Protein AF-A0A1F5X515-F1 (afdb_monomer)

Foldseek 3Di:
DDDDDDDDDDDDDDDPPPPPPPPPPPFVPFDWADFQFPCQQLPDDDPQGRPQKDKDKDDDWDKDKDWADCDDPDRGWIKIFTAGDDDTWIWMKGHKTFDAAFFKKKKKWKKAWPAWKWKKKWFQFQVRDIDMDTFDTHGHDHDTDMDMFMATHHNGTTIMMMTTIDRDGIMMIIGRIGMITGDADQFFFPFFFEAEEAPAQFPQCLVQVVVLCVVLLFAHEYAYQLQCQPPPRGPHLVSLVVSVVSPHHYEYEFNHLDQLVPDDLVVLLCGQLVRVVSNVVSVRVDHAEYEHRQLHDDPSSLVSNVVSRHLAYEGDHADWAHLEGHRHHGHADEDWLPDALVRLVSRLVCSRVSNTYHYYYAHHADDPSDGRYDDSVSSSVSSVVCSVVVHHYDYSVVVSVSHD

Organism: NCBI:txid1798352

Mean predicted aligned error: 7.96 Å

pLDDT: mean 90.6, std 17.69, range [25.56, 98.88]

Solvent-accessible surface area (backbone atoms only — not comparable to full-atom values): 21372 Å² total; per-residue (Å²): 137,88,83,90,81,86,86,81,87,78,83,84,78,83,77,82,82,75,80,76,80,74,83,72,77,81,66,82,72,68,64,62,50,69,66,65,53,63,55,32,55,40,73,50,72,48,88,82,34,38,41,60,42,50,71,52,71,48,71,51,57,43,73,50,77,45,57,74,37,82,30,94,91,54,77,22,16,43,34,41,33,28,80,41,71,84,40,53,39,39,33,52,34,49,59,74,34,81,50,62,48,59,39,33,34,38,40,34,34,33,33,31,21,81,37,61,33,36,32,35,36,40,32,35,30,78,87,70,49,79,49,77,45,82,72,48,65,50,66,54,26,95,54,84,38,77,52,74,43,37,37,56,39,51,68,52,30,43,30,35,35,54,33,58,29,37,69,58,68,37,41,44,35,41,35,57,46,40,36,21,43,48,54,76,67,84,51,45,46,98,56,25,33,37,22,49,34,31,42,65,33,30,30,39,32,64,72,52,42,45,60,60,32,54,78,70,68,54,41,28,24,38,21,31,26,56,68,39,41,88,41,87,70,27,37,36,68,67,54,53,49,48,44,40,75,72,59,26,43,49,26,26,23,26,25,80,60,62,62,50,71,82,47,55,71,70,56,37,46,50,27,52,40,40,14,38,48,51,44,40,74,73,67,45,91,69,57,36,41,38,41,42,43,93,31,49,70,45,75,66,55,53,50,50,45,50,75,58,60,35,79,27,21,31,37,66,32,30,39,65,35,41,24,54,72,62,53,60,60,34,31,23,40,79,46,27,51,86,56,48,69,70,49,55,50,52,53,51,51,48,17,46,78,58,12,20,39,33,31,42,36,35,39,33,35,36,85,81,72,42,73,50,17,27,40,54,67,59,52,47,52,52,54,51,49,36,60,76,68,67,52,48,64,34,28,58,68,59,52,56,70,69,38,105

Structure (mmCIF, N/CA/C/O backbone):
data_AF-A0A1F5X515-F1
#
_entry.id   AF-A0A1F5X515-F1
#
loop_
_atom_site.group_PDB
_atom_site.id
_atom_site.type_symbol
_atom_site.label_atom_id
_atom_site.label_alt_id
_atom_site.label_comp_id
_atom_site.label_asym_id
_atom_site.label_entity_id
_atom_site.label_seq_id
_atom_site.pdbx_PDB_ins_code
_atom_site.Cartn_x
_atom_site.Cartn_y
_atom_site.Cartn_z
_atom_site.occupancy
_atom_site.B_iso_or_equiv
_atom_site.auth_seq_id
_atom_site.auth_comp_id
_atom_site.auth_asym_id
_atom_site.auth_atom_id
_atom_site.pdbx_PDB_model_num
ATOM 1 N N . MET A 1 1 ? 57.665 -68.232 20.281 1.00 37.47 1 MET A N 1
ATOM 2 C CA . MET A 1 1 ? 56.629 -68.588 19.285 1.00 37.47 1 MET A CA 1
ATOM 3 C C . MET A 1 1 ? 55.454 -67.630 19.492 1.00 37.47 1 MET A C 1
ATOM 5 O O . MET A 1 1 ? 54.650 -67.851 20.376 1.00 37.47 1 MET A O 1
ATOM 9 N N . SER A 1 2 ? 55.583 -66.370 19.070 1.00 31.75 2 SER A N 1
ATOM 10 C CA . SER A 1 2 ? 54.925 -65.782 17.887 1.00 31.75 2 SER A CA 1
ATOM 11 C C . SER A 1 2 ? 53.448 -66.157 17.722 1.00 31.75 2 SER A C 1
ATOM 13 O O . SER A 1 2 ? 53.155 -67.192 17.138 1.00 31.75 2 SER A O 1
ATOM 15 N N . ASN A 1 3 ? 52.547 -65.254 18.120 1.00 28.58 3 ASN A N 1
ATOM 16 C CA . ASN A 1 3 ? 51.465 -64.823 17.237 1.00 28.58 3 ASN A CA 1
ATOM 17 C C . ASN A 1 3 ? 51.003 -63.404 17.592 1.00 28.58 3 ASN A C 1
ATOM 19 O O . ASN A 1 3 ? 50.796 -63.063 18.753 1.00 28.58 3 ASN A O 1
ATOM 23 N N . LYS A 1 4 ? 50.933 -62.573 16.551 1.00 31.88 4 LYS A N 1
ATOM 24 C CA . LYS A 1 4 ? 50.570 -61.155 16.557 1.00 31.88 4 LYS A CA 1
ATOM 25 C C . LYS A 1 4 ? 49.047 -61.027 16.521 1.00 31.88 4 LYS A C 1
ATOM 27 O O . LYS A 1 4 ? 48.435 -61.602 15.628 1.00 31.88 4 LYS A O 1
ATOM 32 N N . HIS A 1 5 ? 48.465 -60.187 17.374 1.00 32.50 5 HIS A N 1
ATOM 33 C CA . HIS A 1 5 ? 47.166 -59.573 17.098 1.00 32.50 5 HIS A CA 1
ATOM 34 C C . HIS A 1 5 ? 47.239 -58.063 17.327 1.00 32.50 5 HIS A C 1
ATOM 36 O O . HIS A 1 5 ? 47.776 -57.579 18.319 1.00 32.50 5 HIS A O 1
ATOM 42 N N . VAL A 1 6 ? 46.766 -57.354 16.308 1.00 32.56 6 VAL A N 1
ATOM 43 C CA . VAL A 1 6 ? 46.788 -55.907 16.114 1.00 32.56 6 VAL A CA 1
ATOM 44 C C . VAL A 1 6 ? 45.698 -55.260 16.970 1.00 32.56 6 VAL A C 1
ATOM 46 O O . VAL A 1 6 ? 44.558 -55.718 16.977 1.00 32.56 6 VAL A O 1
ATOM 49 N N . LEU A 1 7 ? 46.067 -54.193 17.678 1.00 28.12 7 LEU A N 1
ATOM 50 C CA . LEU A 1 7 ? 45.179 -53.330 18.454 1.00 28.12 7 LEU A CA 1
ATOM 51 C C . LEU A 1 7 ? 44.521 -52.312 17.502 1.00 28.12 7 LEU A C 1
ATOM 53 O O . LEU A 1 7 ? 45.225 -51.496 16.911 1.00 28.12 7 LEU A O 1
ATOM 57 N N . ASN A 1 8 ? 43.193 -52.338 17.361 1.00 27.80 8 ASN A N 1
ATOM 58 C CA . ASN A 1 8 ? 42.431 -51.265 16.713 1.00 27.80 8 ASN A CA 1
ATOM 59 C C . ASN A 1 8 ? 41.917 -50.296 17.786 1.00 27.80 8 ASN A C 1
ATOM 61 O O . ASN A 1 8 ? 41.078 -50.660 18.608 1.00 27.80 8 ASN A O 1
ATOM 65 N N . PHE A 1 9 ? 42.413 -49.058 17.762 1.00 27.86 9 PHE A N 1
ATOM 66 C CA . PHE A 1 9 ? 41.840 -47.933 18.498 1.00 27.86 9 PHE A CA 1
ATOM 67 C C . PHE A 1 9 ? 40.594 -47.438 17.757 1.00 27.86 9 PHE A C 1
ATOM 69 O O . PHE A 1 9 ? 40.694 -46.902 16.655 1.00 27.86 9 PHE A O 1
ATOM 76 N N . MET A 1 10 ? 39.419 -47.607 18.362 1.00 26.64 10 MET A N 1
ATOM 77 C CA . MET A 1 10 ? 38.179 -46.998 17.889 1.00 26.64 10 MET A CA 1
ATOM 78 C C . MET A 1 10 ? 37.988 -45.675 18.639 1.00 26.64 10 MET A C 1
ATOM 80 O O . MET A 1 10 ? 37.750 -45.659 19.845 1.00 26.64 10 MET A O 1
ATOM 84 N N . VAL A 1 11 ? 38.160 -44.561 17.927 1.00 29.34 11 VAL A N 1
ATOM 85 C CA . VAL A 1 11 ? 37.853 -43.215 18.422 1.00 29.34 11 VAL A CA 1
ATOM 86 C C . VAL A 1 11 ? 36.334 -43.058 18.443 1.00 29.34 11 VAL A C 1
ATOM 88 O O . VAL A 1 11 ? 35.669 -43.166 17.415 1.00 29.34 11 VAL A O 1
ATOM 91 N N . LEU A 1 12 ? 35.793 -42.828 19.636 1.00 25.81 12 LEU A N 1
ATOM 92 C CA . LEU A 1 12 ? 34.383 -42.560 19.884 1.00 25.81 12 LEU A CA 1
ATOM 93 C C . LEU A 1 12 ? 34.069 -41.116 19.452 1.00 25.81 12 LEU A C 1
ATOM 95 O O . LEU A 1 12 ? 34.340 -40.166 20.185 1.00 25.81 12 LEU A O 1
ATOM 99 N N . SER A 1 13 ? 33.531 -40.929 18.247 1.00 28.00 13 SER A N 1
ATOM 100 C CA . SER A 1 13 ? 33.002 -39.634 17.808 1.00 28.00 13 SER A CA 1
ATOM 101 C C . SER A 1 13 ? 31.643 -39.375 18.465 1.00 28.00 13 SER A C 1
ATOM 103 O O . SER A 1 13 ? 30.642 -40.002 18.127 1.00 28.00 13 SER A O 1
ATOM 105 N N . LEU A 1 14 ? 31.618 -38.433 19.408 1.00 26.84 14 LEU A N 1
ATOM 106 C CA . LEU A 1 14 ? 30.406 -37.817 19.949 1.00 26.84 14 LEU A CA 1
ATOM 107 C C . LEU A 1 14 ? 29.685 -37.042 18.835 1.00 26.84 14 LEU A C 1
ATOM 109 O O . LEU A 1 14 ? 30.106 -35.952 18.452 1.00 26.84 14 LEU A O 1
ATOM 113 N N . ILE A 1 15 ? 28.592 -37.600 18.319 1.00 28.83 15 ILE A N 1
ATOM 114 C CA . ILE A 1 15 ? 27.652 -36.876 17.459 1.00 28.83 15 ILE A CA 1
ATOM 115 C C . ILE A 1 15 ? 26.740 -36.051 18.372 1.00 28.83 15 ILE A C 1
ATOM 117 O O . ILE A 1 15 ? 25.845 -36.586 19.025 1.00 28.83 15 ILE A O 1
ATOM 121 N N . PHE A 1 16 ? 26.960 -34.736 18.416 1.00 30.23 16 PHE A N 1
ATOM 122 C CA . PHE A 1 16 ? 25.956 -33.790 18.898 1.00 30.23 16 PHE A CA 1
ATOM 123 C C . PHE A 1 16 ? 24.811 -33.748 17.877 1.00 30.23 16 PHE A C 1
ATOM 125 O O . PHE A 1 16 ? 24.907 -33.100 16.836 1.00 30.23 16 PHE A O 1
ATOM 132 N N . GLY A 1 17 ? 23.724 -34.463 18.170 1.00 27.70 17 GLY A N 1
ATOM 133 C CA . GLY A 1 17 ? 22.451 -34.331 17.468 1.00 27.70 17 GLY A CA 1
ATOM 134 C C . GLY A 1 17 ? 21.810 -32.986 17.795 1.00 27.70 17 GLY A C 1
ATOM 135 O O . GLY A 1 17 ? 20.977 -32.889 18.692 1.00 27.70 17 GLY A O 1
ATOM 136 N N . GLY A 1 18 ? 22.222 -31.934 17.090 1.00 26.03 18 GLY A N 1
ATOM 137 C CA . GLY A 1 18 ? 21.525 -30.656 17.102 1.00 26.03 18 GLY A CA 1
ATOM 138 C C . GLY A 1 18 ? 20.177 -30.804 16.403 1.00 26.03 18 GLY A C 1
ATOM 139 O O . GLY A 1 18 ? 20.117 -30.781 15.176 1.00 26.03 18 GLY A O 1
ATOM 140 N N . LEU A 1 19 ? 19.095 -30.944 17.176 1.00 27.39 19 LEU A N 1
ATOM 141 C CA . LEU A 1 19 ? 17.750 -30.660 16.685 1.00 27.39 19 LEU A CA 1
ATOM 142 C C . LEU A 1 19 ? 17.702 -29.179 16.296 1.00 27.39 19 LEU A C 1
ATOM 144 O O . LEU A 1 19 ? 17.527 -28.297 17.136 1.00 27.39 19 LEU A O 1
ATOM 148 N N . THR A 1 20 ? 17.864 -28.900 15.009 1.00 26.48 20 THR A N 1
ATOM 149 C CA . THR A 1 20 ? 17.458 -27.625 14.430 1.00 26.48 20 THR A CA 1
ATOM 150 C C . THR A 1 20 ? 15.935 -27.590 14.478 1.00 26.48 20 THR A C 1
ATOM 152 O O . THR A 1 20 ? 15.252 -28.249 13.697 1.00 26.48 20 THR A O 1
ATOM 155 N N . TYR A 1 21 ? 15.390 -26.840 15.436 1.00 25.56 21 TYR A N 1
ATOM 156 C CA . TYR A 1 21 ? 14.000 -26.400 15.395 1.00 25.56 21 TYR A CA 1
ATOM 157 C C . TYR A 1 21 ? 13.838 -25.492 14.171 1.00 25.56 21 TYR A C 1
ATOM 159 O O . TYR A 1 21 ? 14.095 -24.291 14.224 1.00 25.56 21 TYR A O 1
ATOM 167 N N . ILE A 1 22 ? 13.441 -26.075 13.041 1.00 29.16 22 ILE A N 1
ATOM 168 C CA . ILE A 1 22 ? 12.909 -25.312 11.918 1.00 29.16 22 ILE A CA 1
ATOM 169 C C . ILE A 1 22 ? 11.526 -24.841 12.369 1.00 29.16 22 ILE A C 1
ATOM 171 O O . ILE A 1 22 ? 10.562 -25.605 12.344 1.00 29.16 22 ILE A O 1
ATOM 175 N N . TYR A 1 23 ? 11.418 -23.583 12.802 1.00 29.09 23 TYR A N 1
ATOM 176 C CA . TYR A 1 23 ? 10.137 -22.879 12.841 1.00 29.09 23 TYR A CA 1
ATOM 177 C C . TYR A 1 23 ? 9.684 -22.651 11.394 1.00 29.09 23 TYR A C 1
ATOM 179 O O . TYR A 1 23 ? 9.793 -21.560 10.840 1.00 29.09 23 TYR A O 1
ATOM 187 N N . GLY A 1 24 ? 9.222 -23.724 10.755 1.00 26.89 24 GLY A N 1
ATOM 188 C CA . GLY A 1 24 ? 8.507 -23.662 9.496 1.00 26.89 24 GLY A CA 1
ATOM 189 C C . GLY A 1 24 ? 7.146 -23.061 9.788 1.00 26.89 24 GLY A C 1
ATOM 190 O O . GLY A 1 24 ? 6.220 -23.763 10.187 1.00 26.89 24 GLY A O 1
ATOM 191 N N . LEU A 1 25 ? 7.026 -21.746 9.631 1.00 32.31 25 LEU A N 1
ATOM 192 C CA . LEU A 1 25 ? 5.725 -21.127 9.454 1.00 32.31 25 LEU A CA 1
ATOM 193 C C . LEU A 1 25 ? 5.172 -21.687 8.141 1.00 32.31 25 LEU A C 1
ATOM 195 O O . LEU A 1 25 ? 5.523 -21.215 7.063 1.00 32.31 25 LEU A O 1
ATOM 199 N N . ASN A 1 26 ? 4.343 -22.728 8.240 1.00 27.53 26 ASN A N 1
ATOM 200 C CA . ASN A 1 26 ? 3.473 -23.172 7.159 1.00 27.53 26 ASN A CA 1
ATOM 201 C C . ASN A 1 26 ? 2.454 -22.057 6.902 1.00 27.53 26 ASN A C 1
ATOM 203 O O . ASN A 1 26 ? 1.303 -22.121 7.328 1.00 27.53 26 ASN A O 1
ATOM 207 N N . TYR A 1 27 ? 2.889 -20.995 6.232 1.00 37.12 27 TYR A N 1
ATOM 208 C CA . TYR A 1 27 ? 1.967 -20.124 5.537 1.00 37.12 27 TYR A CA 1
ATOM 209 C C . TYR A 1 27 ? 1.409 -20.952 4.387 1.00 37.12 27 TYR A C 1
ATOM 211 O O . TYR A 1 27 ? 2.161 -21.415 3.531 1.00 37.12 27 TYR A O 1
ATOM 219 N N . ALA A 1 28 ? 0.096 -21.175 4.384 1.00 35.75 28 ALA A N 1
ATOM 220 C CA . ALA A 1 28 ? -0.586 -21.604 3.178 1.00 35.75 28 ALA A CA 1
ATOM 221 C C . ALA A 1 28 ? -0.318 -20.525 2.121 1.00 35.75 28 ALA A C 1
ATOM 223 O O . ALA A 1 28 ? -0.900 -19.441 2.171 1.00 35.75 28 ALA A O 1
ATOM 224 N N . ILE A 1 29 ? 0.639 -20.782 1.229 1.00 42.59 29 ILE A N 1
ATOM 225 C CA . ILE A 1 29 ? 0.842 -19.968 0.037 1.00 42.59 29 ILE A CA 1
ATOM 226 C C . ILE A 1 29 ? -0.468 -20.111 -0.734 1.00 42.59 29 ILE A C 1
ATOM 228 O O . ILE A 1 29 ? -0.891 -21.234 -1.021 1.00 42.59 29 ILE A O 1
ATOM 232 N N . ALA A 1 30 ? -1.164 -18.996 -0.965 1.00 49.66 30 ALA A N 1
ATOM 233 C CA . ALA A 1 30 ? -2.335 -19.007 -1.829 1.00 49.66 30 ALA A CA 1
ATOM 234 C C . ALA A 1 30 ? -1.914 -19.645 -3.157 1.00 49.66 30 ALA A C 1
ATOM 236 O O . ALA A 1 30 ? -0.835 -19.342 -3.664 1.00 49.66 30 ALA A O 1
ATOM 237 N N . ALA A 1 31 ? -2.712 -20.576 -3.678 1.00 57.03 31 ALA A N 1
ATOM 238 C CA . ALA A 1 31 ? -2.406 -21.173 -4.966 1.00 57.03 31 ALA A CA 1
ATOM 239 C C . ALA A 1 31 ? -2.297 -20.046 -6.008 1.00 57.03 31 ALA A C 1
ATOM 241 O O . ALA A 1 31 ? -3.148 -19.156 -6.089 1.00 57.03 31 ALA A O 1
ATOM 242 N N . GLU A 1 32 ? -1.180 -20.031 -6.733 1.00 71.19 32 GLU A N 1
ATOM 243 C CA . GLU A 1 32 ? -0.899 -19.017 -7.739 1.00 71.19 32 GLU A CA 1
ATOM 244 C C . GLU A 1 32 ? -1.101 -19.617 -9.128 1.00 71.19 32 GLU A C 1
ATOM 246 O O . GLU A 1 32 ? -0.657 -20.734 -9.414 1.00 71.19 32 GLU A O 1
ATOM 251 N N . GLY A 1 33 ? -1.724 -18.849 -10.018 1.00 80.25 33 GLY A N 1
ATOM 252 C CA . GLY A 1 33 ? -1.827 -19.195 -11.430 1.00 80.25 33 GLY A CA 1
ATOM 253 C C . GLY A 1 33 ? -0.456 -19.317 -12.123 1.00 80.25 33 GLY A C 1
ATOM 254 O O . GLY A 1 33 ? 0.597 -19.043 -11.529 1.00 80.25 33 GLY A O 1
ATOM 255 N N . PRO A 1 34 ? -0.429 -19.716 -13.409 1.00 92.00 34 PRO A N 1
ATOM 256 C CA . PRO A 1 34 ? 0.811 -19.767 -14.181 1.00 92.00 34 PRO A CA 1
ATOM 257 C C . PRO A 1 34 ? 1.478 -18.385 -14.254 1.00 92.00 34 PRO A C 1
ATOM 259 O O . PRO A 1 34 ? 0.804 -17.356 -14.194 1.00 92.00 34 PRO A O 1
ATOM 262 N N . ASN A 1 35 ? 2.807 -18.361 -14.400 1.00 95.75 35 ASN A N 1
ATOM 263 C CA . ASN A 1 35 ? 3.528 -17.118 -14.668 1.00 95.75 35 ASN A CA 1
ATOM 264 C C . ASN A 1 35 ? 3.155 -16.624 -16.068 1.00 95.75 35 ASN A C 1
ATOM 266 O O . ASN A 1 35 ? 3.405 -17.329 -17.045 1.00 95.75 35 ASN A O 1
ATOM 270 N N . ILE A 1 36 ? 2.553 -15.438 -16.154 1.00 97.19 36 ILE A N 1
ATOM 271 C CA . ILE A 1 36 ? 2.073 -14.881 -17.424 1.00 97.19 36 ILE A CA 1
ATOM 272 C C . ILE A 1 36 ? 3.104 -13.990 -18.126 1.00 97.19 36 ILE A C 1
ATOM 274 O O . ILE A 1 36 ? 2.849 -13.554 -19.245 1.00 97.19 36 ILE A O 1
ATOM 278 N N . ILE A 1 37 ? 4.269 -13.730 -17.517 1.00 97.94 37 ILE A N 1
ATOM 279 C CA . ILE A 1 37 ? 5.352 -12.989 -18.179 1.00 97.94 37 ILE A CA 1
ATOM 280 C C . ILE A 1 37 ? 5.988 -13.876 -19.257 1.00 97.94 37 ILE A C 1
ATOM 282 O O . ILE A 1 37 ? 6.446 -14.978 -18.942 1.00 97.94 37 ILE A O 1
ATOM 286 N N . PRO A 1 38 ? 6.080 -13.416 -20.518 1.00 96.56 38 PRO A N 1
ATOM 287 C CA . PRO A 1 38 ? 6.801 -14.143 -21.552 1.00 96.56 38 PRO A CA 1
ATOM 288 C C . PRO A 1 38 ? 8.313 -14.062 -21.315 1.00 96.56 38 PRO A C 1
ATOM 290 O O . PRO A 1 38 ? 8.848 -12.997 -21.012 1.00 96.56 38 PRO A O 1
ATOM 293 N N . ASN A 1 39 ? 9.017 -15.183 -21.508 1.00 96.44 39 ASN A N 1
ATOM 294 C CA . ASN A 1 39 ? 10.471 -15.277 -21.318 1.00 96.44 39 ASN A CA 1
ATOM 295 C C . ASN A 1 39 ? 10.944 -14.704 -19.954 1.00 96.44 39 ASN A C 1
ATOM 297 O O . ASN A 1 39 ? 11.794 -13.813 -19.921 1.00 96.44 39 ASN A O 1
ATOM 301 N N . PRO A 1 40 ? 10.381 -15.177 -18.825 1.00 96.25 40 PRO A N 1
ATOM 302 C CA . PRO A 1 40 ? 10.568 -14.554 -17.513 1.00 96.25 40 PRO A CA 1
ATOM 303 C C . PRO A 1 40 ? 11.992 -14.671 -16.957 1.00 96.25 40 PRO A C 1
ATOM 305 O O . PRO A 1 40 ? 12.388 -13.861 -16.127 1.00 96.25 40 PRO A O 1
ATOM 308 N N . SER A 1 41 ? 12.759 -15.665 -17.409 1.00 95.38 41 SER A N 1
ATOM 309 C CA . SER A 1 41 ? 14.177 -15.839 -17.072 1.00 95.38 41 SER A CA 1
ATOM 310 C C . SER A 1 41 ? 15.117 -15.175 -18.080 1.00 95.38 41 SER A C 1
ATOM 312 O O . SER A 1 41 ? 16.317 -15.370 -18.003 1.00 95.38 41 SER A O 1
ATOM 314 N N . LEU A 1 42 ? 14.587 -14.472 -19.092 1.00 96.88 42 LEU A N 1
ATOM 315 C CA . LEU A 1 42 ? 15.358 -13.754 -20.116 1.00 96.88 42 LEU A CA 1
ATOM 316 C C . LEU A 1 42 ? 16.297 -14.614 -20.982 1.00 96.88 42 LEU A C 1
ATOM 318 O O . LEU A 1 42 ? 17.091 -14.074 -21.754 1.00 96.88 42 LEU A O 1
ATOM 322 N N . GLU A 1 43 ? 16.198 -15.940 -20.926 1.00 95.62 43 GLU A N 1
ATOM 323 C CA . GLU A 1 43 ? 17.151 -16.832 -21.597 1.00 95.62 43 GLU A CA 1
ATOM 324 C C . GLU A 1 43 ? 16.923 -16.934 -23.116 1.00 95.62 43 GLU A C 1
ATOM 326 O O . GLU A 1 43 ? 17.857 -17.193 -23.880 1.00 95.62 43 GLU A O 1
ATOM 331 N N . SER A 1 44 ? 15.709 -16.652 -23.597 1.00 94.62 44 SER A N 1
ATOM 332 C CA . SER A 1 44 ? 15.407 -16.636 -25.035 1.00 94.62 44 SER A CA 1
ATOM 333 C C . SER A 1 44 ? 15.719 -15.272 -25.657 1.00 94.62 44 SER A C 1
ATOM 335 O O . SER A 1 44 ? 15.227 -14.250 -25.186 1.00 94.62 44 SER A O 1
ATOM 337 N N . GLN A 1 45 ? 16.458 -15.227 -26.768 1.00 93.50 45 GLN A N 1
ATOM 338 C CA . GLN A 1 45 ? 16.899 -13.981 -27.418 1.00 93.50 45 GLN A CA 1
ATOM 339 C C . GLN A 1 45 ? 16.277 -13.798 -28.807 1.00 93.50 45 GLN A C 1
ATOM 341 O O . GLN A 1 45 ? 16.206 -14.743 -29.586 1.00 93.50 45 GLN A O 1
ATOM 346 N N . SER A 1 46 ? 15.896 -12.559 -29.125 1.00 88.88 46 SER A N 1
ATOM 347 C CA . SER A 1 46 ? 15.417 -12.133 -30.440 1.00 88.88 46 SER A CA 1
ATOM 348 C C . SER A 1 46 ? 16.143 -10.850 -30.854 1.00 88.88 46 SER A C 1
ATOM 350 O O . SER A 1 46 ? 15.861 -9.760 -30.352 1.00 88.88 46 SER A O 1
ATOM 352 N N . GLY A 1 47 ? 17.104 -10.968 -31.774 1.00 90.19 47 GLY A N 1
ATOM 353 C CA . GLY A 1 47 ? 17.963 -9.847 -32.161 1.00 90.19 47 GLY A CA 1
ATOM 354 C C . GLY A 1 47 ? 18.836 -9.374 -30.994 1.00 90.19 47 GLY A C 1
ATOM 355 O O . GLY A 1 47 ? 19.531 -10.177 -30.378 1.00 90.19 47 GLY A O 1
ATOM 356 N N . ALA A 1 48 ? 18.807 -8.074 -30.687 1.00 89.31 48 ALA A N 1
ATOM 357 C CA . ALA A 1 48 ? 19.603 -7.467 -29.612 1.00 89.31 48 ALA A CA 1
ATOM 358 C C . ALA A 1 48 ? 18.928 -7.493 -28.222 1.00 89.31 48 ALA A C 1
ATOM 360 O O . ALA A 1 48 ? 19.510 -6.998 -27.257 1.00 89.31 48 ALA A O 1
ATOM 361 N N . ASN A 1 49 ? 17.708 -8.029 -28.121 1.00 94.69 49 ASN A N 1
ATOM 362 C CA . ASN A 1 49 ? 16.893 -8.023 -26.906 1.00 94.69 49 ASN A CA 1
ATOM 363 C C . ASN A 1 49 ? 16.469 -9.453 -26.519 1.00 94.69 49 ASN A C 1
ATOM 365 O O . ASN A 1 49 ? 16.461 -10.346 -27.377 1.00 94.69 49 ASN A O 1
ATOM 369 N N . PRO A 1 50 ? 16.043 -9.685 -25.263 1.00 96.94 50 PRO A N 1
ATOM 370 C CA . PRO A 1 50 ? 15.294 -10.886 -24.929 1.00 96.94 50 PRO A CA 1
ATOM 371 C C . PRO A 1 50 ? 13.996 -10.953 -25.751 1.00 96.94 50 PRO A C 1
ATOM 373 O O . PRO A 1 50 ? 13.367 -9.938 -26.057 1.00 96.94 50 PRO A O 1
ATOM 376 N N . THR A 1 51 ? 13.578 -12.161 -26.116 1.00 97.62 51 THR A N 1
ATOM 377 C CA . THR A 1 51 ? 12.327 -12.398 -26.856 1.00 97.62 51 THR A CA 1
ATOM 378 C C . THR A 1 51 ? 11.141 -11.889 -26.049 1.00 97.62 51 THR A C 1
ATOM 380 O O . THR A 1 51 ? 11.030 -12.253 -24.883 1.00 97.62 51 THR A O 1
ATOM 383 N N . SER A 1 52 ? 10.258 -11.095 -26.665 1.00 97.44 52 SER A N 1
ATOM 384 C CA . SER A 1 52 ? 9.093 -10.450 -26.024 1.00 97.44 52 SER A CA 1
ATOM 385 C C . SER A 1 52 ? 9.430 -9.393 -24.968 1.00 97.44 52 SER A C 1
ATOM 387 O O . SER A 1 52 ? 8.574 -9.046 -24.157 1.00 97.44 52 SER A O 1
ATOM 389 N N . TRP A 1 53 ? 10.653 -8.858 -24.993 1.00 98.00 53 TRP A N 1
ATOM 390 C CA . TRP A 1 53 ? 11.080 -7.761 -24.131 1.00 98.00 53 TRP A CA 1
ATOM 391 C C . TRP A 1 53 ? 11.523 -6.553 -24.947 1.00 98.00 53 TRP A C 1
ATOM 393 O O . TRP A 1 53 ? 12.084 -6.657 -26.042 1.00 98.00 53 TRP A O 1
ATOM 403 N N . ALA A 1 54 ? 11.289 -5.385 -24.371 1.00 96.88 54 ALA A N 1
ATOM 404 C CA . ALA A 1 54 ? 11.698 -4.104 -24.901 1.00 96.88 54 ALA A CA 1
ATOM 405 C C . ALA A 1 54 ? 12.450 -3.307 -23.833 1.00 96.88 54 ALA A C 1
ATOM 407 O O . ALA A 1 54 ? 12.503 -3.652 -22.651 1.00 96.88 54 ALA A O 1
ATOM 408 N N . ARG A 1 55 ? 13.064 -2.221 -24.289 1.00 96.31 55 ARG A N 1
ATOM 409 C CA . ARG A 1 55 ? 13.806 -1.273 -23.465 1.00 96.31 55 ARG A CA 1
ATOM 410 C C . ARG A 1 55 ? 13.419 0.133 -23.857 1.00 96.31 55 ARG A C 1
ATOM 412 O O . ARG A 1 55 ? 13.068 0.381 -25.010 1.00 96.31 55 ARG A O 1
ATOM 419 N N . GLY A 1 56 ? 13.479 1.054 -22.912 1.00 96.06 56 GLY A N 1
ATOM 420 C CA . GLY A 1 56 ? 13.083 2.425 -23.170 1.00 96.06 56 GLY A CA 1
ATOM 421 C C . GLY A 1 56 ? 13.600 3.391 -22.128 1.00 96.06 56 GLY A C 1
ATOM 422 O O . GLY A 1 56 ? 13.961 3.016 -21.015 1.00 96.06 56 GLY A O 1
ATOM 423 N N . ARG A 1 57 ? 13.607 4.659 -22.520 1.00 96.75 57 ARG A N 1
ATOM 424 C CA . ARG A 1 57 ? 13.836 5.803 -21.646 1.00 96.75 57 ARG A CA 1
ATOM 425 C C . ARG A 1 57 ? 12.859 6.908 -22.015 1.00 96.75 57 ARG A C 1
ATOM 427 O O . ARG A 1 57 ? 12.395 6.963 -23.154 1.00 96.75 57 ARG A O 1
ATOM 434 N N . TRP A 1 58 ? 12.604 7.811 -21.085 1.00 95.19 58 TRP A N 1
ATOM 435 C CA . TRP A 1 58 ? 11.950 9.089 -21.370 1.00 95.19 58 TRP A CA 1
ATOM 436 C C . TRP A 1 58 ? 12.711 10.214 -20.675 1.00 95.19 58 TRP A C 1
ATOM 438 O O . TRP A 1 58 ? 13.523 9.942 -19.797 1.00 95.19 58 TRP A O 1
ATOM 448 N N . GLY A 1 59 ? 12.449 11.463 -21.057 1.00 96.25 59 GLY A N 1
ATOM 449 C CA . GLY A 1 59 ? 13.136 12.634 -20.507 1.00 96.25 59 GLY A CA 1
ATOM 450 C C . GLY A 1 59 ? 14.565 12.812 -21.030 1.00 96.25 59 GLY A C 1
ATOM 451 O O . GLY A 1 59 ? 14.967 12.203 -22.023 1.00 96.25 59 GLY A O 1
ATOM 452 N N . THR A 1 60 ? 15.324 13.679 -20.360 1.00 97.44 60 THR A N 1
ATOM 453 C CA . THR A 1 60 ? 16.691 14.049 -20.750 1.00 97.44 60 THR A CA 1
ATOM 454 C C . THR A 1 60 ? 17.697 13.272 -19.908 1.00 97.44 60 THR A C 1
ATOM 456 O O . THR A 1 60 ? 18.013 13.656 -18.777 1.00 97.44 60 THR A O 1
ATOM 459 N N . ASN A 1 61 ? 18.190 12.163 -20.458 1.00 97.50 61 ASN A N 1
ATOM 460 C CA . ASN A 1 61 ? 19.207 11.311 -19.847 1.00 97.50 61 ASN A CA 1
ATOM 461 C C . ASN A 1 61 ? 19.993 10.512 -20.895 1.00 97.50 61 ASN A C 1
ATOM 463 O O . ASN A 1 61 ? 19.561 10.375 -22.042 1.00 97.50 61 ASN A O 1
ATOM 467 N N . THR A 1 62 ? 21.122 9.945 -20.477 1.00 97.94 62 THR A N 1
ATOM 468 C CA . THR A 1 62 ? 21.941 9.019 -21.265 1.00 97.94 62 THR A CA 1
ATOM 469 C C . THR A 1 62 ? 21.858 7.636 -20.636 1.00 97.94 62 THR A C 1
ATOM 471 O O . THR A 1 62 ? 22.341 7.441 -19.523 1.00 97.94 62 THR A O 1
ATOM 474 N N . ALA A 1 63 ? 21.232 6.695 -21.350 1.00 97.75 63 ALA A N 1
ATOM 475 C CA . ALA A 1 63 ? 21.020 5.324 -20.899 1.00 97.75 63 ALA A CA 1
ATOM 476 C C . ALA A 1 63 ? 21.762 4.342 -21.808 1.00 97.75 63 ALA A C 1
ATOM 478 O O . ALA A 1 63 ? 21.632 4.406 -23.034 1.00 97.75 63 ALA A O 1
ATOM 479 N N . VAL A 1 64 ? 22.502 3.419 -21.203 1.00 98.06 64 VAL A N 1
ATOM 480 C CA . VAL A 1 64 ? 23.154 2.294 -21.871 1.00 98.06 64 VAL A CA 1
ATOM 481 C C . VAL A 1 64 ? 22.420 1.024 -21.466 1.00 98.06 64 VAL A C 1
ATOM 483 O O . VAL A 1 64 ? 22.344 0.689 -20.289 1.00 98.06 64 VAL A O 1
ATOM 486 N N . PHE A 1 65 ? 21.872 0.310 -22.445 1.00 97.88 65 PHE A N 1
ATOM 487 C CA . PHE A 1 65 ? 21.160 -0.942 -22.213 1.00 97.88 65 PHE A CA 1
ATOM 488 C C . PHE A 1 65 ? 22.033 -2.123 -22.619 1.00 97.88 65 PHE A C 1
ATOM 490 O O . PHE A 1 65 ? 22.499 -2.180 -23.759 1.00 97.88 65 PHE A O 1
ATOM 497 N N . LYS A 1 66 ? 22.213 -3.080 -21.710 1.00 97.25 66 LYS A N 1
ATOM 498 C CA . LYS A 1 66 ? 23.060 -4.256 -21.915 1.00 97.25 66 LYS A CA 1
ATOM 499 C C . LYS A 1 66 ? 22.212 -5.521 -21.826 1.00 97.25 66 LYS A C 1
ATOM 501 O O . LYS A 1 66 ? 21.438 -5.696 -20.887 1.00 97.25 66 LYS A O 1
ATOM 506 N N . TYR A 1 67 ? 22.355 -6.383 -22.826 1.00 96.50 67 TYR A N 1
ATOM 507 C CA . TYR A 1 67 ? 21.827 -7.742 -22.828 1.00 96.50 67 TYR A CA 1
ATOM 508 C C . TYR A 1 67 ? 22.644 -8.604 -23.811 1.00 96.50 67 TYR A C 1
ATOM 510 O O . TYR A 1 67 ? 22.889 -8.152 -24.933 1.00 96.50 67 TYR A O 1
ATOM 518 N N . PRO A 1 68 ? 23.032 -9.832 -23.431 1.00 95.62 68 PRO A N 1
ATOM 519 C CA . PRO A 1 68 ? 22.938 -10.367 -22.073 1.00 95.62 68 PRO A CA 1
ATOM 520 C C . PRO A 1 68 ? 24.024 -9.787 -21.149 1.00 95.62 68 PRO A C 1
ATOM 522 O O . PRO A 1 68 ? 25.133 -9.486 -21.588 1.00 95.62 68 PRO A O 1
ATOM 525 N N . VAL A 1 69 ? 23.711 -9.663 -19.860 1.00 94.94 69 VAL A N 1
ATOM 526 C CA . VAL A 1 69 ? 24.700 -9.628 -18.763 1.00 94.94 69 VAL A CA 1
ATOM 527 C C . VAL A 1 69 ? 24.546 -10.891 -17.909 1.00 94.94 69 VAL A C 1
ATOM 529 O O . VAL A 1 69 ? 23.574 -11.619 -18.091 1.00 94.94 69 VAL A O 1
ATOM 532 N N . SER A 1 70 ? 25.468 -11.175 -16.986 1.00 93.00 70 SER A N 1
ATOM 533 C CA . SER A 1 70 ? 25.379 -12.374 -16.137 1.00 93.00 70 SER A CA 1
ATOM 534 C C . SER A 1 70 ? 24.127 -12.362 -15.247 1.00 93.00 70 SER A C 1
ATOM 536 O O . SER A 1 70 ? 23.929 -11.412 -14.485 1.00 93.00 70 SER A O 1
ATOM 538 N N . GLY A 1 71 ? 23.313 -13.419 -15.339 1.00 90.06 71 GLY A N 1
ATOM 539 C CA . GLY A 1 71 ? 22.127 -13.644 -14.502 1.00 90.06 71 GLY A CA 1
ATOM 540 C C . GLY A 1 71 ? 22.435 -14.320 -13.161 1.00 90.06 71 GLY A C 1
ATOM 541 O O . GLY A 1 71 ? 23.587 -14.641 -12.866 1.00 90.06 71 GLY A O 1
ATOM 542 N N . ILE A 1 72 ? 21.404 -14.521 -12.331 1.00 84.50 72 ILE A N 1
ATOM 543 C CA . ILE A 1 72 ? 21.548 -15.114 -10.982 1.00 84.50 72 ILE A CA 1
ATOM 544 C C . ILE A 1 72 ? 21.728 -16.638 -11.022 1.00 84.50 72 ILE A C 1
ATOM 546 O O . ILE A 1 72 ? 22.608 -17.176 -10.357 1.00 84.50 72 ILE A O 1
ATOM 550 N N . ASN A 1 73 ? 20.899 -17.324 -11.814 1.00 75.31 73 ASN A N 1
ATOM 551 C CA . ASN A 1 73 ? 20.848 -18.791 -11.930 1.00 75.31 73 ASN A CA 1
ATOM 552 C C . ASN A 1 73 ? 20.939 -19.263 -13.394 1.00 75.31 73 ASN A C 1
ATOM 554 O O . ASN A 1 73 ? 20.821 -20.456 -13.673 1.00 75.31 73 ASN A O 1
ATOM 558 N N . GLY A 1 74 ? 21.110 -18.320 -14.322 1.00 69.69 74 GLY A N 1
ATOM 559 C CA . GLY A 1 74 ? 21.180 -18.526 -15.764 1.00 69.69 74 GLY A CA 1
ATOM 560 C C . GLY A 1 74 ? 22.310 -17.706 -16.387 1.00 69.69 74 GLY A C 1
ATOM 561 O O . GLY A 1 74 ? 23.083 -17.048 -15.687 1.00 69.69 74 GLY A O 1
ATOM 562 N N . ALA A 1 75 ? 22.434 -17.762 -17.712 1.00 81.69 75 ALA A N 1
ATOM 563 C CA . ALA A 1 75 ? 23.492 -17.045 -18.417 1.00 81.69 75 ALA A CA 1
ATOM 564 C C . ALA A 1 75 ? 23.122 -15.580 -18.690 1.00 81.69 75 ALA A C 1
ATOM 566 O O . ALA A 1 75 ? 24.017 -14.796 -19.019 1.00 81.69 75 ALA A O 1
ATOM 567 N N . ARG A 1 76 ? 21.832 -15.207 -18.605 1.00 95.50 76 ARG A N 1
ATOM 568 C CA . ARG A 1 76 ? 21.342 -13.941 -19.158 1.00 95.50 76 ARG A CA 1
ATOM 569 C C . ARG A 1 76 ? 20.428 -13.183 -18.202 1.00 95.50 76 ARG A C 1
ATOM 571 O O . ARG A 1 76 ? 19.359 -13.640 -17.846 1.00 95.50 76 ARG A O 1
ATOM 578 N N . ALA A 1 77 ? 20.813 -11.950 -17.921 1.00 97.38 77 ALA A N 1
ATOM 579 C CA . ALA A 1 77 ? 19.985 -10.910 -17.332 1.00 97.38 77 ALA A CA 1
ATOM 580 C C . ALA A 1 77 ? 20.003 -9.659 -18.221 1.00 97.38 77 ALA A C 1
ATOM 582 O O . ALA A 1 77 ? 20.777 -9.565 -19.185 1.00 97.38 77 ALA A O 1
ATOM 583 N N . VAL A 1 78 ? 19.155 -8.686 -17.893 1.00 97.88 78 VAL A N 1
ATOM 584 C CA . VAL A 1 78 ? 19.168 -7.353 -18.507 1.00 97.88 78 VAL A CA 1
ATOM 585 C C . VAL A 1 78 ? 19.755 -6.337 -17.538 1.00 97.88 78 VAL A C 1
ATOM 587 O O . VAL A 1 78 ? 19.562 -6.429 -16.329 1.00 97.88 78 VAL A O 1
ATOM 590 N N . GLU A 1 79 ? 20.461 -5.346 -18.073 1.00 98.31 79 GLU A N 1
ATOM 591 C CA . GLU A 1 79 ? 20.954 -4.209 -17.299 1.00 98.31 79 GLU A CA 1
ATOM 592 C C . GLU A 1 79 ? 20.665 -2.903 -18.032 1.00 98.31 79 GLU A C 1
ATOM 594 O O . GLU A 1 79 ? 20.711 -2.818 -19.268 1.00 98.31 79 GLU A O 1
ATOM 599 N N . VAL A 1 80 ? 20.355 -1.875 -17.255 1.00 98.31 80 VAL A N 1
ATOM 600 C CA . VAL A 1 80 ? 20.343 -0.489 -17.697 1.00 98.31 80 VAL A CA 1
ATOM 601 C C . VAL A 1 80 ? 21.289 0.313 -16.819 1.00 98.31 80 VAL A C 1
ATOM 603 O O . VAL A 1 80 ? 21.257 0.201 -15.600 1.00 98.31 80 VAL A O 1
ATOM 606 N N . GLU A 1 81 ? 22.124 1.128 -17.449 1.00 98.31 81 GLU A N 1
ATOM 607 C CA . GLU A 1 81 ? 23.021 2.064 -16.783 1.00 98.31 81 GLU A CA 1
ATOM 608 C C . GLU A 1 81 ? 22.672 3.483 -17.231 1.00 98.31 81 GLU A C 1
ATOM 610 O O . GLU A 1 81 ? 22.686 3.794 -18.425 1.00 98.31 81 GLU A O 1
ATOM 615 N N . LEU A 1 82 ? 22.339 4.346 -16.277 1.00 97.88 82 LEU A N 1
ATOM 616 C CA . LEU A 1 82 ? 22.185 5.776 -16.496 1.00 97.88 82 LEU A CA 1
ATOM 617 C C . LEU A 1 82 ? 23.509 6.463 -16.173 1.00 97.88 82 LEU A C 1
ATOM 619 O O . LEU A 1 82 ? 23.920 6.495 -15.020 1.00 97.88 82 LEU A O 1
ATOM 623 N N . THR A 1 83 ? 24.157 7.062 -17.172 1.00 97.56 83 THR A N 1
ATOM 624 C CA . THR A 1 83 ? 25.451 7.748 -16.988 1.00 97.56 83 THR A CA 1
ATOM 625 C C . THR A 1 83 ? 25.306 9.258 -16.821 1.00 97.56 83 THR A C 1
ATOM 627 O O . THR A 1 83 ? 26.184 9.917 -16.270 1.00 97.56 83 THR A O 1
ATOM 630 N N . GLN A 1 84 ? 24.190 9.826 -17.284 1.00 96.44 84 GLN A N 1
ATOM 631 C CA . GLN A 1 84 ? 23.838 11.238 -17.119 1.00 96.44 84 GLN A CA 1
ATOM 632 C C . GLN A 1 84 ? 22.325 11.388 -17.026 1.00 96.44 84 GLN A C 1
ATOM 634 O O . GLN A 1 84 ? 21.592 10.711 -17.751 1.00 96.44 84 GLN A O 1
ATOM 639 N N . ARG A 1 85 ? 21.843 12.316 -16.193 1.00 96.44 85 ARG A N 1
ATOM 640 C CA . ARG A 1 85 ? 20.411 12.601 -16.085 1.00 96.44 85 ARG A CA 1
ATOM 641 C C . ARG A 1 85 ? 20.119 14.034 -15.661 1.00 96.44 85 ARG A C 1
ATOM 643 O O . ARG A 1 85 ? 20.627 14.508 -14.653 1.00 96.44 85 ARG A O 1
ATOM 650 N N . THR A 1 86 ? 19.182 14.651 -16.372 1.00 96.44 86 THR A N 1
ATOM 651 C CA . THR A 1 86 ? 18.454 15.847 -15.931 1.00 96.44 86 THR A CA 1
ATOM 652 C C . THR A 1 86 ? 17.012 15.496 -15.560 1.00 96.44 86 THR A C 1
ATOM 654 O O . THR A 1 86 ? 16.499 15.981 -14.558 1.00 96.44 86 THR A O 1
ATOM 657 N N . SER A 1 87 ? 16.353 14.624 -16.332 1.00 96.25 87 SER A N 1
ATOM 658 C CA . SER A 1 87 ? 14.972 14.197 -16.080 1.00 96.25 87 SER A CA 1
ATOM 659 C C . SER A 1 87 ? 14.684 12.793 -16.624 1.00 96.25 87 SER A C 1
ATOM 661 O O . SER A 1 87 ? 15.472 12.214 -17.376 1.00 96.25 87 SER A O 1
ATOM 663 N N . GLY A 1 88 ? 13.528 12.253 -16.238 1.00 95.75 88 GLY A N 1
ATOM 664 C CA . GLY A 1 88 ? 13.001 10.995 -16.756 1.00 95.75 88 GLY A CA 1
ATOM 665 C C . GLY A 1 88 ? 13.573 9.733 -16.115 1.00 95.75 88 GLY A C 1
ATOM 666 O O . GLY A 1 88 ? 14.069 9.793 -14.989 1.00 95.75 88 GLY A O 1
ATOM 667 N N . ASP A 1 89 ? 13.474 8.600 -16.804 1.00 97.44 89 ASP A N 1
ATOM 668 C CA . ASP A 1 89 ? 13.952 7.290 -16.340 1.00 97.44 89 ASP A CA 1
ATOM 669 C C . ASP A 1 89 ? 14.474 6.422 -17.494 1.00 97.44 89 ASP A C 1
ATOM 671 O O . ASP A 1 89 ? 14.317 6.788 -18.667 1.00 97.44 89 ASP A O 1
ATOM 675 N N . ALA A 1 90 ? 15.062 5.270 -17.153 1.00 98.00 90 ALA A N 1
ATOM 676 C CA . ALA A 1 90 ? 15.386 4.204 -18.095 1.00 98.00 90 ALA A CA 1
ATOM 677 C C . ALA A 1 90 ? 15.068 2.810 -17.524 1.00 98.00 90 ALA A C 1
ATOM 679 O O . ALA A 1 90 ? 15.142 2.590 -16.312 1.00 98.00 90 ALA A O 1
ATOM 680 N N . LYS A 1 91 ? 14.678 1.880 -18.411 1.00 97.12 91 LYS A N 1
ATOM 681 C CA . LYS A 1 91 ? 14.039 0.611 -18.026 1.00 97.12 91 LYS A CA 1
ATOM 682 C C . LYS A 1 91 ? 14.028 -0.472 -19.106 1.00 97.12 91 LYS A C 1
ATOM 684 O O . LYS A 1 91 ? 13.996 -0.171 -20.303 1.00 97.12 91 LYS A O 1
ATOM 689 N N . TRP A 1 92 ? 13.948 -1.722 -18.655 1.00 97.44 92 TRP A N 1
ATOM 690 C CA . TRP A 1 92 ? 13.530 -2.891 -19.438 1.00 97.44 92 TRP A CA 1
ATOM 691 C C . TRP A 1 92 ? 12.117 -3.321 -19.026 1.00 97.44 92 TRP A C 1
ATOM 693 O O . TRP A 1 92 ? 11.709 -3.088 -17.889 1.00 97.44 92 TRP A O 1
ATOM 703 N N . TYR A 1 93 ? 11.364 -3.914 -19.952 1.00 97.56 93 TYR A N 1
ATOM 704 C CA . TYR A 1 93 ? 10.003 -4.393 -19.699 1.00 97.56 93 TYR A CA 1
ATOM 705 C C . TYR A 1 93 ? 9.574 -5.472 -20.686 1.00 97.56 93 TYR A C 1
ATOM 707 O O . TYR A 1 93 ? 10.036 -5.513 -21.828 1.00 97.56 93 TYR A O 1
ATOM 715 N N . PHE A 1 94 ? 8.665 -6.335 -20.244 1.00 98.06 94 PHE A N 1
ATOM 716 C CA . PHE A 1 94 ? 8.052 -7.357 -21.083 1.00 98.06 94 PHE A CA 1
ATOM 717 C C . PHE A 1 94 ? 6.890 -6.774 -21.902 1.00 98.06 94 PHE A C 1
ATOM 719 O O . PHE A 1 94 ? 6.306 -5.746 -21.550 1.00 98.06 94 PHE A O 1
ATOM 726 N N . ALA A 1 95 ? 6.557 -7.422 -23.016 1.00 97.38 95 ALA A N 1
ATOM 727 C CA . ALA A 1 95 ? 5.386 -7.089 -23.825 1.00 97.38 95 ALA A CA 1
ATOM 728 C C . ALA A 1 95 ? 4.097 -7.108 -22.983 1.00 97.38 95 ALA A C 1
ATOM 730 O O . ALA A 1 95 ? 3.983 -7.919 -22.072 1.00 97.38 95 ALA A O 1
ATOM 731 N N . GLU A 1 96 ? 3.125 -6.243 -23.292 1.00 97.88 96 GLU A N 1
ATOM 732 C CA . GLU A 1 96 ? 1.843 -6.206 -22.573 1.00 97.88 96 GLU A CA 1
ATOM 733 C C . GLU A 1 96 ? 1.186 -7.597 -22.514 1.00 97.88 96 GLU A C 1
ATOM 735 O O . GLU A 1 96 ? 1.058 -8.279 -23.533 1.00 97.88 96 GLU A O 1
ATOM 740 N N . VAL A 1 97 ? 0.743 -8.000 -21.322 1.00 98.31 97 VAL A N 1
ATOM 741 C CA . VAL A 1 97 ? 0.068 -9.284 -21.080 1.00 98.31 97 VAL A CA 1
ATOM 742 C C . VAL A 1 97 ? -1.386 -9.051 -20.676 1.00 98.31 97 VAL A C 1
ATOM 744 O O . VAL A 1 97 ? -1.667 -8.072 -19.976 1.00 98.31 97 VAL A O 1
ATOM 747 N N . PRO A 1 98 ? -2.325 -9.918 -21.094 1.00 98.00 98 PRO A N 1
ATOM 748 C CA . PRO A 1 98 ? -3.717 -9.807 -20.681 1.00 98.00 98 PRO A CA 1
ATOM 749 C C . PRO A 1 98 ? -3.859 -10.075 -19.180 1.00 98.00 98 PRO A C 1
ATOM 751 O O . PRO A 1 98 ? -3.201 -10.959 -18.627 1.00 98.00 98 PRO A O 1
ATOM 754 N N . VAL A 1 99 ? -4.750 -9.331 -18.527 1.00 96.94 99 VAL A N 1
ATOM 755 C CA . VAL A 1 99 ? -5.071 -9.500 -17.105 1.00 96.94 99 VAL A CA 1
ATOM 756 C C . VAL A 1 99 ? -6.568 -9.449 -16.860 1.00 96.94 99 VAL A C 1
ATOM 758 O O . VAL A 1 99 ? -7.323 -8.834 -17.610 1.00 96.94 99 VAL A O 1
ATOM 761 N N . GLU A 1 100 ? -7.001 -10.096 -15.784 1.00 94.75 100 GLU A N 1
ATOM 762 C CA . GLU A 1 100 ? -8.398 -10.077 -15.365 1.00 94.75 100 GLU A CA 1
ATOM 763 C C . GLU A 1 100 ? -8.688 -8.853 -14.492 1.00 94.75 100 GLU A C 1
ATOM 765 O O . GLU A 1 100 ? -8.061 -8.643 -13.452 1.00 94.75 100 GLU A O 1
ATOM 770 N N . ALA A 1 101 ? -9.659 -8.048 -14.916 1.00 91.12 101 ALA A N 1
ATOM 771 C CA . ALA A 1 101 ? -10.130 -6.887 -14.176 1.00 91.12 101 ALA A CA 1
ATOM 772 C C . ALA A 1 101 ? -10.610 -7.271 -12.763 1.00 91.12 101 ALA A C 1
ATOM 774 O O . ALA A 1 101 ? -11.379 -8.213 -12.594 1.00 91.12 101 ALA A O 1
ATOM 775 N N . GLY A 1 102 ? -10.165 -6.537 -11.739 1.00 86.38 102 GLY A N 1
ATOM 776 C CA . GLY A 1 102 ? -10.513 -6.799 -10.336 1.00 86.38 102 GLY A CA 1
ATOM 777 C C . GLY A 1 102 ? -9.770 -7.974 -9.689 1.00 86.38 102 GLY A C 1
ATOM 778 O O . GLY A 1 102 ? -9.839 -8.136 -8.470 1.00 86.38 102 GLY A O 1
ATOM 779 N N . ALA A 1 103 ? -9.020 -8.772 -10.453 1.00 90.56 103 ALA A N 1
ATOM 780 C CA . ALA A 1 103 ? -8.224 -9.850 -9.888 1.00 90.56 103 ALA A CA 1
ATOM 781 C C . ALA A 1 103 ? -6.962 -9.328 -9.190 1.00 90.56 103 ALA A C 1
ATOM 783 O O . ALA A 1 103 ? -6.396 -8.286 -9.535 1.00 90.56 103 ALA A O 1
ATOM 784 N N . THR A 1 104 ? -6.499 -10.088 -8.202 1.00 91.06 104 THR A N 1
ATOM 785 C CA . THR A 1 104 ? -5.239 -9.831 -7.508 1.00 91.06 104 THR A CA 1
ATOM 786 C C . THR A 1 104 ? -4.106 -10.585 -8.201 1.00 91.06 104 THR A C 1
ATOM 788 O O . THR A 1 104 ? -4.257 -11.753 -8.548 1.00 91.06 104 THR A O 1
ATOM 791 N N . TYR A 1 105 ? -2.968 -9.924 -8.392 1.00 94.81 105 TYR A N 1
ATOM 792 C CA . TYR A 1 105 ? -1.753 -10.510 -8.951 1.00 94.81 105 TYR A CA 1
ATOM 793 C C . TYR A 1 105 ? -0.563 -10.233 -8.039 1.00 94.81 105 TYR A C 1
ATOM 795 O O . TYR A 1 105 ? -0.501 -9.187 -7.391 1.00 94.81 105 TYR A O 1
ATOM 803 N N . THR A 1 106 ? 0.401 -11.149 -8.036 1.00 95.44 106 THR A N 1
ATOM 804 C CA . THR A 1 106 ? 1.699 -10.969 -7.385 1.00 95.44 106 THR A CA 1
ATOM 805 C C . THR A 1 106 ? 2.781 -10.895 -8.449 1.00 95.44 106 THR A C 1
ATOM 807 O O . THR A 1 106 ? 2.941 -11.818 -9.250 1.00 95.44 106 THR A O 1
ATOM 810 N N . PHE A 1 107 ? 3.491 -9.769 -8.464 1.00 97.69 107 PHE A N 1
ATOM 811 C CA . PHE A 1 107 ? 4.698 -9.556 -9.246 1.00 97.69 107 PHE A CA 1
ATOM 812 C C . PHE A 1 107 ? 5.929 -9.804 -8.380 1.00 97.69 107 PHE A C 1
ATOM 814 O O . PHE A 1 107 ? 5.945 -9.403 -7.216 1.00 97.69 107 PHE A O 1
ATOM 821 N N . SER A 1 108 ? 6.970 -10.400 -8.949 1.00 97.62 108 SER A N 1
ATOM 822 C CA . SER A 1 108 ? 8.306 -10.401 -8.359 1.00 97.62 108 SER A CA 1
ATOM 823 C C . SER A 1 108 ? 9.396 -10.391 -9.417 1.00 97.62 108 SER A C 1
ATOM 825 O O . SER A 1 108 ? 9.193 -10.914 -10.511 1.00 97.62 108 SER A O 1
ATOM 827 N N . ASP A 1 109 ? 10.571 -9.896 -9.055 1.00 97.69 109 ASP A N 1
ATOM 828 C CA . ASP A 1 109 ? 11.811 -10.079 -9.803 1.00 97.69 109 ASP A CA 1
ATOM 829 C C . ASP A 1 109 ? 13.023 -10.152 -8.866 1.00 97.69 109 ASP A C 1
ATOM 831 O O . ASP A 1 109 ? 12.933 -9.887 -7.663 1.00 97.69 109 ASP A O 1
ATOM 835 N N . GLN A 1 110 ? 14.154 -10.583 -9.418 1.00 97.19 110 GLN A N 1
ATOM 836 C CA . GLN A 1 110 ? 15.458 -10.450 -8.784 1.00 97.19 110 GLN A CA 1
ATOM 837 C C . GLN A 1 110 ? 16.134 -9.196 -9.328 1.00 97.19 110 GLN A C 1
ATOM 839 O O . GLN A 1 110 ? 16.096 -8.953 -10.534 1.00 97.19 110 GLN A O 1
ATOM 844 N N . TYR A 1 111 ? 16.786 -8.425 -8.463 1.00 97.75 111 TYR A N 1
ATOM 845 C CA . TYR A 1 111 ? 17.467 -7.198 -8.851 1.00 97.75 111 TYR A CA 1
ATOM 846 C C . TYR A 1 111 ? 18.802 -6.988 -8.127 1.00 97.75 111 TYR A C 1
ATOM 848 O O . TYR A 1 111 ? 19.011 -7.454 -7.006 1.00 97.75 111 TYR A O 1
ATOM 856 N N . GLN A 1 112 ? 19.699 -6.257 -8.786 1.00 97.25 112 GLN A N 1
ATOM 857 C CA . GLN A 1 112 ? 20.891 -5.626 -8.222 1.00 97.25 112 GLN A CA 1
ATOM 858 C C . GLN A 1 112 ? 20.914 -4.170 -8.676 1.00 97.25 112 GLN A C 1
ATOM 860 O O . GLN A 1 112 ? 20.643 -3.882 -9.843 1.00 97.25 112 GLN A O 1
ATOM 865 N N . SER A 1 113 ? 21.239 -3.258 -7.769 1.00 97.56 113 SER A N 1
ATOM 866 C CA . SER A 1 113 ? 21.252 -1.824 -8.057 1.00 97.56 113 SER A CA 1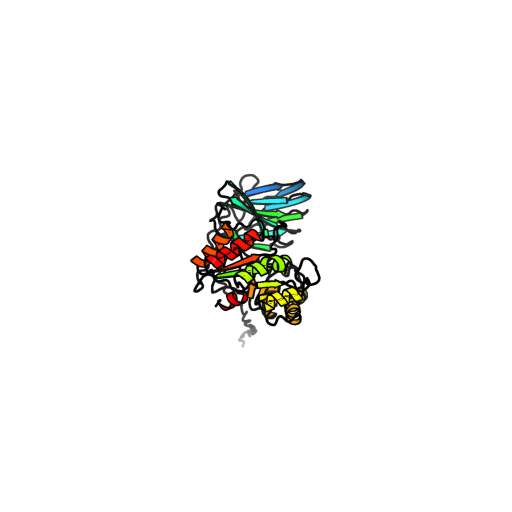
ATOM 867 C C . SER A 1 113 ? 22.190 -1.101 -7.101 1.00 97.56 113 SER A C 1
ATOM 869 O O . SER A 1 113 ? 22.225 -1.420 -5.914 1.00 97.56 113 SER A O 1
ATOM 871 N N . ASP A 1 114 ? 22.936 -0.114 -7.582 1.00 97.25 114 ASP A N 1
ATOM 872 C CA . ASP A 1 114 ? 23.729 0.788 -6.734 1.00 97.25 114 ASP A CA 1
ATOM 873 C C . ASP A 1 114 ? 22.953 2.046 -6.306 1.00 97.25 114 ASP A C 1
ATOM 875 O O . ASP A 1 114 ? 23.385 2.781 -5.417 1.00 97.25 114 ASP A O 1
ATOM 879 N N . VAL A 1 115 ? 21.768 2.249 -6.879 1.00 96.19 115 VAL A N 1
ATOM 880 C CA . VAL A 1 115 ? 20.832 3.330 -6.556 1.00 96.19 115 VAL A CA 1
ATOM 881 C C . VAL A 1 115 ? 19.465 2.781 -6.160 1.00 96.19 115 VAL A C 1
ATOM 883 O O . VAL A 1 115 ? 19.159 1.608 -6.375 1.00 96.19 115 VAL A O 1
ATOM 886 N N . SER A 1 116 ? 18.612 3.623 -5.577 1.00 94.19 116 SER A N 1
ATOM 887 C CA . SER A 1 116 ? 17.200 3.271 -5.423 1.00 94.19 116 SER A CA 1
ATOM 888 C C . SER A 1 116 ? 16.546 3.118 -6.796 1.00 94.19 116 SER A C 1
ATOM 890 O O . SER A 1 116 ? 16.723 3.962 -7.681 1.00 94.19 116 SER A O 1
ATOM 892 N N . SER A 1 117 ? 15.763 2.060 -6.951 1.00 96.25 117 SER A N 1
ATOM 893 C CA . SER A 1 117 ? 14.965 1.780 -8.137 1.00 96.25 117 SER A CA 1
ATOM 894 C C . SER A 1 117 ? 13.476 1.972 -7.843 1.00 96.25 117 SER A C 1
ATOM 896 O O . SER A 1 117 ? 13.069 2.264 -6.717 1.00 96.25 117 SER A O 1
ATOM 898 N N . PHE A 1 118 ? 12.648 1.850 -8.876 1.00 96.06 118 PHE A N 1
ATOM 899 C CA . PHE A 1 118 ? 11.195 1.966 -8.790 1.00 96.06 118 PHE A CA 1
ATOM 900 C C . PHE A 1 118 ? 10.548 0.853 -9.597 1.00 96.06 118 PHE A C 1
ATOM 902 O O . PHE A 1 118 ? 11.074 0.450 -10.635 1.00 96.06 118 PHE A O 1
ATOM 909 N N . VAL A 1 119 ? 9.395 0.382 -9.133 1.00 97.12 119 VAL A N 1
ATOM 910 C CA . VAL A 1 119 ? 8.581 -0.588 -9.853 1.00 97.12 119 VAL A CA 1
ATOM 911 C C . VAL A 1 119 ? 7.211 0.009 -10.127 1.00 97.12 119 VAL A C 1
ATOM 913 O O . VAL A 1 119 ? 6.470 0.327 -9.197 1.00 97.12 119 VAL A O 1
ATOM 916 N N . THR A 1 120 ? 6.878 0.144 -11.408 1.00 96.31 120 THR A N 1
ATOM 917 C CA . THR A 1 120 ? 5.667 0.822 -11.882 1.00 96.31 120 THR A CA 1
ATOM 918 C C . THR A 1 120 ? 4.911 -0.073 -12.850 1.00 96.31 120 THR A C 1
ATOM 920 O O . THR A 1 120 ? 5.478 -0.590 -13.811 1.00 96.31 120 THR A O 1
ATOM 923 N N . ILE A 1 121 ? 3.609 -0.221 -12.635 1.00 97.25 121 ILE A N 1
ATOM 924 C CA . ILE A 1 121 ? 2.700 -0.882 -13.566 1.00 97.25 121 ILE A CA 1
ATOM 925 C C . ILE A 1 121 ? 2.150 0.157 -14.536 1.00 97.25 121 ILE A C 1
ATOM 927 O O . ILE A 1 121 ? 1.684 1.214 -14.112 1.00 97.25 121 ILE A O 1
ATOM 931 N N . GLN A 1 122 ? 2.129 -0.174 -15.823 1.00 97.06 122 GLN A N 1
ATOM 932 C CA . GLN A 1 122 ? 1.266 0.487 -16.793 1.00 97.06 122 GLN A CA 1
ATOM 933 C C . GLN A 1 122 ? 0.105 -0.437 -17.132 1.00 97.06 122 GLN A C 1
ATOM 935 O O . GLN A 1 122 ? 0.309 -1.551 -17.610 1.00 97.06 122 GLN A O 1
ATOM 940 N N . TYR A 1 123 ? -1.110 0.052 -16.920 1.00 97.12 123 TYR A N 1
ATOM 941 C CA . TYR A 1 123 ? -2.337 -0.599 -17.346 1.00 97.12 123 TYR A CA 1
ATOM 942 C C . TYR A 1 123 ? -2.810 -0.029 -18.674 1.00 97.12 123 TYR A C 1
ATOM 944 O O . TYR A 1 123 ? -2.859 1.190 -18.851 1.00 97.12 123 TYR A O 1
ATOM 952 N N . LYS A 1 124 ? -3.273 -0.912 -19.555 1.00 97.56 124 LYS A N 1
ATOM 953 C CA . LYS A 1 124 ? -4.103 -0.553 -20.701 1.00 97.56 124 LYS A CA 1
ATOM 954 C C . LYS A 1 124 ? -5.568 -0.747 -20.345 1.00 97.56 124 LYS A C 1
ATOM 956 O O . LYS A 1 124 ? -6.009 -1.869 -20.069 1.00 97.56 124 LYS A O 1
ATOM 961 N N . LEU A 1 125 ? -6.323 0.342 -20.351 1.00 94.81 125 LEU A N 1
ATOM 962 C CA . LEU A 1 125 ? -7.733 0.348 -19.981 1.00 94.81 125 LEU A CA 1
ATOM 963 C C . LEU A 1 125 ? -8.630 -0.047 -21.165 1.00 94.81 125 LEU A C 1
ATOM 965 O O . LEU A 1 125 ? -8.226 0.025 -22.324 1.00 94.81 125 LEU A O 1
ATOM 969 N N . SER A 1 126 ? -9.866 -0.458 -20.884 1.00 93.94 126 SER A N 1
ATOM 970 C CA . SER A 1 126 ? -10.847 -0.919 -21.878 1.00 93.94 126 SER A CA 1
ATOM 971 C C . SER A 1 126 ? -11.236 0.150 -22.903 1.00 93.94 126 SER A C 1
ATOM 973 O O . SER A 1 126 ? -11.629 -0.180 -24.017 1.00 93.94 126 SER A O 1
ATOM 975 N N . ASN A 1 127 ? -11.069 1.430 -22.561 1.00 92.75 127 ASN A N 1
ATOM 976 C CA . ASN A 1 127 ? -11.234 2.571 -23.468 1.00 92.75 127 ASN A CA 1
ATOM 977 C C . ASN A 1 127 ? -9.974 2.885 -24.307 1.00 92.75 127 ASN A C 1
ATOM 979 O O . ASN A 1 127 ? -9.952 3.885 -25.018 1.00 92.75 127 ASN A O 1
ATOM 983 N N . GLY A 1 128 ? -8.906 2.091 -24.180 1.00 92.88 128 GLY A N 1
ATOM 984 C CA . GLY A 1 128 ? -7.626 2.270 -24.869 1.00 92.88 128 GLY A CA 1
ATOM 985 C C . GLY A 1 128 ? -6.641 3.239 -24.207 1.00 92.88 128 GLY A C 1
ATOM 986 O O . GLY A 1 128 ? -5.493 3.303 -24.640 1.00 92.88 128 GLY A O 1
ATOM 987 N N . SER A 1 129 ? -7.040 3.974 -23.164 1.00 94.00 129 SER A N 1
ATOM 988 C CA . SER A 1 129 ? -6.129 4.867 -22.433 1.00 94.00 129 SER A CA 1
ATOM 989 C C . SER A 1 129 ? -5.160 4.100 -21.523 1.00 94.00 129 SER A C 1
ATOM 991 O O . SER A 1 129 ? -5.417 2.954 -21.145 1.00 94.00 129 SER A O 1
ATOM 993 N N . LEU A 1 130 ? -4.051 4.749 -21.161 1.00 94.19 130 LEU A N 1
ATOM 994 C CA . LEU A 1 130 ? -3.061 4.212 -20.230 1.00 94.19 130 LEU A CA 1
ATOM 995 C C . LEU A 1 130 ? -3.248 4.793 -18.827 1.00 94.19 130 LEU A C 1
ATOM 997 O O . LEU A 1 130 ? -3.552 5.975 -18.666 1.00 94.19 130 LEU A O 1
ATOM 1001 N N . SER A 1 131 ? -3.003 3.969 -17.815 1.00 90.50 131 SER A N 1
ATOM 1002 C CA . SER A 1 131 ? -2.932 4.375 -16.410 1.00 90.50 131 SER A CA 1
ATOM 1003 C C . SER A 1 131 ? -1.686 3.785 -15.760 1.00 90.50 131 SER A C 1
ATOM 1005 O O . SER A 1 131 ? -1.161 2.778 -16.231 1.00 90.50 131 SER A O 1
ATOM 1007 N N . TRP A 1 132 ? -1.204 4.417 -14.694 1.00 90.75 132 TRP A N 1
ATOM 1008 C CA . TRP A 1 132 ? 0.075 4.104 -14.068 1.00 90.75 132 TRP A CA 1
ATOM 1009 C C . TRP A 1 132 ? -0.103 3.921 -12.567 1.00 90.75 132 TRP A C 1
ATOM 1011 O O . TRP A 1 132 ? -0.841 4.680 -11.936 1.00 90.75 132 TRP A O 1
ATOM 1021 N N . LEU A 1 133 ? 0.574 2.922 -12.010 1.00 89.19 133 LEU A N 1
ATOM 1022 C CA . LEU A 1 133 ? 0.581 2.649 -10.578 1.00 89.19 133 LEU A CA 1
ATOM 1023 C C . LEU A 1 133 ? 1.996 2.306 -10.126 1.00 89.19 133 LEU A C 1
ATOM 1025 O O . LEU A 1 133 ? 2.535 1.270 -10.517 1.00 89.19 133 LEU A O 1
ATOM 1029 N N . ASP A 1 134 ? 2.566 3.141 -9.266 1.00 89.62 134 ASP A N 1
ATOM 1030 C CA . ASP A 1 134 ? 3.807 2.816 -8.573 1.00 89.62 134 ASP A CA 1
ATOM 1031 C C . ASP A 1 134 ? 3.515 1.793 -7.473 1.00 89.62 134 ASP A C 1
ATOM 1033 O O . ASP A 1 134 ? 2.645 1.987 -6.624 1.00 89.62 134 ASP A O 1
ATOM 1037 N N . ILE A 1 135 ? 4.228 0.671 -7.514 1.00 89.56 135 ILE A N 1
ATOM 1038 C CA . ILE A 1 135 ? 4.011 -0.464 -6.612 1.00 89.56 135 ILE A CA 1
ATOM 1039 C C . ILE A 1 135 ? 5.182 -0.704 -5.656 1.00 89.56 135 ILE A C 1
ATOM 1041 O O . ILE A 1 135 ? 5.044 -1.475 -4.705 1.00 89.56 135 ILE A O 1
ATOM 1045 N N . GLY A 1 136 ? 6.310 -0.020 -5.852 1.00 88.56 136 GLY A N 1
ATOM 1046 C CA . GLY A 1 136 ? 7.410 -0.016 -4.894 1.00 88.56 136 GLY A CA 1
ATOM 1047 C C . GLY A 1 136 ? 8.615 0.806 -5.338 1.00 88.56 136 GLY A C 1
ATOM 1048 O O . GLY A 1 136 ? 8.743 1.168 -6.504 1.00 88.56 136 GLY A O 1
ATOM 1049 N N . SER A 1 137 ? 9.511 1.071 -4.389 1.00 91.56 137 SER A N 1
ATOM 1050 C CA . SER A 1 137 ? 10.783 1.763 -4.615 1.00 91.56 137 SER A CA 1
ATOM 1051 C C . SER A 1 137 ? 11.932 1.026 -3.913 1.00 91.56 137 SER A C 1
ATOM 1053 O O . SER A 1 137 ? 12.339 1.439 -2.821 1.00 91.56 137 SER A O 1
ATOM 1055 N N . PRO A 1 138 ? 12.395 -0.117 -4.453 1.00 90.81 138 PRO A N 1
ATOM 1056 C CA . PRO A 1 138 ? 13.447 -0.905 -3.822 1.00 90.81 138 PRO A CA 1
ATOM 1057 C C . PRO A 1 138 ? 14.719 -0.075 -3.611 1.00 90.81 138 PRO A C 1
ATOM 1059 O O . PRO A 1 138 ? 15.138 0.699 -4.473 1.00 90.81 138 PRO A O 1
ATOM 1062 N N . GLY A 1 139 ? 15.337 -0.220 -2.440 1.00 89.38 139 GLY A N 1
ATOM 1063 C CA . GLY A 1 139 ? 16.629 0.405 -2.163 1.00 89.38 139 GLY A CA 1
ATOM 1064 C C . GLY A 1 139 ? 17.774 -0.270 -2.932 1.00 89.38 139 GLY A C 1
ATOM 1065 O O . GLY A 1 139 ? 17.585 -1.371 -3.461 1.00 89.38 139 GLY A O 1
ATOM 1066 N N . PRO A 1 140 ? 18.970 0.349 -2.953 1.00 93.88 140 PRO A N 1
ATOM 1067 C CA . PRO A 1 140 ? 20.174 -0.265 -3.504 1.00 93.88 140 PRO A CA 1
ATOM 1068 C C . PRO A 1 140 ? 20.423 -1.668 -2.934 1.00 93.88 140 PRO A C 1
ATOM 1070 O O . PRO A 1 140 ? 20.214 -1.918 -1.746 1.00 93.88 140 PRO A O 1
ATOM 1073 N N . ALA A 1 141 ? 20.919 -2.565 -3.778 1.00 94.31 141 ALA A N 1
ATOM 1074 C CA . ALA A 1 141 ? 21.243 -3.942 -3.447 1.00 94.31 141 ALA A CA 1
ATOM 1075 C C . ALA A 1 141 ? 22.504 -4.387 -4.203 1.00 94.31 141 ALA A C 1
ATOM 1077 O O . ALA A 1 141 ? 22.486 -4.573 -5.421 1.00 94.31 141 ALA A O 1
ATOM 1078 N N . SER A 1 142 ? 23.607 -4.578 -3.472 1.00 92.44 142 SER A N 1
ATOM 1079 C CA . SER A 1 142 ? 24.874 -5.066 -4.038 1.00 92.44 142 SER A CA 1
ATOM 1080 C C . SER A 1 142 ? 24.824 -6.556 -4.400 1.00 92.44 142 SER A C 1
ATOM 1082 O O . SER A 1 142 ? 25.455 -6.985 -5.366 1.00 92.44 142 SER A O 1
ATOM 1084 N N . SER A 1 143 ? 24.031 -7.340 -3.669 1.00 93.38 143 SER A N 1
ATOM 1085 C CA . SER A 1 143 ? 23.715 -8.742 -3.965 1.00 93.38 143 SER A CA 1
ATOM 1086 C C . SER A 1 143 ? 22.322 -8.863 -4.574 1.00 93.38 143 SER A C 1
ATOM 1088 O O . SER A 1 143 ? 21.453 -8.041 -4.281 1.00 93.38 143 SER A O 1
ATOM 1090 N N . TRP A 1 144 ? 22.095 -9.910 -5.374 1.00 94.56 144 TRP A N 1
ATOM 1091 C CA . TRP A 1 144 ? 20.763 -10.219 -5.898 1.00 94.56 144 TRP A CA 1
ATOM 1092 C C . TRP A 1 144 ? 19.734 -10.260 -4.772 1.00 94.56 144 TRP A C 1
ATOM 1094 O O . TRP A 1 144 ? 19.866 -11.024 -3.816 1.00 94.56 144 TRP A O 1
ATOM 1104 N N . SER A 1 145 ? 18.736 -9.399 -4.898 1.00 94.50 145 SER A N 1
ATOM 1105 C CA . SER A 1 145 ? 17.660 -9.226 -3.935 1.00 94.50 145 SER A CA 1
ATOM 1106 C C . SER A 1 145 ? 16.325 -9.388 -4.638 1.00 94.50 145 SER A C 1
ATOM 1108 O O . SER A 1 145 ? 16.216 -9.172 -5.839 1.00 94.50 145 SER A O 1
ATOM 1110 N N . THR A 1 146 ? 15.296 -9.779 -3.896 1.00 94.69 146 THR A N 1
ATOM 1111 C CA . THR A 1 146 ? 13.960 -9.980 -4.459 1.00 94.69 146 THR A CA 1
ATOM 1112 C C . THR A 1 146 ? 13.102 -8.760 -4.190 1.00 94.69 146 THR A C 1
ATOM 1114 O O . THR A 1 146 ? 12.923 -8.382 -3.032 1.00 94.69 146 THR A O 1
ATOM 1117 N N . PHE A 1 147 ? 12.518 -8.187 -5.237 1.00 94.19 147 PHE A N 1
ATOM 1118 C CA . PHE A 1 147 ? 11.337 -7.355 -5.071 1.00 94.19 147 PHE A CA 1
ATOM 1119 C C . PHE A 1 147 ? 10.101 -8.218 -5.296 1.00 94.19 147 PHE A C 1
ATOM 1121 O O . PHE A 1 147 ? 10.050 -9.025 -6.221 1.00 94.19 147 PHE A O 1
ATOM 1128 N N . GLN A 1 148 ? 9.094 -8.056 -4.445 1.00 94.38 148 GLN A N 1
ATOM 1129 C CA . GLN A 1 148 ? 7.801 -8.693 -4.626 1.00 94.38 148 GLN A CA 1
ATOM 1130 C C . GLN A 1 148 ? 6.701 -7.732 -4.201 1.00 94.38 148 GLN A C 1
ATOM 1132 O O . GLN A 1 148 ? 6.794 -7.080 -3.159 1.00 94.38 148 GLN A O 1
ATOM 1137 N N . LYS A 1 149 ? 5.634 -7.674 -4.997 1.00 93.00 149 LYS A N 1
ATOM 1138 C CA . LYS A 1 149 ? 4.441 -6.920 -4.647 1.00 93.00 149 LYS A CA 1
ATOM 1139 C C . LYS A 1 149 ? 3.177 -7.593 -5.126 1.00 93.00 149 LYS A C 1
ATOM 1141 O O . LYS A 1 149 ? 3.081 -8.026 -6.270 1.00 93.00 149 LYS A O 1
ATOM 1146 N N . THR A 1 150 ? 2.180 -7.604 -4.252 1.00 93.00 150 THR A N 1
ATOM 1147 C CA . THR A 1 150 ? 0.816 -7.973 -4.624 1.00 93.00 150 THR A CA 1
ATOM 1148 C C . THR A 1 150 ? -0.001 -6.712 -4.895 1.00 93.00 150 THR A C 1
ATOM 1150 O O . THR A 1 150 ? 0.086 -5.745 -4.139 1.00 93.00 150 THR A O 1
ATOM 1153 N N . PHE A 1 151 ? -0.798 -6.706 -5.960 1.00 92.50 151 PHE A N 1
ATOM 1154 C CA . PHE A 1 151 ? -1.665 -5.594 -6.353 1.00 92.50 151 PHE A CA 1
ATOM 1155 C C . PHE A 1 151 ? -2.992 -6.111 -6.916 1.00 92.50 151 PHE A C 1
ATOM 1157 O O . PHE A 1 151 ? -3.113 -7.276 -7.285 1.00 92.50 151 PHE A O 1
ATOM 1164 N N . THR A 1 152 ? -4.008 -5.249 -6.972 1.00 91.06 152 THR A N 1
ATOM 1165 C CA . THR A 1 152 ? -5.298 -5.577 -7.598 1.00 91.06 152 THR A CA 1
ATOM 1166 C C . THR A 1 152 ? -5.471 -4.784 -8.877 1.00 91.06 152 THR A C 1
ATOM 1168 O O . THR A 1 152 ? -5.286 -3.569 -8.892 1.00 91.06 152 THR A O 1
ATOM 1171 N N . VAL A 1 153 ? -5.811 -5.492 -9.947 1.00 92.56 153 VAL A N 1
ATOM 1172 C CA . VAL A 1 153 ? -5.991 -4.926 -11.279 1.00 92.56 153 VAL A CA 1
ATOM 1173 C C . VAL A 1 153 ? -7.239 -4.034 -11.280 1.00 92.56 153 VAL A C 1
ATOM 1175 O O . VAL A 1 153 ? -8.290 -4.459 -10.784 1.00 92.56 153 VAL A O 1
ATOM 1178 N N . PRO A 1 154 ? -7.174 -2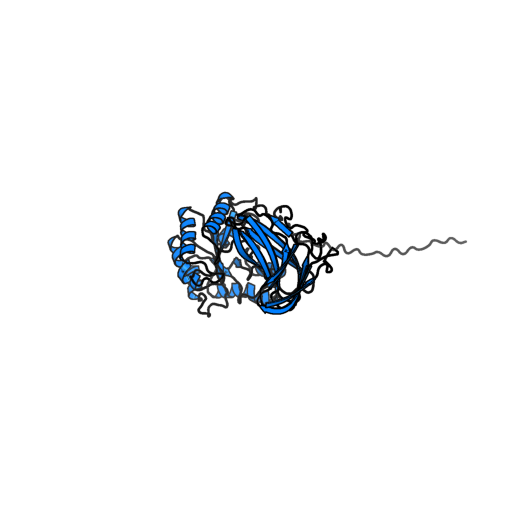.812 -11.837 1.00 88.88 154 PRO A N 1
ATOM 1179 C CA . PRO A 1 154 ? -8.350 -1.971 -11.991 1.00 88.88 154 PRO A CA 1
ATOM 1180 C C . PRO A 1 154 ? -9.478 -2.683 -12.748 1.00 88.88 154 PRO A C 1
ATOM 1182 O O . PRO A 1 154 ? -9.250 -3.438 -13.689 1.00 88.88 154 PRO A O 1
ATOM 1185 N N . SER A 1 155 ? -10.716 -2.405 -12.359 1.00 87.62 155 SER A N 1
ATOM 1186 C CA . SER A 1 155 ? -11.951 -2.971 -12.920 1.00 87.62 155 SER A CA 1
ATOM 1187 C C . SER A 1 155 ? -12.142 -2.686 -14.416 1.00 87.62 155 SER A C 1
ATOM 1189 O O . SER A 1 155 ? -12.927 -3.352 -15.084 1.00 87.62 155 SER A O 1
ATOM 1191 N N . ASN A 1 156 ? -11.419 -1.707 -14.957 1.00 89.00 156 ASN A N 1
ATOM 1192 C CA . ASN A 1 156 ? -11.429 -1.331 -16.364 1.00 89.00 156 ASN A CA 1
ATOM 1193 C C . ASN A 1 156 ? -10.097 -1.611 -17.079 1.00 89.00 156 ASN A C 1
ATOM 1195 O O . ASN A 1 156 ? -9.942 -1.176 -18.216 1.00 89.00 156 ASN A O 1
ATOM 1199 N N . ALA A 1 157 ? -9.138 -2.298 -16.453 1.00 94.69 157 ALA A N 1
ATOM 1200 C CA . ALA A 1 157 ? -7.891 -2.693 -17.105 1.00 94.69 157 ALA A CA 1
ATOM 1201 C C . ALA A 1 157 ? -8.061 -4.008 -17.882 1.00 94.69 157 ALA A C 1
ATOM 1203 O O . ALA A 1 157 ? -8.786 -4.905 -17.464 1.00 94.69 157 ALA A O 1
ATOM 1204 N N . THR A 1 158 ? -7.384 -4.108 -19.026 1.00 97.38 158 THR A N 1
ATOM 1205 C CA . THR A 1 158 ? -7.420 -5.285 -19.916 1.00 97.38 158 THR A CA 1
ATOM 1206 C C . THR A 1 158 ? -6.055 -5.948 -20.056 1.00 97.38 158 THR A C 1
ATOM 1208 O O . THR A 1 158 ? -5.968 -7.164 -20.199 1.00 97.38 158 THR A O 1
ATOM 1211 N N . HIS A 1 159 ? -4.989 -5.148 -20.026 1.00 98.31 159 HIS A N 1
ATOM 1212 C CA . HIS A 1 159 ? -3.607 -5.600 -20.131 1.00 98.31 159 HIS A CA 1
ATOM 1213 C C . HIS A 1 159 ? -2.731 -4.795 -19.179 1.00 98.31 159 HIS A C 1
ATOM 1215 O O . HIS A 1 159 ? -3.110 -3.696 -18.753 1.00 98.31 159 HIS A O 1
ATOM 1221 N N . LEU A 1 160 ? -1.546 -5.320 -18.884 1.00 98.44 160 LEU A N 1
ATOM 1222 C CA . LEU A 1 160 ? -0.506 -4.559 -18.212 1.00 98.44 160 LEU A CA 1
ATOM 1223 C C . LEU A 1 160 ? 0.897 -4.922 -18.700 1.00 98.44 160 LEU A C 1
ATOM 1225 O O . LEU A 1 160 ? 1.125 -5.998 -19.249 1.00 98.44 160 LEU A O 1
ATOM 1229 N N . THR A 1 161 ? 1.840 -4.026 -18.440 1.00 98.56 161 THR A N 1
ATOM 1230 C CA . THR A 1 161 ? 3.276 -4.321 -18.369 1.00 98.56 161 THR A CA 1
ATOM 1231 C C . THR A 1 161 ? 3.846 -3.697 -17.095 1.00 98.56 161 THR A C 1
ATOM 1233 O O . THR A 1 161 ? 3.219 -2.815 -16.497 1.00 98.56 161 THR A O 1
ATOM 1236 N N . ILE A 1 162 ? 5.005 -4.172 -16.643 1.00 98.44 162 ILE A N 1
ATOM 1237 C CA . ILE A 1 162 ? 5.658 -3.686 -15.424 1.00 98.44 162 ILE A CA 1
ATOM 1238 C C . ILE A 1 162 ? 7.079 -3.245 -15.747 1.00 98.44 162 ILE A C 1
ATOM 1240 O O . ILE A 1 162 ? 7.833 -3.937 -16.432 1.00 98.44 162 ILE A O 1
ATOM 1244 N N . PHE A 1 163 ? 7.432 -2.080 -15.220 1.00 97.75 163 PHE A N 1
ATOM 1245 C CA . PHE A 1 163 ? 8.737 -1.460 -15.334 1.00 97.75 163 PHE A CA 1
ATOM 1246 C C . PHE A 1 163 ? 9.471 -1.570 -14.005 1.00 97.75 163 PHE A C 1
ATOM 1248 O O . PHE A 1 163 ? 8.996 -1.005 -13.028 1.00 97.75 163 PHE A O 1
ATOM 1255 N N . HIS A 1 164 ? 10.639 -2.210 -13.980 1.00 97.50 164 HIS A N 1
ATOM 1256 C CA . HIS A 1 164 ? 11.627 -1.989 -12.924 1.00 97.50 164 HIS A CA 1
ATOM 1257 C C . HIS A 1 164 ? 12.665 -1.011 -13.484 1.00 97.50 164 HIS A C 1
ATOM 1259 O O . HIS A 1 164 ? 13.348 -1.308 -14.467 1.00 97.50 164 HIS A O 1
ATOM 1265 N N . LEU A 1 165 ? 12.687 0.204 -12.939 1.00 97.69 165 LEU A N 1
ATOM 1266 C CA . LEU A 1 165 ? 13.337 1.365 -13.539 1.00 97.69 165 LEU A CA 1
ATOM 1267 C C . LEU A 1 165 ? 14.251 2.090 -12.554 1.00 97.69 165 LEU A C 1
ATOM 1269 O O . LEU A 1 165 ? 14.060 2.024 -11.340 1.00 97.69 165 LEU A O 1
ATOM 1273 N N . ILE A 1 166 ? 15.207 2.841 -13.095 1.00 98.06 166 ILE A N 1
ATOM 1274 C CA . ILE A 1 166 ? 16.017 3.805 -12.342 1.00 98.06 166 ILE A CA 1
ATOM 1275 C C . ILE A 1 166 ? 15.855 5.203 -12.925 1.00 98.06 166 ILE A C 1
ATOM 1277 O O . ILE A 1 166 ? 15.701 5.392 -14.133 1.00 98.06 166 ILE A O 1
ATOM 1281 N N . ASN A 1 167 ? 15.903 6.200 -12.047 1.00 96.25 167 ASN A N 1
ATOM 1282 C CA . ASN A 1 167 ? 15.827 7.617 -12.392 1.00 96.25 167 ASN A CA 1
ATOM 1283 C C . ASN A 1 167 ? 16.979 8.419 -11.754 1.00 96.25 167 ASN A C 1
ATOM 1285 O O . ASN A 1 167 ? 16.849 9.614 -11.495 1.00 96.25 167 ASN A O 1
ATOM 1289 N N . GLN A 1 168 ? 18.111 7.764 -11.500 1.00 96.19 168 GLN A N 1
ATOM 1290 C CA . GLN A 1 168 ? 19.342 8.357 -10.975 1.00 96.19 168 GLN A CA 1
ATOM 1291 C C . GLN A 1 168 ? 20.538 7.761 -11.719 1.00 96.19 168 GLN A C 1
ATOM 1293 O O . GLN A 1 168 ? 20.411 6.700 -12.325 1.00 96.19 168 GLN A O 1
ATOM 1298 N N . VAL A 1 169 ? 21.671 8.466 -11.716 1.00 98.12 169 VAL A N 1
ATOM 1299 C CA . VAL A 1 169 ? 22.916 7.950 -12.305 1.00 98.12 169 VAL A CA 1
ATOM 1300 C C . VAL A 1 169 ? 23.371 6.738 -11.495 1.00 98.12 169 VAL A C 1
ATOM 1302 O O . VAL A 1 169 ? 23.520 6.857 -10.284 1.00 98.12 169 VAL A O 1
ATOM 1305 N N . GLY A 1 170 ? 23.551 5.604 -12.165 1.00 97.94 170 GLY A N 1
ATOM 1306 C CA . GLY A 1 170 ? 23.754 4.289 -11.555 1.00 97.94 170 GLY A CA 1
ATOM 1307 C C . GLY A 1 170 ? 23.325 3.175 -12.507 1.00 97.94 170 GLY A C 1
ATOM 1308 O O . GLY A 1 170 ? 23.009 3.436 -13.675 1.00 97.94 170 GLY A O 1
ATOM 1309 N N . PHE A 1 171 ? 23.279 1.939 -12.021 1.00 98.12 171 PHE A N 1
ATOM 1310 C CA . PHE A 1 171 ? 22.800 0.793 -12.788 1.00 98.12 171 PHE A CA 1
ATOM 1311 C C . PHE A 1 171 ? 21.676 0.049 -12.074 1.00 98.12 171 PHE A C 1
ATOM 1313 O O . PHE A 1 171 ? 21.588 0.021 -10.852 1.00 98.12 171 PHE A O 1
ATOM 1320 N N . LEU A 1 172 ? 20.845 -0.608 -12.875 1.00 98.50 172 LEU A N 1
ATOM 1321 C CA . LEU A 1 172 ? 19.882 -1.599 -12.430 1.00 98.50 172 LEU A CA 1
ATOM 1322 C C . LEU A 1 172 ? 20.019 -2.828 -13.314 1.00 98.50 172 LEU A C 1
ATOM 1324 O O . LEU A 1 172 ? 19.877 -2.746 -14.537 1.00 98.50 172 LEU A O 1
ATOM 1328 N N . ARG A 1 173 ? 20.277 -3.965 -12.677 1.00 98.06 173 ARG A N 1
ATOM 1329 C CA . ARG A 1 173 ? 20.272 -5.285 -13.295 1.00 98.06 173 ARG A CA 1
ATOM 1330 C C . ARG A 1 173 ? 19.125 -6.096 -12.726 1.00 98.06 173 ARG A C 1
ATOM 1332 O O . ARG A 1 173 ? 18.924 -6.096 -11.516 1.00 98.06 173 ARG A O 1
ATOM 1339 N N . THR A 1 174 ? 18.405 -6.797 -13.588 1.00 97.94 174 THR A N 1
ATOM 1340 C CA . THR A 1 174 ? 17.206 -7.545 -13.208 1.00 97.94 174 THR A CA 1
ATOM 1341 C C . THR A 1 174 ? 17.107 -8.881 -13.936 1.00 97.94 174 THR A C 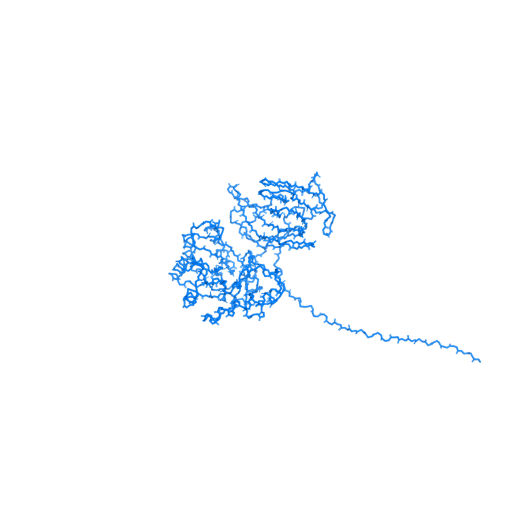1
ATOM 1343 O O . THR A 1 174 ? 17.597 -9.034 -15.059 1.00 97.94 174 THR A O 1
ATOM 1346 N N . ASP A 1 175 ? 16.487 -9.858 -13.276 1.00 97.56 175 ASP A N 1
ATOM 1347 C CA . ASP A 1 175 ? 16.358 -11.241 -13.742 1.00 97.56 175 ASP A CA 1
ATOM 1348 C C . ASP A 1 175 ? 15.169 -11.955 -13.060 1.00 97.56 175 ASP A C 1
ATOM 1350 O O . ASP A 1 175 ? 14.614 -11.455 -12.083 1.00 97.56 175 ASP A O 1
ATOM 1354 N N . ASN A 1 176 ? 14.800 -13.147 -13.542 1.00 95.94 176 ASN A N 1
ATOM 1355 C CA . ASN A 1 176 ? 13.839 -14.076 -12.933 1.00 95.94 176 ASN A CA 1
ATOM 1356 C C . ASN A 1 176 ? 12.517 -13.434 -12.486 1.00 95.94 176 ASN A C 1
ATOM 1358 O O . ASN A 1 176 ? 12.159 -13.414 -11.306 1.00 95.94 176 ASN A O 1
ATOM 1362 N N . TYR A 1 177 ? 11.765 -12.957 -13.469 1.00 97.62 177 TYR A N 1
ATOM 1363 C CA . TYR A 1 177 ? 10.486 -12.297 -13.269 1.00 97.62 177 TYR A CA 1
ATOM 1364 C C . TYR A 1 177 ? 9.335 -13.283 -13.052 1.00 97.62 177 TYR A C 1
ATOM 1366 O O . TYR A 1 177 ? 9.274 -14.366 -13.635 1.00 97.62 177 TYR A O 1
ATOM 1374 N N . SER A 1 178 ? 8.339 -12.878 -12.275 1.00 97.94 178 SER A N 1
ATOM 1375 C CA . SER A 1 178 ? 7.082 -13.602 -12.119 1.00 97.94 178 SER A CA 1
ATOM 1376 C C . SER A 1 178 ? 5.920 -12.630 -12.046 1.00 97.94 178 SER A C 1
ATOM 1378 O O . SER A 1 178 ? 5.996 -11.634 -11.337 1.00 97.94 178 SER A O 1
ATOM 1380 N N . LEU A 1 179 ? 4.836 -12.928 -12.757 1.00 97.88 179 LEU A N 1
ATOM 1381 C CA . LEU A 1 179 ? 3.533 -12.307 -12.556 1.00 97.88 179 LEU A CA 1
ATOM 1382 C C . LEU A 1 179 ? 2.490 -13.410 -12.538 1.00 97.88 179 LEU A C 1
ATOM 1384 O O . LEU A 1 179 ? 2.297 -14.097 -13.541 1.00 97.88 179 LEU A O 1
ATOM 1388 N N . ARG A 1 180 ? 1.831 -13.600 -11.399 1.00 96.50 180 ARG A N 1
ATOM 1389 C CA . ARG A 1 180 ? 0.874 -14.695 -11.212 1.00 96.50 180 ARG A CA 1
ATOM 1390 C C . ARG A 1 180 ? -0.410 -14.181 -10.597 1.00 96.50 180 ARG A C 1
ATOM 1392 O O . ARG A 1 180 ? -0.374 -13.389 -9.655 1.00 96.50 180 ARG A O 1
ATOM 1399 N N . LYS A 1 181 ? -1.542 -14.634 -11.137 1.00 94.00 181 LYS A N 1
ATOM 1400 C CA . LYS A 1 181 ? -2.858 -14.374 -10.547 1.00 94.00 181 LYS A CA 1
ATOM 1401 C C . LYS A 1 181 ? -2.929 -15.096 -9.202 1.00 94.00 181 LYS A C 1
ATOM 1403 O O . LYS A 1 181 ? -2.572 -16.268 -9.127 1.00 94.00 181 LYS A O 1
ATOM 1408 N N . GLN A 1 182 ? -3.370 -14.394 -8.171 1.00 88.25 182 GLN A N 1
ATOM 1409 C CA . GLN A 1 182 ? -3.646 -14.968 -6.862 1.00 88.25 182 GLN A CA 1
ATOM 1410 C C . GLN A 1 182 ? -5.067 -15.516 -6.854 1.00 88.25 182 GLN A C 1
ATOM 1412 O O . GLN A 1 182 ? -6.006 -14.802 -7.226 1.00 88.25 182 GLN A O 1
ATOM 1417 N N . ASP A 1 183 ? -5.234 -16.746 -6.382 1.00 82.56 183 ASP A N 1
ATOM 1418 C CA . ASP A 1 183 ? -6.562 -17.232 -6.041 1.00 82.56 183 ASP A CA 1
ATOM 1419 C C . ASP A 1 183 ? -7.121 -16.441 -4.856 1.00 82.56 183 ASP A C 1
ATOM 1421 O O . ASP A 1 183 ? -6.397 -16.014 -3.945 1.00 82.56 183 ASP A O 1
ATOM 1425 N N . LEU A 1 184 ? -8.437 -16.223 -4.870 1.00 74.88 184 LEU A N 1
ATOM 1426 C CA . LEU A 1 184 ? -9.087 -15.616 -3.721 1.00 74.88 184 LEU A CA 1
ATOM 1427 C C . LEU A 1 184 ? -8.982 -16.548 -2.512 1.00 74.88 184 LEU A C 1
ATOM 1429 O O . LEU A 1 184 ? -9.068 -17.770 -2.661 1.00 74.88 184 LEU A O 1
ATOM 1433 N N . PRO A 1 185 ? -8.833 -15.993 -1.300 1.00 74.56 185 PRO A N 1
ATOM 1434 C CA . PRO A 1 185 ? -8.786 -16.819 -0.110 1.00 74.56 185 PRO A CA 1
ATOM 1435 C C . PRO A 1 185 ? -10.069 -17.647 0.055 1.00 74.56 185 PRO A C 1
ATOM 1437 O O . PRO A 1 185 ? -11.170 -17.104 0.023 1.00 74.56 185 PRO A O 1
ATOM 1440 N N . SER A 1 186 ? -9.928 -18.957 0.261 1.00 74.00 186 SER A N 1
ATOM 1441 C CA . SER A 1 186 ? -11.053 -19.902 0.326 1.00 74.00 186 SER A CA 1
ATOM 1442 C C . SER A 1 186 ? -11.696 -20.026 1.713 1.00 74.00 186 SER A C 1
ATOM 1444 O O . SER A 1 186 ? -12.848 -20.441 1.819 1.00 74.00 186 SER A O 1
ATOM 1446 N N . ASN A 1 187 ? -10.985 -19.657 2.785 1.00 84.69 187 ASN A N 1
ATOM 1447 C CA . ASN A 1 187 ? -11.526 -19.659 4.146 1.00 84.69 187 ASN A CA 1
ATOM 1448 C C . ASN A 1 187 ? -12.114 -18.289 4.504 1.00 84.69 187 ASN A C 1
ATOM 1450 O O . ASN A 1 187 ? -11.411 -17.378 4.952 1.00 84.69 187 ASN A O 1
ATOM 1454 N N . THR A 1 188 ? -13.411 -18.144 4.267 1.00 89.81 188 THR A N 1
ATOM 1455 C CA . THR A 1 188 ? -14.112 -16.864 4.329 1.00 89.81 188 THR A CA 1
ATOM 1456 C C . THR A 1 188 ? -14.753 -16.617 5.698 1.00 89.81 188 THR A C 1
ATOM 1458 O O . THR A 1 188 ? -14.883 -17.508 6.540 1.00 89.81 188 THR A O 1
ATOM 1461 N N . PHE A 1 189 ? -15.190 -15.385 5.934 1.00 95.62 189 PHE A N 1
ATOM 1462 C CA . PHE A 1 189 ? -15.982 -15.025 7.107 1.00 95.62 189 PHE A CA 1
ATOM 1463 C C . PHE A 1 189 ? -17.456 -15.444 6.939 1.00 95.62 189 PHE A C 1
ATOM 1465 O O . PHE A 1 189 ? -17.858 -15.986 5.907 1.00 95.62 189 PHE A O 1
ATOM 1472 N N . SER A 1 190 ? -18.282 -15.211 7.966 1.00 94.69 190 SER A N 1
ATOM 1473 C CA . SER A 1 190 ? -19.739 -15.416 7.888 1.00 94.69 190 SER A CA 1
ATOM 1474 C C . SER A 1 190 ? -20.418 -14.427 6.934 1.00 94.69 190 SER A C 1
ATOM 1476 O O . SER A 1 190 ? -21.386 -14.784 6.261 1.00 94.69 190 SER A O 1
ATOM 1478 N N . GLU A 1 191 ? -19.867 -13.217 6.854 1.00 96.56 191 GLU A N 1
ATOM 1479 C CA . GLU A 1 191 ? -20.262 -12.104 5.992 1.00 96.56 191 GLU A CA 1
ATOM 1480 C C . GLU A 1 191 ? -19.006 -11.342 5.543 1.00 96.56 191 GLU A C 1
ATOM 1482 O O . GLU A 1 191 ? -17.985 -11.369 6.234 1.00 96.56 191 GLU A O 1
ATOM 1487 N N . GLY A 1 192 ? -19.071 -10.663 4.398 1.00 97.88 192 GLY A N 1
ATOM 1488 C CA . GLY A 1 192 ? -18.019 -9.729 4.003 1.00 97.88 192 GLY A CA 1
ATOM 1489 C C . GLY A 1 192 ? -18.097 -8.448 4.824 1.00 97.88 192 GLY A C 1
ATOM 1490 O O . GLY A 1 192 ? -19.180 -8.050 5.252 1.00 97.88 192 GLY A O 1
ATOM 1491 N N . PHE A 1 193 ? -16.971 -7.775 5.035 1.00 98.75 193 PHE A N 1
ATOM 1492 C CA . PHE A 1 193 ? -16.952 -6.503 5.760 1.00 98.75 193 PHE A CA 1
ATOM 1493 C C . PHE A 1 193 ? -15.787 -5.614 5.336 1.00 98.75 193 PHE A C 1
ATOM 1495 O O . PHE A 1 193 ? -14.833 -6.060 4.692 1.00 98.75 193 PHE A O 1
ATOM 1502 N N . VAL A 1 194 ? -15.886 -4.337 5.697 1.00 98.88 194 VAL A N 1
ATOM 1503 C CA . VAL A 1 194 ? -14.934 -3.297 5.310 1.00 98.88 194 VAL A CA 1
ATOM 1504 C C . VAL A 1 194 ? -14.324 -2.651 6.549 1.00 98.88 194 VAL A C 1
ATOM 1506 O O . VAL A 1 194 ? -15.032 -2.300 7.489 1.00 98.88 194 VAL A O 1
ATOM 1509 N N . SER A 1 195 ? -13.013 -2.431 6.532 1.00 98.88 195 SER A N 1
ATOM 1510 C CA . SER A 1 195 ? -12.336 -1.509 7.444 1.00 98.88 195 SER A CA 1
ATOM 1511 C C . SER A 1 195 ? -11.858 -0.288 6.682 1.00 98.88 195 SER A C 1
ATOM 1513 O O . SER A 1 195 ? -11.214 -0.411 5.643 1.00 98.88 195 SER A O 1
ATOM 1515 N N . LEU A 1 196 ? -12.169 0.893 7.211 1.00 98.88 196 LEU A N 1
ATOM 1516 C CA . LEU A 1 196 ? -11.658 2.160 6.699 1.00 98.88 196 LEU A CA 1
ATOM 1517 C C . LEU A 1 196 ? -10.455 2.550 7.557 1.00 98.88 196 LEU A C 1
ATOM 1519 O O . LEU A 1 196 ? -10.572 2.709 8.776 1.00 98.88 196 LEU A O 1
ATOM 1523 N N . ASN A 1 197 ? -9.287 2.633 6.938 1.00 98.81 197 ASN A N 1
ATOM 1524 C CA . ASN A 1 197 ? -8.021 2.942 7.588 1.00 98.81 197 ASN A CA 1
ATOM 1525 C C . ASN A 1 197 ? -7.500 4.282 7.080 1.00 98.81 197 ASN A C 1
ATOM 1527 O O . ASN A 1 197 ? -7.572 4.562 5.886 1.00 98.81 197 ASN A O 1
ATOM 1531 N N . PHE A 1 198 ? -6.980 5.096 7.991 1.00 98.75 198 PHE A N 1
ATOM 1532 C CA . PHE A 1 198 ? -6.381 6.386 7.677 1.00 98.75 198 PHE A CA 1
ATOM 1533 C C . PHE A 1 198 ? -4.945 6.399 8.172 1.00 98.75 198 PHE A C 1
ATOM 1535 O O . PHE A 1 198 ? -4.720 6.312 9.379 1.00 98.75 198 PHE A O 1
ATOM 1542 N N . ASP A 1 199 ? -3.999 6.492 7.249 1.00 98.56 199 ASP A N 1
ATOM 1543 C CA . ASP A 1 199 ? -2.578 6.548 7.572 1.00 98.56 199 ASP A CA 1
ATOM 1544 C C . ASP A 1 199 ? -2.126 7.996 7.862 1.00 98.56 199 ASP A C 1
ATOM 1546 O O . ASP A 1 199 ? -2.792 8.982 7.528 1.00 98.56 199 ASP A O 1
ATOM 1550 N N . ASP A 1 200 ? -0.970 8.107 8.512 1.00 98.38 200 ASP A N 1
ATOM 1551 C CA . ASP A 1 200 ? -0.208 9.313 8.867 1.00 98.38 200 ASP A CA 1
ATOM 1552 C C . ASP A 1 200 ? -0.791 10.260 9.921 1.00 98.38 200 ASP A C 1
ATOM 1554 O O . ASP A 1 200 ? -0.038 11.018 10.538 1.00 98.38 200 ASP A O 1
ATOM 1558 N N . GLY A 1 201 ? -2.107 10.259 10.131 1.00 98.06 201 GLY A N 1
ATOM 1559 C CA . GLY A 1 201 ? -2.767 11.230 11.004 1.00 98.06 201 GLY A CA 1
ATOM 1560 C C . GLY A 1 201 ? -2.866 12.627 10.385 1.00 98.06 201 GLY A C 1
ATOM 1561 O O . GLY A 1 201 ? -2.652 13.626 11.068 1.00 98.06 201 GLY A O 1
ATOM 1562 N N . TRP A 1 202 ? -3.173 12.727 9.089 1.00 98.31 202 TRP A N 1
ATOM 1563 C CA . TRP A 1 202 ? -3.408 14.016 8.430 1.00 98.31 202 TRP A CA 1
ATOM 1564 C C . TRP A 1 202 ? -4.575 14.788 9.057 1.00 98.31 202 TRP A C 1
ATOM 1566 O O . TRP A 1 202 ? -5.637 14.235 9.348 1.00 98.31 202 TRP A O 1
ATOM 1576 N N . LYS A 1 203 ? -4.414 16.110 9.178 1.00 98.44 203 LYS A N 1
ATOM 1577 C CA . LYS A 1 203 ? -5.443 17.021 9.705 1.00 98.44 203 LYS A CA 1
ATOM 1578 C C . LYS A 1 203 ? -6.758 16.942 8.924 1.00 98.44 203 LYS A C 1
ATOM 1580 O O . LYS A 1 203 ? -7.841 17.055 9.496 1.00 98.44 203 LYS A O 1
ATOM 1585 N N . THR A 1 204 ? -6.660 16.721 7.616 1.00 98.12 204 THR A N 1
ATOM 1586 C CA . THR A 1 204 ? -7.805 16.653 6.702 1.00 98.12 204 THR A CA 1
ATOM 1587 C C . THR A 1 204 ? -8.702 15.449 6.982 1.00 98.12 204 THR A C 1
ATOM 1589 O O . THR A 1 204 ? -9.910 15.539 6.780 1.00 98.12 204 THR A O 1
ATOM 1592 N N . THR A 1 205 ? -8.166 14.363 7.545 1.00 97.56 205 THR A N 1
ATOM 1593 C CA . THR A 1 205 ? -8.977 13.243 8.040 1.00 97.56 205 THR A CA 1
ATOM 1594 C C . THR A 1 205 ? -9.910 13.701 9.155 1.00 97.56 205 THR A C 1
ATOM 1596 O O . THR A 1 205 ? -11.118 13.486 9.076 1.00 97.56 205 THR A O 1
ATOM 1599 N N . TYR A 1 206 ? -9.378 14.404 10.157 1.00 98.44 206 TYR A N 1
ATOM 1600 C CA . TYR A 1 206 ? -10.178 14.923 11.265 1.00 98.44 206 TYR A CA 1
ATOM 1601 C C . TYR A 1 206 ? -11.221 15.948 10.802 1.00 98.44 206 TYR A C 1
ATOM 1603 O O . TYR A 1 206 ? -12.377 15.887 11.208 1.00 98.44 206 TYR A O 1
ATOM 1611 N N . GLN A 1 207 ? -10.826 16.873 9.926 1.00 98.25 207 GLN A N 1
ATOM 1612 C CA . GLN A 1 207 ? -11.694 17.968 9.485 1.00 98.25 207 GLN A CA 1
ATOM 1613 C C . GLN A 1 207 ? -12.787 17.520 8.510 1.00 98.25 207 GLN A C 1
ATOM 1615 O O . GLN A 1 207 ? -13.919 17.982 8.620 1.00 98.25 207 GLN A O 1
ATOM 1620 N N . ASN A 1 208 ? -12.459 16.629 7.570 1.00 98.50 208 ASN A N 1
ATOM 1621 C CA . ASN A 1 208 ? -13.337 16.320 6.442 1.00 98.50 208 ASN A CA 1
ATOM 1622 C C . ASN A 1 208 ? -13.917 14.904 6.514 1.00 98.50 208 ASN A C 1
ATOM 1624 O O . ASN A 1 208 ? -15.075 14.711 6.158 1.00 98.50 208 ASN A O 1
ATOM 1628 N N . ALA A 1 209 ? -13.156 13.908 6.982 1.00 98.31 209 ALA A N 1
ATOM 1629 C CA . ALA A 1 209 ? -13.607 12.513 6.987 1.00 98.31 209 ALA A CA 1
ATOM 1630 C C . ALA A 1 209 ? -14.427 12.161 8.236 1.00 98.31 209 ALA A C 1
ATOM 1632 O O . ALA A 1 209 ? -15.480 11.532 8.126 1.00 98.31 209 ALA A O 1
ATOM 1633 N N . ILE A 1 210 ? -13.965 12.565 9.426 1.00 98.38 210 ILE A N 1
ATOM 1634 C CA . ILE A 1 210 ? -14.623 12.216 10.696 1.00 98.38 210 ILE A CA 1
ATOM 1635 C C . ILE A 1 210 ? -16.086 12.689 10.748 1.00 98.38 210 ILE A C 1
ATOM 1637 O O . ILE A 1 210 ? -16.930 11.854 11.073 1.00 98.38 210 ILE A O 1
ATOM 1641 N N . PRO A 1 211 ? -16.457 13.929 10.362 1.00 98.50 211 PRO A N 1
ATOM 1642 C CA . PRO A 1 211 ? -17.864 14.347 10.363 1.00 98.50 211 PRO A CA 1
ATOM 1643 C C . PRO A 1 211 ? -18.760 13.479 9.466 1.00 98.50 211 PRO A C 1
ATOM 1645 O O . PRO A 1 211 ? -19.864 13.105 9.865 1.00 98.50 211 PRO A O 1
ATOM 1648 N N . ILE A 1 212 ? -18.261 13.098 8.284 1.00 98.56 212 ILE A N 1
ATOM 1649 C CA . ILE A 1 212 ? -18.961 12.229 7.326 1.00 98.56 212 ILE A CA 1
ATOM 1650 C C . ILE A 1 212 ? -19.199 10.837 7.930 1.00 98.56 212 ILE A C 1
ATOM 1652 O O . ILE A 1 212 ? -20.304 10.297 7.862 1.00 98.56 212 ILE A O 1
ATOM 1656 N N . LEU A 1 213 ? -18.171 10.265 8.561 1.00 98.50 213 LEU A N 1
ATOM 1657 C CA . LEU A 1 213 ? -18.238 8.953 9.210 1.00 98.50 213 LEU A CA 1
ATOM 1658 C C . LEU A 1 213 ? -19.190 8.957 10.412 1.00 98.50 213 LEU A C 1
ATOM 1660 O O . LEU A 1 213 ? -19.996 8.038 10.572 1.00 98.50 213 LEU A O 1
ATOM 1664 N N . GLN A 1 214 ? -19.130 10.005 11.238 1.00 97.50 214 GLN A N 1
ATOM 1665 C CA . GLN A 1 214 ? -19.990 10.162 12.410 1.00 97.50 214 GLN A CA 1
ATOM 1666 C C . GLN A 1 214 ? -21.469 10.228 12.035 1.00 97.50 214 GLN A C 1
ATOM 1668 O O . GLN A 1 214 ? -22.282 9.602 12.713 1.00 97.50 214 GLN A O 1
ATOM 1673 N N . ALA A 1 215 ? -21.813 10.903 10.933 1.00 97.94 215 ALA A N 1
ATOM 1674 C CA . ALA A 1 215 ? -23.186 10.978 10.437 1.00 97.94 215 ALA A CA 1
ATOM 1675 C C . ALA A 1 215 ? -23.789 9.601 10.087 1.00 97.94 215 ALA A C 1
ATOM 1677 O O . ALA A 1 215 ? -25.010 9.462 10.053 1.00 97.94 215 ALA A O 1
ATOM 1678 N N . LYS A 1 216 ? -22.954 8.579 9.847 1.00 98.00 216 LYS A N 1
ATOM 1679 C CA . LYS A 1 216 ? -23.377 7.187 9.603 1.00 98.00 216 LYS A CA 1
ATOM 1680 C C . LYS A 1 216 ? -23.091 6.240 10.771 1.00 98.00 216 LYS A C 1
ATOM 1682 O O . LYS A 1 216 ? -23.354 5.048 10.667 1.00 98.00 216 LYS A O 1
ATOM 1687 N N . GLY A 1 217 ? -22.524 6.742 11.869 1.00 97.94 217 GLY A N 1
ATOM 1688 C CA . GLY A 1 217 ? -22.116 5.923 13.011 1.00 97.94 217 GLY A CA 1
ATOM 1689 C C . GLY A 1 217 ? -20.909 5.012 12.749 1.00 97.94 217 GLY A C 1
ATOM 1690 O O . GLY A 1 217 ? -20.613 4.155 13.581 1.00 97.94 217 GLY A O 1
ATOM 1691 N N . PHE A 1 218 ? -20.188 5.189 11.637 1.00 98.62 218 PHE A N 1
ATOM 1692 C CA . PHE A 1 218 ? -19.055 4.335 11.282 1.00 98.62 218 PHE A CA 1
ATOM 1693 C C . PHE A 1 218 ? -17.833 4.604 12.159 1.00 98.62 218 PHE A C 1
ATOM 1695 O O . PHE A 1 218 ? -17.428 5.750 12.368 1.00 98.62 218 PHE A O 1
ATOM 1702 N N . LYS A 1 219 ? -17.220 3.520 12.643 1.00 98.44 219 LYS A N 1
ATOM 1703 C CA . LYS A 1 219 ? -15.942 3.536 13.359 1.00 98.44 219 LYS A CA 1
ATOM 1704 C C . LYS A 1 219 ? -14.836 3.068 12.426 1.00 98.44 219 LYS A C 1
ATOM 1706 O O . LYS A 1 219 ? -15.040 2.207 11.576 1.00 98.44 219 LYS A O 1
ATOM 1711 N N . THR A 1 220 ? -13.672 3.683 12.561 1.00 98.56 220 THR A N 1
ATOM 1712 C CA . THR A 1 220 ? -12.539 3.518 11.640 1.00 98.56 220 THR A CA 1
ATOM 1713 C C . THR A 1 220 ? -11.253 3.361 12.434 1.00 98.56 220 THR A C 1
ATOM 1715 O O . THR A 1 220 ? -11.263 3.566 13.649 1.00 98.56 220 THR A O 1
ATOM 1718 N N . THR A 1 221 ? -10.159 3.016 11.761 1.00 98.88 221 THR A N 1
ATOM 1719 C CA . THR A 1 221 ? -8.833 2.926 12.387 1.00 98.88 221 THR A CA 1
ATOM 1720 C C . THR A 1 221 ? -7.942 4.054 11.885 1.00 98.88 221 THR A C 1
ATOM 1722 O O . THR A 1 221 ? -7.812 4.258 10.679 1.00 98.88 221 THR A O 1
ATOM 1725 N N . GLN A 1 222 ? -7.346 4.793 12.816 1.00 98.75 222 GLN A N 1
ATOM 1726 C CA . GLN A 1 222 ? -6.440 5.911 12.567 1.00 98.75 222 GLN A CA 1
ATOM 1727 C C . GLN A 1 222 ? -5.017 5.469 12.917 1.00 98.75 222 GLN A C 1
ATOM 1729 O O . GLN A 1 222 ? -4.715 5.261 14.091 1.00 98.75 222 GLN A O 1
ATOM 1734 N N . TYR A 1 223 ? -4.151 5.298 11.922 1.00 98.88 223 TYR A N 1
ATOM 1735 C CA . TYR A 1 223 ? -2.744 4.957 12.114 1.00 98.88 223 TYR A CA 1
ATOM 1736 C C . TYR A 1 223 ? -1.922 6.238 12.248 1.00 98.88 223 TYR A C 1
ATOM 1738 O O . TYR A 1 223 ? -1.679 6.950 11.277 1.00 98.88 223 TYR A O 1
ATOM 1746 N N . ILE A 1 224 ? -1.514 6.549 13.479 1.00 98.81 224 ILE A N 1
ATOM 1747 C CA . ILE A 1 224 ? -0.902 7.835 13.827 1.00 98.81 224 ILE A CA 1
ATOM 1748 C C . ILE A 1 224 ? 0.621 7.722 13.884 1.00 98.81 224 ILE A C 1
ATOM 1750 O O . ILE A 1 224 ? 1.168 6.831 14.539 1.00 98.81 224 ILE A O 1
ATOM 1754 N N . ILE A 1 225 ? 1.305 8.679 13.251 1.00 98.81 225 ILE A N 1
ATOM 1755 C CA . ILE A 1 225 ? 2.741 8.905 13.435 1.00 98.81 225 ILE A CA 1
ATOM 1756 C C . ILE A 1 225 ? 2.917 9.733 14.714 1.00 98.81 225 ILE A C 1
ATOM 1758 O O . ILE A 1 225 ? 2.681 10.944 14.714 1.00 98.81 225 ILE A O 1
ATOM 1762 N N . SER A 1 226 ? 3.305 9.097 15.823 1.00 98.56 226 SER A N 1
ATOM 1763 C CA . SER A 1 226 ? 3.232 9.721 17.159 1.00 98.56 226 SER A CA 1
ATOM 1764 C C . SER A 1 226 ? 4.132 10.953 17.328 1.00 98.56 226 SER A C 1
ATOM 1766 O O . SER A 1 226 ? 3.832 11.833 18.132 1.00 98.56 226 SER A O 1
ATOM 1768 N N . GLY A 1 227 ? 5.205 11.069 16.541 1.00 98.25 227 GLY A N 1
ATOM 1769 C CA . GLY A 1 227 ? 6.109 12.219 16.545 1.00 98.25 227 GLY A CA 1
ATOM 1770 C C . GLY A 1 227 ? 5.621 13.426 15.737 1.00 98.25 227 GLY A C 1
ATOM 1771 O O . GLY A 1 227 ? 6.347 14.416 15.657 1.00 98.25 227 GLY A O 1
ATOM 1772 N N . ARG A 1 228 ? 4.429 13.375 15.117 1.00 98.44 228 ARG A N 1
ATOM 1773 C CA . ARG A 1 228 ? 3.935 14.442 14.224 1.00 98.44 228 ARG A CA 1
ATOM 1774 C C . ARG A 1 228 ? 2.882 15.384 14.819 1.00 98.44 228 ARG A C 1
ATOM 1776 O O . ARG A 1 228 ? 2.476 16.321 14.139 1.00 98.44 228 ARG A O 1
ATOM 1783 N N . PHE A 1 229 ? 2.503 15.229 16.088 1.00 98.06 229 PHE A N 1
ATOM 1784 C CA . PHE A 1 229 ? 1.448 16.045 16.714 1.00 98.06 229 PHE A CA 1
ATOM 1785 C C . PHE A 1 229 ? 1.694 17.565 16.720 1.00 98.06 229 PHE A C 1
ATOM 1787 O O . PHE A 1 229 ? 0.741 18.336 16.813 1.00 98.06 229 PHE A O 1
ATOM 1794 N N . SER A 1 230 ? 2.952 18.012 16.658 1.00 97.25 230 SER A N 1
ATOM 1795 C CA . SER A 1 230 ? 3.316 19.437 16.637 1.00 97.25 230 SER A CA 1
ATOM 1796 C C . SER A 1 230 ? 3.313 20.056 15.235 1.00 97.25 230 SER A C 1
ATOM 1798 O O . SER A 1 230 ? 3.466 21.270 15.101 1.00 97.25 230 SER A O 1
ATOM 1800 N N . PHE A 1 231 ? 3.146 19.253 14.182 1.00 97.69 231 PHE A N 1
ATOM 1801 C CA . PHE A 1 231 ? 3.190 19.722 12.802 1.00 97.69 231 PHE A CA 1
ATOM 1802 C C . PHE A 1 231 ? 1.778 20.123 12.340 1.00 97.69 231 PHE A C 1
ATOM 1804 O O . PHE A 1 231 ? 0.886 19.276 12.340 1.00 97.69 231 PHE A O 1
ATOM 1811 N N . PRO A 1 232 ? 1.549 21.367 11.866 1.00 96.62 232 PRO A N 1
ATOM 1812 C CA . PRO A 1 232 ? 0.200 21.885 11.590 1.00 96.62 232 PRO A CA 1
ATOM 1813 C C . PRO A 1 232 ? -0.639 21.093 10.578 1.00 96.62 232 PRO A C 1
ATOM 1815 O O . PRO A 1 232 ? -1.865 21.177 10.594 1.00 96.62 232 PRO A O 1
ATOM 1818 N N . ALA A 1 233 ? 0.009 20.347 9.680 1.00 96.94 233 ALA A N 1
ATOM 1819 C CA . ALA A 1 233 ? -0.673 19.546 8.666 1.00 96.94 233 ALA A CA 1
ATOM 1820 C C . ALA A 1 233 ? -1.221 18.207 9.201 1.00 96.94 233 ALA A C 1
ATOM 1822 O O . ALA A 1 233 ? -1.969 17.528 8.496 1.00 96.94 233 ALA A O 1
ATOM 1823 N N . TYR A 1 234 ? -0.877 17.832 10.434 1.00 98.62 234 TYR A N 1
ATOM 1824 C CA . TYR A 1 234 ? -1.303 16.599 11.091 1.00 98.62 234 TYR A CA 1
ATOM 1825 C C . TYR A 1 234 ? -2.267 16.915 12.233 1.00 98.62 234 TYR A C 1
ATOM 1827 O O . TYR A 1 234 ? -2.380 18.059 12.683 1.00 98.62 234 TYR A O 1
ATOM 1835 N N . VAL A 1 235 ? -2.996 15.901 12.689 1.00 98.56 235 VAL A N 1
ATOM 1836 C CA . VAL A 1 235 ? -3.809 16.010 13.900 1.00 98.56 235 VAL A CA 1
ATOM 1837 C C . VAL A 1 235 ? -2.912 16.323 15.090 1.00 98.56 235 VAL A C 1
ATOM 1839 O O . VAL A 1 235 ? -1.788 15.830 15.179 1.00 98.56 235 VAL A O 1
ATOM 1842 N N . ASN A 1 236 ? -3.407 17.137 16.015 1.00 98.56 236 ASN A N 1
ATOM 1843 C CA . ASN A 1 236 ? -2.748 17.324 17.302 1.00 98.56 236 ASN A CA 1
ATOM 1844 C C . ASN A 1 236 ? -3.205 16.252 18.313 1.00 98.56 236 ASN A C 1
ATOM 1846 O O . ASN A 1 236 ? -4.083 15.432 18.039 1.00 98.56 236 ASN A O 1
ATOM 1850 N N . GLN A 1 237 ? -2.608 16.273 19.503 1.00 98.56 237 GLN A N 1
ATOM 1851 C CA . GLN A 1 237 ? -2.916 15.339 20.591 1.00 98.56 237 GLN A CA 1
ATOM 1852 C C . GLN A 1 237 ? -4.405 15.324 20.983 1.00 98.56 237 GLN A C 1
ATOM 1854 O O . GLN A 1 237 ? -4.989 14.252 21.145 1.00 98.56 237 GLN A O 1
ATOM 1859 N N . ASN A 1 238 ? -5.037 16.497 21.084 1.00 98.56 238 ASN A N 1
ATOM 1860 C CA . ASN A 1 238 ? -6.447 16.612 21.463 1.00 98.56 238 ASN A CA 1
ATOM 1861 C C . ASN A 1 238 ? -7.373 16.022 20.396 1.00 98.56 238 ASN A C 1
ATOM 1863 O O . ASN A 1 238 ? -8.367 15.391 20.728 1.00 98.56 238 ASN A O 1
ATOM 1867 N N . GLU A 1 239 ? -7.043 16.194 19.119 1.00 98.69 239 GLU A N 1
ATOM 1868 C CA . GLU A 1 239 ? -7.827 15.652 18.005 1.00 98.69 239 GLU A CA 1
ATOM 1869 C C . GLU A 1 239 ? -7.705 14.131 17.909 1.00 98.69 239 GLU A C 1
ATOM 1871 O O . GLU A 1 239 ? -8.695 13.449 17.648 1.00 98.69 239 GLU A O 1
ATOM 1876 N N . ALA A 1 240 ? -6.520 13.576 18.182 1.00 98.62 240 ALA A N 1
ATOM 1877 C CA . ALA A 1 240 ? -6.346 12.130 18.293 1.00 98.62 240 ALA A CA 1
ATOM 1878 C C . ALA A 1 240 ? -7.155 11.541 19.463 1.00 98.62 240 ALA A C 1
ATOM 1880 O O . ALA A 1 240 ? -7.837 10.528 19.288 1.00 98.62 240 ALA A O 1
ATOM 1881 N N . LEU A 1 241 ? -7.142 12.198 20.630 1.00 98.44 241 LEU A N 1
ATOM 1882 C CA . LEU A 1 241 ? -7.973 11.815 21.778 1.00 98.44 241 LEU A CA 1
ATOM 1883 C C . LEU A 1 241 ? -9.469 11.949 21.494 1.00 98.44 241 LEU A C 1
ATOM 1885 O O . LEU A 1 241 ? -10.246 11.087 21.893 1.00 98.44 241 LEU A O 1
ATOM 1889 N N . ASP A 1 242 ? -9.889 12.998 20.795 1.00 98.69 242 ASP A N 1
ATOM 1890 C CA . ASP A 1 242 ? -11.285 13.191 20.417 1.00 98.69 242 ASP A CA 1
ATOM 1891 C C . ASP A 1 242 ? -11.773 12.077 19.474 1.00 98.69 242 ASP A C 1
ATOM 1893 O O . ASP A 1 242 ? -12.819 11.477 19.730 1.00 98.69 242 ASP A O 1
ATOM 1897 N N . MET A 1 243 ? -10.990 11.707 18.451 1.00 98.56 243 MET A N 1
ATOM 1898 C CA . MET A 1 243 ? -11.306 10.552 17.596 1.00 98.56 243 MET A CA 1
ATOM 1899 C C . MET A 1 243 ? -11.410 9.255 18.410 1.00 98.56 243 MET A C 1
ATOM 1901 O O . MET A 1 243 ? -12.357 8.486 18.227 1.00 98.56 243 MET A O 1
ATOM 1905 N N . TYR A 1 244 ? -10.485 9.031 19.344 1.00 98.56 244 TYR A N 1
ATOM 1906 C CA . TYR A 1 244 ? -10.531 7.879 20.243 1.00 98.56 244 TYR A CA 1
ATOM 1907 C C .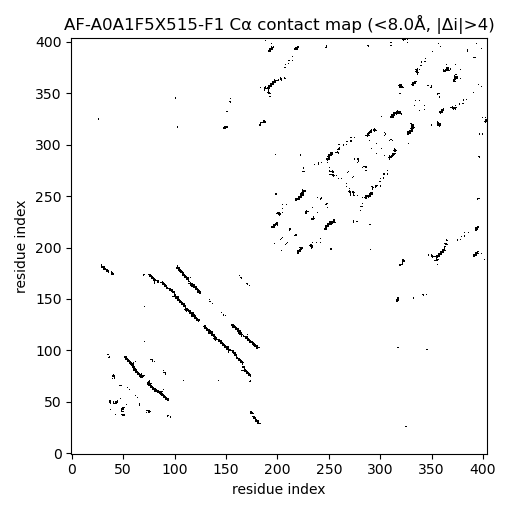 TYR A 1 244 ? -11.799 7.867 21.114 1.00 98.56 244 TYR A C 1
ATOM 1909 O O . TYR A 1 244 ? -12.508 6.862 21.164 1.00 98.56 244 TYR A O 1
ATOM 1917 N N . ASN A 1 245 ? -12.151 8.998 21.730 1.00 98.06 245 ASN A N 1
ATOM 1918 C CA . ASN A 1 245 ? -13.348 9.145 22.567 1.00 98.06 245 ASN A CA 1
ATOM 1919 C C . ASN A 1 245 ? -14.650 8.997 21.765 1.00 98.06 245 ASN A C 1
ATOM 1921 O O . ASN A 1 245 ? -15.667 8.548 22.291 1.00 98.06 245 ASN A O 1
ATOM 1925 N N . LYS A 1 246 ? -14.615 9.311 20.467 1.00 97.50 246 LYS A N 1
ATOM 1926 C CA . LYS A 1 246 ? -15.700 9.039 19.515 1.00 97.50 246 LYS A CA 1
ATOM 1927 C C . LYS A 1 246 ? -15.769 7.569 19.089 1.00 97.50 246 LYS A C 1
ATOM 1929 O O . LYS A 1 246 ? -16.656 7.214 18.312 1.00 97.50 246 LYS A O 1
ATOM 1934 N N . GLY A 1 247 ? -14.891 6.707 19.596 1.00 97.56 247 GLY A N 1
ATOM 1935 C CA . GLY A 1 247 ? -14.888 5.264 19.366 1.00 97.56 247 GLY A CA 1
ATOM 1936 C C . GLY A 1 247 ? -14.117 4.818 18.126 1.00 97.56 247 GLY A C 1
ATOM 1937 O O . GLY A 1 247 ? -14.248 3.661 17.734 1.00 97.56 247 GLY A O 1
ATOM 1938 N N . HIS A 1 248 ? -13.343 5.701 17.487 1.00 98.56 248 HIS A N 1
ATOM 1939 C CA . HIS A 1 248 ? -12.400 5.271 16.456 1.00 98.56 248 HIS A CA 1
ATOM 1940 C C . HIS A 1 248 ? -11.238 4.513 17.111 1.00 98.56 248 HIS A C 1
ATOM 1942 O O . HIS A 1 248 ? -10.788 4.843 18.210 1.00 98.56 248 HIS A O 1
ATOM 1948 N N . GLU A 1 249 ? -10.744 3.480 16.439 1.00 98.75 249 GLU A N 1
ATOM 1949 C CA . GLU A 1 249 ? -9.518 2.812 16.852 1.00 98.75 249 GLU A CA 1
ATOM 1950 C C . GLU A 1 249 ? -8.322 3.716 16.538 1.00 98.75 249 GLU A C 1
ATOM 1952 O O . GLU A 1 249 ? -8.222 4.243 15.430 1.00 98.75 249 GLU A O 1
ATOM 1957 N N . ILE A 1 250 ? -7.390 3.851 17.483 1.00 98.81 250 ILE A N 1
ATOM 1958 C CA . ILE A 1 250 ? -6.083 4.454 17.219 1.00 98.81 250 ILE A CA 1
ATOM 1959 C C . ILE A 1 250 ? -5.029 3.345 17.169 1.00 98.81 250 ILE A C 1
ATOM 1961 O O . ILE A 1 250 ? -4.792 2.648 18.158 1.00 98.81 250 ILE A O 1
ATOM 1965 N N . GLY A 1 251 ? -4.414 3.187 16.001 1.00 98.75 251 GLY A N 1
ATOM 1966 C CA . GLY A 1 251 ? -3.264 2.323 15.759 1.00 98.75 251 GLY A CA 1
ATOM 1967 C C . GLY A 1 251 ? -1.981 3.140 15.602 1.00 98.75 251 GLY A C 1
ATOM 1968 O O . GLY A 1 251 ? -2.009 4.362 15.447 1.00 98.75 251 GLY A O 1
ATOM 1969 N N . ALA A 1 252 ? -0.837 2.464 15.627 1.00 98.75 252 ALA A N 1
ATOM 1970 C CA . ALA A 1 252 ? 0.465 3.116 15.501 1.00 98.75 252 ALA A CA 1
ATOM 1971 C C . ALA A 1 252 ? 1.020 3.044 14.071 1.00 98.75 252 ALA A C 1
ATOM 1973 O O . ALA A 1 252 ? 0.883 2.025 13.390 1.00 98.75 252 ALA A O 1
ATOM 1974 N N . HIS A 1 253 ? 1.695 4.114 13.6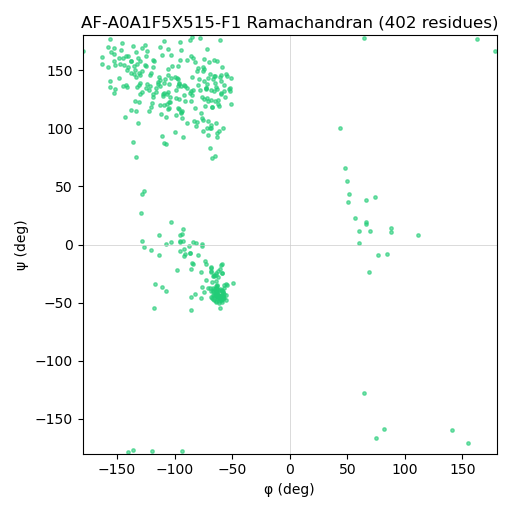44 1.00 98.69 253 HIS A N 1
ATOM 1975 C CA . HIS A 1 253 ? 2.376 4.211 12.350 1.00 98.69 253 HIS A CA 1
ATOM 1976 C C . HIS A 1 253 ? 3.833 4.664 12.495 1.00 98.69 253 HIS A C 1
ATOM 1978 O O . HIS A 1 253 ? 4.319 5.505 11.742 1.00 98.69 253 HIS A O 1
ATOM 1984 N N . THR A 1 254 ? 4.537 4.098 13.480 1.00 98.69 254 THR A N 1
ATOM 1985 C CA . THR A 1 254 ? 5.883 4.501 13.939 1.00 98.69 254 THR A CA 1
ATOM 1986 C C . THR A 1 254 ? 5.948 5.900 14.559 1.00 98.69 254 THR A C 1
ATOM 1988 O O . THR A 1 254 ? 4.938 6.599 14.661 1.00 98.69 254 THR A O 1
ATOM 1991 N N . ARG A 1 255 ? 7.130 6.303 15.046 1.00 98.62 255 ARG A N 1
ATOM 1992 C CA . ARG A 1 255 ? 7.332 7.629 15.640 1.00 98.62 255 ARG A CA 1
ATOM 1993 C C . ARG A 1 255 ? 7.579 8.677 14.573 1.00 98.62 255 ARG A C 1
ATOM 1995 O O . ARG A 1 255 ? 7.054 9.782 14.679 1.00 98.62 255 ARG A O 1
ATOM 2002 N N . THR A 1 256 ? 8.385 8.345 13.568 1.00 98.38 256 THR A N 1
ATOM 2003 C CA . THR A 1 256 ? 8.906 9.324 12.605 1.00 98.38 256 THR A CA 1
ATOM 2004 C C . THR A 1 256 ? 8.658 8.961 11.142 1.00 98.38 256 THR A C 1
ATOM 2006 O O . THR A 1 256 ? 8.948 9.781 10.268 1.00 98.38 256 THR A O 1
ATOM 2009 N N . HIS A 1 257 ? 8.047 7.800 10.864 1.00 97.62 257 HIS A N 1
ATOM 2010 C CA . HIS A 1 257 ? 7.729 7.310 9.515 1.00 97.62 257 HIS A CA 1
ATOM 2011 C C . HIS A 1 257 ? 8.981 6.983 8.675 1.00 97.62 257 HIS A C 1
ATOM 2013 O O . HIS A 1 257 ? 9.054 7.246 7.472 1.00 97.62 257 HIS A O 1
ATOM 2019 N N . ARG A 1 258 ? 10.005 6.413 9.322 1.00 95.31 258 ARG A N 1
ATOM 2020 C CA . ARG A 1 258 ? 11.201 5.881 8.648 1.00 95.31 258 ARG A CA 1
ATOM 2021 C C . ARG A 1 258 ? 10.924 4.500 8.054 1.00 95.31 258 ARG A C 1
ATOM 2023 O O . ARG A 1 258 ? 10.112 3.742 8.580 1.00 95.31 258 ARG A O 1
ATOM 2030 N N . ASP A 1 259 ? 11.639 4.162 6.982 1.00 93.31 259 ASP A N 1
ATOM 2031 C CA . ASP A 1 259 ? 11.590 2.818 6.407 1.00 93.31 259 ASP A CA 1
ATOM 2032 C C . ASP A 1 259 ? 12.300 1.821 7.331 1.00 93.31 259 ASP A C 1
ATOM 2034 O O . ASP A 1 259 ? 13.528 1.806 7.439 1.00 93.31 259 ASP A O 1
ATOM 2038 N N . LEU A 1 260 ? 11.510 0.992 8.012 1.00 94.31 260 LEU A N 1
ATOM 2039 C CA . LEU A 1 260 ? 11.967 0.136 9.102 1.00 94.31 260 LEU A CA 1
ATOM 2040 C C . LEU A 1 260 ? 13.011 -0.896 8.669 1.00 94.31 260 LEU A C 1
ATOM 2042 O O . LEU A 1 260 ? 13.834 -1.289 9.493 1.00 94.31 260 LEU A O 1
ATOM 2046 N N . VAL A 1 261 ? 13.013 -1.345 7.409 1.00 90.88 261 VAL A N 1
ATOM 2047 C CA . VAL A 1 261 ? 13.979 -2.368 6.960 1.00 90.88 261 VAL A CA 1
ATOM 2048 C C . VAL A 1 261 ? 15.397 -1.819 6.816 1.00 90.88 261 VAL A C 1
ATOM 2050 O O . VAL A 1 261 ? 16.346 -2.597 6.818 1.00 90.88 261 VAL A O 1
ATOM 2053 N N . THR A 1 262 ? 15.542 -0.493 6.757 1.00 89.56 262 THR A N 1
ATOM 2054 C CA . THR A 1 262 ? 16.834 0.209 6.676 1.00 89.56 262 THR A CA 1
ATOM 2055 C C . THR A 1 262 ? 17.468 0.474 8.044 1.00 89.56 262 THR A C 1
ATOM 2057 O O . THR A 1 262 ? 18.595 0.957 8.122 1.00 89.56 262 THR A O 1
ATOM 2060 N N . LEU A 1 263 ? 16.741 0.183 9.125 1.00 94.00 263 LEU A N 1
ATOM 2061 C CA . LEU A 1 263 ? 17.117 0.548 10.486 1.00 94.00 263 LEU A CA 1
ATOM 2062 C C . LEU A 1 263 ? 17.805 -0.598 11.228 1.00 94.00 263 LEU A C 1
ATOM 2064 O O . LEU A 1 263 ? 17.526 -1.780 10.995 1.00 94.00 263 LEU A O 1
ATOM 2068 N N . SER A 1 264 ? 18.639 -0.237 12.202 1.00 96.44 264 SER A N 1
ATOM 2069 C CA . SER A 1 264 ? 19.090 -1.176 13.231 1.00 96.44 264 SER A CA 1
ATOM 2070 C C . SER A 1 264 ? 17.924 -1.634 14.117 1.00 96.44 264 SER A C 1
ATOM 2072 O O . SER A 1 264 ? 16.895 -0.966 14.220 1.00 96.44 264 SER A O 1
ATOM 2074 N N . ASP A 1 265 ? 18.066 -2.773 14.796 1.00 96.31 265 ASP A N 1
ATOM 2075 C CA . ASP A 1 265 ? 16.988 -3.311 15.639 1.00 96.31 265 ASP A CA 1
ATOM 2076 C C . ASP A 1 265 ? 16.641 -2.397 16.828 1.00 96.31 265 ASP A C 1
ATOM 2078 O O . ASP A 1 265 ? 15.475 -2.295 17.207 1.00 96.31 265 ASP A O 1
ATOM 2082 N N . SER A 1 266 ? 17.613 -1.659 17.375 1.00 97.81 266 SER A N 1
ATOM 2083 C CA . SER A 1 266 ? 17.360 -0.665 18.427 1.00 97.81 266 SER A CA 1
ATOM 2084 C C . SER A 1 266 ? 16.567 0.539 17.908 1.00 97.81 266 SER A C 1
ATOM 2086 O O . SER A 1 266 ? 15.646 1.010 18.579 1.00 97.81 266 SER A O 1
ATOM 2088 N N . GLU A 1 267 ? 16.867 1.014 16.697 1.00 98.31 267 GLU A N 1
ATOM 2089 C CA . GLU A 1 267 ? 16.085 2.059 16.034 1.00 98.31 267 GLU A CA 1
ATOM 2090 C C . GLU A 1 267 ? 14.665 1.575 15.716 1.00 98.31 267 GLU A C 1
ATOM 2092 O O . GLU A 1 267 ? 13.707 2.294 15.999 1.00 98.31 267 GLU A O 1
ATOM 2097 N N . LYS A 1 268 ? 14.502 0.342 15.213 1.00 98.31 268 LYS A N 1
ATOM 2098 C CA . LYS A 1 268 ? 13.178 -0.273 15.010 1.00 98.31 268 LYS A CA 1
ATOM 2099 C C . LYS A 1 268 ? 12.391 -0.338 16.315 1.00 98.31 268 LYS A C 1
ATOM 2101 O O . LYS A 1 268 ? 11.219 0.023 16.320 1.00 98.31 268 LYS A O 1
ATOM 2106 N N . GLN A 1 269 ? 13.014 -0.747 17.422 1.00 98.38 269 GLN A N 1
ATOM 2107 C CA . GLN A 1 269 ? 12.361 -0.785 18.733 1.00 98.38 269 GLN A CA 1
ATOM 2108 C C . GLN A 1 269 ? 11.873 0.608 19.156 1.00 98.38 269 GLN A C 1
ATOM 2110 O O . GLN A 1 269 ? 10.738 0.751 19.613 1.00 98.38 269 GLN A O 1
ATOM 2115 N N . SER A 1 270 ? 12.699 1.643 18.966 1.00 98.50 270 SER A N 1
ATOM 2116 C CA . SER A 1 270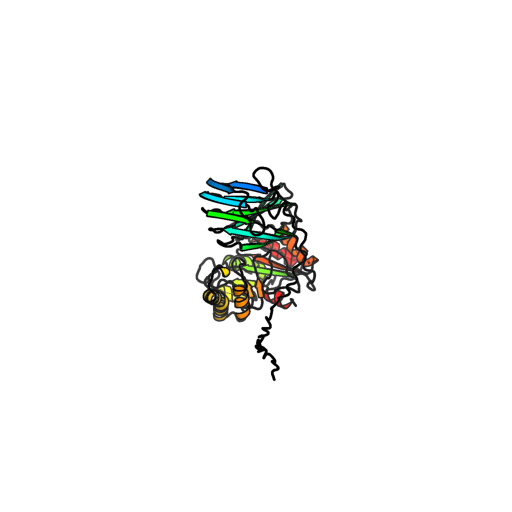 ? 12.317 3.033 19.246 1.00 98.50 270 SER A CA 1
ATOM 2117 C C . SER A 1 2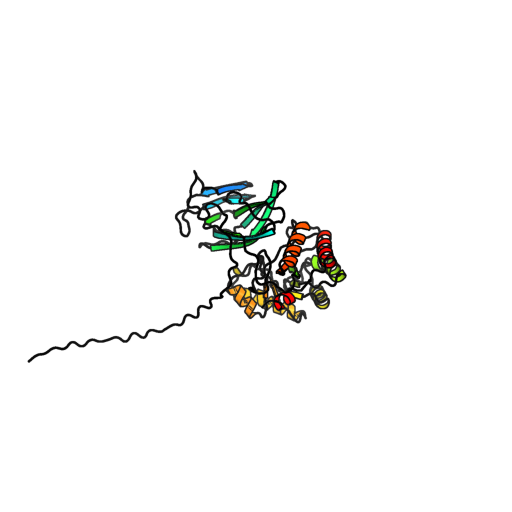70 ? 11.131 3.482 18.387 1.00 98.50 270 SER A C 1
ATOM 2119 O O . SER A 1 270 ? 10.183 4.066 18.905 1.00 98.50 270 SER A O 1
ATOM 2121 N N . GLU A 1 271 ? 11.135 3.167 17.092 1.00 98.75 271 GLU A N 1
ATOM 2122 C CA . GLU A 1 271 ? 10.042 3.514 16.178 1.00 98.75 271 GLU A CA 1
ATOM 2123 C C . GLU A 1 271 ? 8.744 2.751 16.497 1.00 98.75 271 GLU A C 1
ATOM 2125 O O . GLU A 1 271 ? 7.665 3.343 16.552 1.00 98.75 271 GLU A O 1
ATOM 2130 N N . ILE A 1 272 ? 8.826 1.441 16.731 1.00 98.62 272 ILE A N 1
ATOM 2131 C CA . ILE A 1 272 ? 7.672 0.535 16.822 1.00 98.62 272 ILE A CA 1
ATOM 2132 C C . ILE A 1 272 ? 7.078 0.511 18.234 1.00 98.62 272 ILE A C 1
ATOM 2134 O O . ILE A 1 272 ? 5.889 0.787 18.408 1.00 98.62 272 ILE A O 1
ATOM 2138 N N . ALA A 1 273 ? 7.883 0.194 19.251 1.00 98.50 273 ALA A N 1
ATOM 2139 C CA . ALA A 1 273 ? 7.412 0.150 20.635 1.00 98.50 273 ALA A CA 1
ATOM 2140 C C . ALA A 1 273 ? 7.251 1.559 21.209 1.00 98.50 273 ALA A C 1
ATOM 2142 O O . ALA A 1 273 ? 6.306 1.829 21.950 1.00 98.50 273 ALA A O 1
ATOM 2143 N N . GLY A 1 274 ? 8.147 2.474 20.831 1.00 98.56 274 GLY A N 1
ATOM 2144 C CA . GLY A 1 274 ? 8.073 3.859 21.274 1.00 98.56 274 GLY A CA 1
ATOM 2145 C C . GLY A 1 274 ? 6.808 4.564 20.791 1.00 98.56 274 GLY A C 1
ATOM 2146 O O . GLY A 1 274 ? 6.168 5.234 21.594 1.00 98.56 274 GLY A O 1
ATOM 2147 N N . SER A 1 275 ? 6.379 4.358 19.539 1.00 98.62 275 SER A N 1
ATOM 2148 C CA . SER A 1 275 ? 5.117 4.945 19.053 1.00 98.62 275 SER A CA 1
ATOM 2149 C C . SER A 1 275 ? 3.890 4.408 19.785 1.00 98.62 275 SER A C 1
ATOM 2151 O O . SER A 1 275 ? 2.978 5.175 20.096 1.00 98.62 275 SER A O 1
ATOM 2153 N N . ARG A 1 276 ? 3.897 3.120 20.153 1.00 98.62 276 ARG A N 1
ATOM 2154 C CA . ARG A 1 276 ? 2.873 2.542 21.030 1.00 98.62 276 ARG A CA 1
ATOM 2155 C C . ARG A 1 276 ? 2.821 3.265 22.371 1.00 98.62 276 ARG A C 1
ATOM 2157 O O . ARG A 1 276 ? 1.746 3.652 22.822 1.00 98.62 276 ARG A O 1
ATOM 2164 N N . GLN A 1 277 ? 3.984 3.441 22.998 1.00 98.56 277 GLN A N 1
ATOM 2165 C CA . GLN A 1 277 ? 4.086 4.063 24.313 1.00 98.56 277 GLN A CA 1
ATOM 2166 C C . GLN A 1 277 ? 3.684 5.539 24.279 1.00 98.56 277 GLN A C 1
ATOM 2168 O O . GLN A 1 277 ? 3.007 5.993 25.195 1.00 98.56 277 GLN A O 1
ATOM 2173 N N . ASP A 1 278 ? 4.041 6.275 23.226 1.00 98.62 278 ASP A N 1
ATOM 2174 C CA . ASP A 1 278 ? 3.647 7.678 23.061 1.00 98.62 278 ASP A CA 1
ATOM 2175 C C . ASP A 1 278 ? 2.120 7.826 23.025 1.00 98.62 278 ASP A C 1
ATOM 2177 O O . ASP A 1 278 ? 1.559 8.688 23.699 1.00 98.62 278 ASP A O 1
ATOM 2181 N N . LEU A 1 279 ? 1.439 6.954 22.272 1.00 98.69 279 LEU A N 1
ATOM 2182 C CA . LEU A 1 279 ? -0.021 6.954 22.161 1.00 98.69 279 LEU A CA 1
ATOM 2183 C C . LEU A 1 279 ? -0.699 6.509 23.468 1.00 98.69 279 LEU A C 1
ATOM 2185 O O . LEU A 1 279 ? -1.709 7.089 23.862 1.00 98.69 279 LEU A O 1
ATOM 2189 N N . ILE A 1 280 ? -0.124 5.541 24.188 1.00 98.56 280 ILE A N 1
ATOM 2190 C CA . ILE A 1 280 ? -0.604 5.159 25.526 1.00 98.56 280 ILE A CA 1
ATOM 2191 C C . ILE A 1 280 ? -0.446 6.320 26.515 1.00 98.56 280 ILE A C 1
ATOM 2193 O O . ILE A 1 280 ? -1.384 6.633 27.245 1.00 98.56 280 ILE A O 1
ATOM 2197 N N . ASN A 1 281 ? 0.703 7.000 26.502 1.00 98.25 281 ASN A N 1
ATOM 2198 C CA . ASN A 1 281 ? 0.980 8.154 27.362 1.00 98.25 281 ASN A CA 1
ATOM 2199 C C . ASN A 1 281 ? 0.052 9.342 27.075 1.00 98.25 281 ASN A C 1
ATOM 2201 O O . ASN A 1 281 ? -0.210 10.138 27.972 1.00 98.25 281 ASN A O 1
ATOM 2205 N N . LEU A 1 282 ? -0.464 9.450 25.848 1.00 97.44 282 LEU A N 1
ATOM 2206 C CA . LEU A 1 282 ? -1.487 10.427 25.487 1.00 97.44 282 LEU A CA 1
ATOM 2207 C C . LEU A 1 282 ? -2.849 10.135 26.156 1.00 97.44 282 LEU A C 1
ATOM 2209 O O . LEU A 1 282 ? -3.674 11.034 26.264 1.00 97.44 282 LEU A O 1
ATOM 2213 N N . GLY A 1 283 ? -3.091 8.910 26.630 1.00 97.81 283 GLY A N 1
ATOM 2214 C CA . GLY A 1 283 ? -4.354 8.493 27.253 1.00 97.81 283 GLY A CA 1
ATOM 2215 C C . GLY A 1 283 ? -5.160 7.490 26.423 1.00 97.81 283 GLY A C 1
ATOM 2216 O O . GLY A 1 283 ? -6.294 7.162 26.777 1.00 97.81 283 GLY A O 1
ATOM 2217 N N . ILE A 1 284 ? -4.597 6.968 25.330 1.00 98.25 284 ILE A N 1
ATOM 2218 C CA . ILE A 1 284 ? -5.237 5.927 24.522 1.00 98.25 284 ILE A CA 1
ATOM 2219 C C . ILE A 1 284 ? -4.950 4.571 25.165 1.00 98.25 284 ILE A C 1
ATOM 2221 O O . ILE A 1 284 ? -3.847 4.038 25.076 1.00 98.25 284 ILE A O 1
ATOM 2225 N N . SER A 1 285 ? -5.962 3.982 25.799 1.00 94.38 285 SER A N 1
ATOM 2226 C CA . SER A 1 285 ? -5.768 2.752 26.582 1.00 94.38 285 SER A CA 1
ATOM 2227 C C . SER A 1 285 ? -5.427 1.510 25.747 1.00 94.38 285 SER A C 1
ATOM 2229 O O . SER A 1 285 ? -4.856 0.557 26.277 1.00 94.38 285 SER A O 1
ATOM 2231 N N . LEU A 1 286 ? -5.771 1.498 24.452 1.00 94.81 286 LEU A N 1
ATOM 2232 C CA . LEU A 1 286 ? -5.682 0.301 23.616 1.00 94.81 286 LEU A CA 1
ATOM 2233 C C . LEU A 1 286 ? -5.089 0.591 22.231 1.00 94.81 286 LEU A C 1
ATOM 2235 O O . LEU A 1 286 ? -5.821 0.813 21.267 1.00 94.81 286 LEU A O 1
ATOM 2239 N N . VAL A 1 287 ? -3.758 0.524 22.146 1.00 98.06 287 VAL A N 1
ATOM 2240 C CA . VAL A 1 287 ? -2.965 0.694 20.916 1.00 98.06 287 VAL A CA 1
ATOM 2241 C C . VAL A 1 287 ? -2.421 -0.672 20.491 1.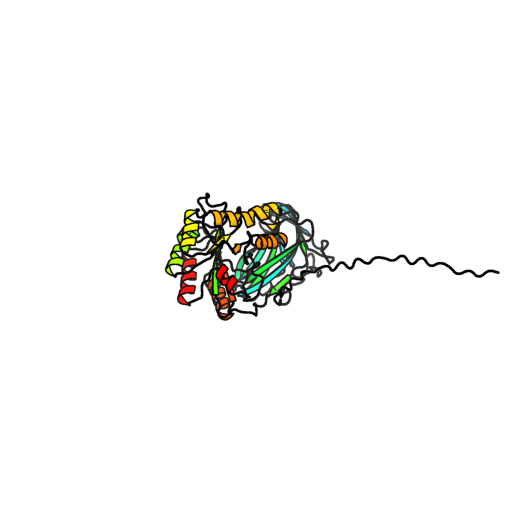00 98.06 287 VAL A C 1
ATOM 2243 O O . VAL A 1 287 ? -1.332 -1.079 20.897 1.00 98.06 287 VAL A O 1
ATOM 2246 N N . ASN A 1 288 ? -3.220 -1.426 19.731 1.00 95.50 288 ASN A N 1
ATOM 2247 C CA . ASN A 1 288 ? -2.963 -2.851 19.470 1.00 95.50 288 ASN A CA 1
ATOM 2248 C C . ASN A 1 288 ? -2.792 -3.209 17.992 1.00 95.50 288 ASN A C 1
ATOM 2250 O O . ASN A 1 288 ? -2.448 -4.351 17.697 1.00 95.50 288 ASN A O 1
ATOM 2254 N N . THR A 1 289 ? -2.980 -2.273 17.067 1.00 98.75 289 THR A N 1
ATOM 2255 C CA . THR A 1 289 ? -2.717 -2.507 15.644 1.00 98.75 289 THR A CA 1
ATOM 2256 C C . THR A 1 289 ? -1.638 -1.573 15.122 1.00 98.75 289 THR A C 1
ATOM 2258 O O . THR A 1 289 ? -1.425 -0.475 15.645 1.00 98.75 289 THR A O 1
ATOM 2261 N N . PHE A 1 290 ? -0.945 -2.039 14.089 1.00 98.81 290 PHE A N 1
ATOM 2262 C CA . PHE A 1 290 ? 0.188 -1.347 13.493 1.00 98.81 290 PHE A CA 1
ATOM 2263 C C . PHE A 1 290 ? 0.049 -1.267 11.969 1.00 98.81 290 PHE A C 1
ATOM 2265 O O . PHE A 1 290 ? -0.480 -2.176 11.331 1.00 98.81 290 PHE A O 1
ATOM 2272 N N . ALA A 1 291 ? 0.552 -0.201 11.364 1.00 98.69 291 ALA A N 1
ATOM 2273 C CA . ALA A 1 291 ? 0.741 -0.124 9.921 1.00 98.69 291 ALA A CA 1
ATOM 2274 C C . ALA A 1 291 ? 2.231 0.064 9.632 1.00 98.69 291 ALA A C 1
ATOM 2276 O O . ALA A 1 291 ? 2.848 0.979 10.180 1.00 98.69 291 ALA A O 1
ATOM 2277 N N . TYR A 1 292 ? 2.816 -0.783 8.780 1.00 98.31 292 TYR A N 1
ATOM 2278 C CA . TYR A 1 292 ? 4.213 -0.621 8.369 1.00 98.31 292 TYR A CA 1
ATOM 2279 C C . TYR A 1 292 ? 4.332 0.594 7.439 1.00 98.31 292 TYR A C 1
ATOM 2281 O O . TYR A 1 292 ? 3.657 0.604 6.403 1.00 98.31 292 TYR A O 1
ATOM 2289 N N . PRO A 1 293 ? 5.180 1.598 7.741 1.00 96.12 293 PRO A N 1
ATOM 2290 C CA . PRO A 1 293 ? 5.494 2.658 6.786 1.00 96.12 293 PRO A CA 1
ATOM 2291 C C . PRO A 1 293 ? 5.944 2.061 5.456 1.00 96.12 293 PRO A C 1
ATOM 2293 O O . PRO A 1 293 ? 6.697 1.083 5.426 1.00 96.12 293 PRO A O 1
ATOM 2296 N N . PHE A 1 294 ? 5.421 2.602 4.354 1.00 91.00 294 PHE A N 1
ATOM 2297 C CA . PHE A 1 294 ? 5.656 2.106 2.988 1.00 91.00 294 PHE A CA 1
ATOM 2298 C C . PHE A 1 294 ? 5.198 0.648 2.741 1.00 91.00 294 PHE A C 1
ATOM 2300 O O . PHE A 1 294 ? 5.318 0.122 1.635 1.00 91.00 294 PHE A O 1
ATOM 2307 N N . GLY A 1 295 ? 4.620 -0.017 3.749 1.00 91.62 295 GLY A N 1
ATOM 2308 C CA . GLY A 1 295 ? 4.373 -1.456 3.775 1.00 91.62 295 GLY A CA 1
ATOM 2309 C C . GLY A 1 295 ? 5.635 -2.314 3.807 1.00 91.62 295 GLY A C 1
ATOM 2310 O O . GLY A 1 295 ? 5.553 -3.489 3.463 1.00 91.62 295 GLY A O 1
ATOM 2311 N N . SER A 1 296 ? 6.774 -1.727 4.170 1.00 87.25 296 SER A N 1
ATOM 2312 C CA . SER A 1 296 ? 8.085 -2.371 4.176 1.00 87.25 296 SER A CA 1
ATOM 2313 C C . SER A 1 296 ? 8.310 -3.135 5.482 1.00 87.25 296 SER A C 1
ATOM 2315 O O . SER A 1 296 ? 8.119 -2.597 6.577 1.00 87.25 296 SER A O 1
ATOM 2317 N N . TYR A 1 297 ? 8.705 -4.404 5.383 1.00 91.88 297 TYR A N 1
ATOM 2318 C CA . TYR A 1 297 ? 8.975 -5.256 6.539 1.00 91.88 297 TYR A CA 1
ATOM 2319 C C . TYR A 1 297 ? 9.994 -6.350 6.203 1.00 91.88 297 TYR A C 1
ATOM 2321 O O . TYR A 1 297 ? 10.184 -6.733 5.052 1.00 91.88 297 TYR A O 1
ATOM 2329 N N . ASN A 1 298 ? 10.644 -6.874 7.239 1.00 88.94 298 ASN A N 1
ATOM 2330 C CA . ASN A 1 298 ? 11.442 -8.093 7.183 1.00 88.94 298 ASN A CA 1
ATOM 2331 C C . ASN A 1 298 ? 11.205 -8.910 8.465 1.00 88.94 298 ASN A C 1
ATOM 2333 O O . ASN A 1 298 ? 10.422 -8.503 9.326 1.00 88.94 298 ASN A O 1
ATOM 2337 N N . ALA A 1 299 ? 11.876 -10.056 8.601 1.00 91.56 299 ALA A N 1
ATOM 2338 C CA . ALA A 1 299 ? 11.702 -10.939 9.756 1.00 91.56 299 ALA A CA 1
ATOM 2339 C C . ALA A 1 299 ? 11.973 -10.239 11.103 1.00 91.56 299 ALA A C 1
ATOM 2341 O O . ALA A 1 299 ? 11.250 -10.472 12.070 1.00 91.56 299 ALA A O 1
ATOM 2342 N N . SER A 1 300 ? 12.970 -9.349 11.161 1.00 94.31 300 SER A N 1
ATOM 2343 C CA . SER A 1 300 ? 13.274 -8.570 12.369 1.00 94.31 300 SER A CA 1
ATOM 2344 C C . SER A 1 300 ? 12.166 -7.550 12.663 1.00 94.31 300 SER A C 1
ATOM 2346 O O . SER A 1 300 ? 11.672 -7.492 13.789 1.00 94.31 300 SER A O 1
ATOM 2348 N N . THR A 1 301 ? 11.691 -6.810 11.654 1.00 94.69 301 THR A N 1
ATOM 2349 C CA . THR A 1 301 ? 10.589 -5.852 11.832 1.00 94.69 301 THR A CA 1
ATOM 2350 C C . THR A 1 301 ? 9.306 -6.543 12.312 1.00 94.69 301 THR A C 1
ATOM 2352 O O . THR A 1 301 ? 8.665 -6.063 13.245 1.00 94.69 301 THR A O 1
ATOM 2355 N N . ASP A 1 302 ? 8.938 -7.681 11.715 1.00 94.31 302 ASP A N 1
ATOM 2356 C CA . ASP A 1 302 ? 7.773 -8.483 12.121 1.00 94.31 302 ASP A CA 1
ATOM 2357 C C . ASP A 1 302 ? 7.901 -8.989 13.569 1.00 94.31 302 ASP A C 1
ATOM 2359 O O . ASP A 1 302 ? 6.970 -8.847 14.367 1.00 94.31 302 ASP A O 1
ATOM 2363 N N . ALA A 1 303 ? 9.077 -9.499 13.948 1.00 97.19 303 ALA A N 1
ATOM 2364 C CA . ALA A 1 303 ? 9.342 -9.944 15.314 1.00 97.19 303 ALA A CA 1
ATOM 2365 C C . ALA A 1 303 ? 9.190 -8.806 16.336 1.00 97.19 303 ALA A C 1
ATOM 2367 O O . ALA A 1 303 ? 8.536 -8.992 17.363 1.00 97.19 303 ALA A O 1
ATOM 2368 N N . ILE A 1 304 ? 9.730 -7.619 16.045 1.00 98.00 304 ILE A N 1
ATOM 2369 C CA . ILE A 1 304 ? 9.645 -6.458 16.942 1.00 98.00 304 ILE A CA 1
ATOM 2370 C C . ILE A 1 304 ? 8.198 -5.965 17.080 1.00 98.00 304 ILE A C 1
ATOM 2372 O O . ILE A 1 304 ? 7.766 -5.650 18.191 1.00 98.00 304 ILE A O 1
ATOM 2376 N N . VAL A 1 305 ? 7.412 -5.943 15.997 1.00 98.31 305 VAL A N 1
ATOM 2377 C CA . VAL A 1 305 ? 5.975 -5.612 16.066 1.00 98.31 305 VAL A CA 1
ATOM 2378 C C . VAL A 1 305 ? 5.240 -6.588 16.991 1.00 98.31 305 VAL A C 1
ATOM 2380 O O . VAL A 1 305 ? 4.533 -6.157 17.902 1.00 98.31 305 VAL A O 1
ATOM 2383 N N . LYS A 1 306 ? 5.456 -7.897 16.836 1.00 97.69 306 LYS A N 1
ATOM 2384 C CA . LYS A 1 306 ? 4.855 -8.920 17.712 1.00 97.69 306 LYS A CA 1
ATOM 2385 C C . LYS A 1 306 ? 5.255 -8.733 19.177 1.00 97.69 306 LYS A C 1
ATOM 2387 O O . LYS A 1 306 ? 4.396 -8.708 20.056 1.00 97.69 306 LYS A O 1
ATOM 2392 N N . GLN A 1 307 ? 6.547 -8.546 19.441 1.00 97.81 307 GLN A N 1
ATOM 2393 C CA . GLN A 1 307 ? 7.086 -8.364 20.795 1.00 97.81 307 GLN A CA 1
ATOM 2394 C C . GLN A 1 307 ? 6.617 -7.061 21.459 1.00 97.81 307 GLN A C 1
ATOM 2396 O O . GLN A 1 307 ? 6.515 -6.999 22.681 1.00 97.81 307 GLN A O 1
ATOM 2401 N N . SER A 1 308 ? 6.278 -6.038 20.670 1.00 97.81 308 SER A N 1
ATOM 2402 C CA . SER A 1 308 ? 5.775 -4.749 21.169 1.00 97.81 308 SER A CA 1
ATOM 2403 C C . SER A 1 308 ? 4.312 -4.794 21.637 1.00 97.81 308 SER A C 1
ATOM 2405 O O . SER A 1 308 ? 3.788 -3.783 22.107 1.00 97.81 308 SER A O 1
ATOM 2407 N N . GLY A 1 309 ? 3.645 -5.949 21.528 1.00 96.94 309 GLY A N 1
ATOM 2408 C CA . GLY A 1 309 ? 2.280 -6.157 22.019 1.00 96.94 309 GLY A CA 1
ATOM 2409 C C . GLY A 1 309 ? 1.177 -5.797 21.021 1.00 96.94 309 GLY A C 1
ATOM 2410 O O . GLY A 1 309 ? 0.016 -5.689 21.417 1.00 96.94 309 GLY A O 1
ATOM 2411 N N . TYR A 1 310 ? 1.508 -5.611 19.739 1.00 98.56 310 TYR A N 1
ATOM 2412 C CA . TYR A 1 310 ? 0.502 -5.492 18.683 1.00 98.56 310 TYR A CA 1
ATOM 2413 C C . TYR A 1 310 ? -0.107 -6.868 18.371 1.00 98.56 310 TYR A C 1
ATOM 2415 O O . TYR A 1 310 ? 0.602 -7.873 18.316 1.00 98.56 310 TYR A O 1
ATOM 2423 N N . ILE A 1 311 ? -1.418 -6.917 18.126 1.00 97.94 311 ILE A N 1
ATOM 2424 C CA . ILE A 1 311 ? -2.163 -8.148 17.792 1.00 97.94 311 ILE A CA 1
ATOM 2425 C C . ILE A 1 311 ? -2.253 -8.400 16.281 1.00 97.94 311 ILE A C 1
ATOM 2427 O O . ILE A 1 311 ? -2.719 -9.451 15.845 1.00 97.94 311 ILE A O 1
ATOM 2431 N N . GLY A 1 312 ? -1.845 -7.417 15.482 1.00 98.12 312 GLY A N 1
ATOM 2432 C CA . GLY A 1 312 ? -1.801 -7.507 14.035 1.00 98.12 312 GLY A CA 1
ATOM 2433 C C . GLY A 1 312 ? -1.282 -6.226 13.399 1.00 98.12 312 GLY A C 1
ATOM 2434 O O . GLY A 1 312 ? -1.156 -5.183 14.050 1.00 98.12 312 GLY A O 1
ATOM 2435 N N . ALA A 1 313 ? -0.958 -6.331 12.118 1.00 98.50 313 ALA A N 1
ATOM 2436 C CA . ALA A 1 313 ? -0.356 -5.271 11.341 1.00 98.50 313 ALA A CA 1
ATOM 2437 C C . ALA A 1 313 ? -0.711 -5.369 9.854 1.00 98.50 313 ALA A C 1
ATOM 2439 O O . ALA A 1 313 ? -1.025 -6.445 9.340 1.00 98.50 313 ALA A O 1
ATOM 2440 N N . ARG A 1 314 ? -0.669 -4.225 9.169 1.00 98.06 314 ARG A N 1
ATOM 2441 C CA . ARG A 1 314 ? -1.024 -4.092 7.750 1.00 98.06 314 ARG A CA 1
ATOM 2442 C C . ARG A 1 314 ? 0.180 -3.657 6.912 1.00 98.06 314 ARG A C 1
ATOM 2444 O O . ARG A 1 314 ? 0.878 -2.710 7.282 1.00 98.06 314 ARG A O 1
ATOM 2451 N N . THR A 1 315 ? 0.381 -4.313 5.765 1.00 96.19 315 THR A N 1
ATOM 2452 C CA . THR A 1 315 ? 1.366 -3.932 4.732 1.00 96.19 315 THR A CA 1
ATOM 2453 C C . THR A 1 315 ? 0.720 -3.037 3.666 1.00 96.19 315 THR A C 1
ATOM 2455 O O . THR A 1 315 ? -0.456 -2.686 3.738 1.00 96.19 315 THR A O 1
ATOM 2458 N N . SER A 1 316 ? 1.469 -2.646 2.635 1.00 93.25 316 SER A N 1
ATOM 2459 C CA . SER A 1 316 ? 0.927 -1.955 1.455 1.00 93.25 316 SER A CA 1
ATOM 2460 C C . SER A 1 316 ? 0.552 -2.920 0.320 1.00 93.25 316 SER A C 1
ATOM 2462 O O . SER A 1 316 ? 0.339 -2.484 -0.810 1.00 93.25 316 SER A O 1
ATOM 2464 N N . ASP A 1 317 ? 0.487 -4.225 0.590 1.00 92.25 317 ASP A N 1
ATOM 2465 C CA . ASP A 1 317 ? 0.116 -5.222 -0.413 1.00 92.25 317 ASP A CA 1
ATOM 2466 C C . ASP A 1 317 ? -1.372 -5.155 -0.744 1.00 92.25 317 ASP A C 1
ATOM 2468 O O . ASP A 1 317 ? -2.231 -5.075 0.134 1.00 92.25 317 ASP A O 1
ATOM 2472 N N . GLY A 1 318 ? -1.661 -5.196 -2.042 1.00 91.88 318 GLY A N 1
ATOM 2473 C CA . GLY A 1 318 ? -2.998 -5.238 -2.610 1.00 91.88 318 GLY A CA 1
ATOM 2474 C C . GLY A 1 318 ? -3.744 -6.520 -2.264 1.00 91.88 318 GLY A C 1
ATOM 2475 O O . GLY A 1 318 ? -3.178 -7.608 -2.362 1.00 91.88 318 GLY A O 1
ATOM 2476 N N . GLY A 1 319 ? -5.031 -6.412 -1.942 1.00 92.69 319 GLY A N 1
ATOM 2477 C CA . GLY A 1 319 ? -5.929 -7.566 -1.900 1.00 92.69 319 GLY A CA 1
ATOM 2478 C C . GLY A 1 319 ? -6.928 -7.551 -0.751 1.00 92.69 319 GLY A C 1
ATOM 2479 O O . GLY A 1 319 ? -7.237 -6.509 -0.173 1.00 92.69 319 GLY A O 1
ATOM 2480 N N . PHE A 1 320 ? -7.428 -8.747 -0.449 1.00 94.62 320 PHE A N 1
ATOM 2481 C CA . PHE A 1 320 ? -8.438 -9.022 0.568 1.00 94.62 320 PHE A CA 1
ATOM 2482 C C . PHE A 1 320 ? -7.878 -9.959 1.637 1.00 94.62 320 PHE A C 1
ATOM 2484 O O . PHE A 1 320 ? -6.932 -10.710 1.387 1.00 94.62 320 PHE A O 1
ATOM 2491 N N . ASN A 1 321 ? -8.498 -9.945 2.812 1.00 96.44 321 ASN A N 1
ATOM 2492 C CA . ASN A 1 321 ? -8.117 -10.787 3.938 1.00 96.44 321 ASN A CA 1
ATOM 2493 C C . ASN A 1 321 ? -9.184 -11.862 4.172 1.00 96.44 321 ASN A C 1
ATOM 2495 O O . ASN A 1 321 ? -10.384 -11.602 4.068 1.00 96.44 321 ASN A O 1
ATOM 2499 N N . ALA A 1 322 ? -8.732 -13.076 4.472 1.00 94.06 322 ALA A N 1
ATOM 2500 C CA . ALA A 1 322 ? -9.577 -14.215 4.817 1.00 94.06 322 ALA A CA 1
ATOM 2501 C C . ALA A 1 322 ? -9.713 -14.365 6.332 1.00 94.06 322 ALA A C 1
ATOM 2503 O O . ALA A 1 322 ? -9.014 -13.707 7.103 1.00 94.06 322 ALA A O 1
ATOM 2504 N N . LYS A 1 323 ? -10.563 -15.305 6.752 1.00 94.56 323 LYS A N 1
ATOM 2505 C CA . LYS A 1 323 ? -10.707 -15.676 8.158 1.00 94.56 323 LYS A CA 1
ATOM 2506 C C . LYS A 1 323 ? -9.421 -16.258 8.737 1.00 94.56 323 LYS A C 1
ATOM 2508 O O . LYS A 1 323 ? -9.108 -16.001 9.890 1.00 94.56 323 LYS A O 1
ATOM 2513 N N . THR A 1 324 ? -8.662 -17.006 7.945 1.00 91.12 324 THR A N 1
ATOM 2514 C CA . THR A 1 324 ? -7.308 -17.452 8.300 1.00 91.12 324 THR A CA 1
ATOM 2515 C C . THR A 1 324 ? -6.277 -16.706 7.476 1.00 91.12 324 THR A C 1
ATOM 2517 O O . THR A 1 324 ? -6.467 -16.478 6.283 1.00 91.12 324 THR A O 1
ATOM 2520 N N . GLY A 1 325 ? -5.154 -16.371 8.094 1.00 89.50 325 GLY A N 1
ATOM 2521 C CA . GLY A 1 325 ? -4.057 -15.686 7.431 1.00 89.50 325 GLY A CA 1
ATOM 2522 C C . GLY A 1 325 ? -3.112 -15.066 8.444 1.00 89.50 325 GLY A C 1
ATOM 2523 O O . GLY A 1 325 ? -3.353 -15.104 9.652 1.00 89.50 325 GLY A O 1
ATOM 2524 N N . ASN A 1 326 ? -2.029 -14.473 7.955 1.00 93.56 326 ASN A N 1
ATOM 2525 C CA . ASN A 1 326 ? -1.108 -13.772 8.830 1.00 93.56 326 ASN A CA 1
ATOM 2526 C C . ASN A 1 326 ? -1.708 -12.424 9.260 1.00 93.56 326 ASN A C 1
ATOM 2528 O O . ASN A 1 326 ? -1.729 -11.474 8.481 1.00 93.56 326 ASN A O 1
ATOM 2532 N N . LYS A 1 327 ? -2.139 -12.333 10.523 1.00 96.69 327 LYS A N 1
ATOM 2533 C CA . LYS A 1 327 ? -2.672 -11.107 11.147 1.00 96.69 327 LYS A CA 1
ATOM 2534 C C . LYS A 1 327 ? -1.674 -9.942 11.139 1.00 96.69 327 LYS A C 1
ATOM 2536 O O . LYS A 1 327 ? -2.085 -8.804 11.330 1.00 96.69 327 LYS A O 1
ATOM 2541 N N . TYR A 1 328 ? -0.386 -10.211 10.920 1.00 97.62 328 TYR A N 1
ATOM 2542 C CA . TYR A 1 328 ? 0.674 -9.207 10.827 1.00 97.62 328 TYR A CA 1
ATOM 2543 C C . TYR A 1 328 ? 0.994 -8.785 9.396 1.00 97.62 328 TYR A C 1
ATOM 2545 O O . TYR A 1 328 ? 1.773 -7.863 9.220 1.00 97.62 328 TYR A O 1
ATOM 2553 N N . LEU A 1 329 ? 0.394 -9.409 8.379 1.00 95.94 329 LEU A N 1
ATOM 2554 C CA . LEU A 1 329 ? 0.606 -9.062 6.972 1.00 95.94 329 LEU A CA 1
ATOM 2555 C C . LEU A 1 329 ? -0.724 -8.803 6.259 1.00 95.94 329 LEU A C 1
ATOM 2557 O O . LEU A 1 329 ? -0.980 -9.325 5.173 1.00 95.94 329 LEU A O 1
ATOM 2561 N N . LEU A 1 330 ? -1.602 -8.030 6.903 1.00 97.69 330 LEU A N 1
ATOM 2562 C CA . LEU A 1 330 ? -2.912 -7.710 6.347 1.00 97.69 330 LEU A CA 1
ATOM 2563 C C . LEU A 1 330 ? -2.767 -6.901 5.054 1.00 97.69 330 LEU A C 1
ATOM 2565 O O . LEU A 1 330 ? -2.009 -5.928 4.992 1.00 97.69 330 LEU A O 1
ATOM 2569 N N . LYS A 1 331 ? -3.536 -7.305 4.042 1.00 96.25 331 LYS A N 1
ATOM 2570 C CA . LYS A 1 331 ? -3.602 -6.693 2.711 1.00 96.25 331 LYS A CA 1
ATOM 2571 C C . LYS A 1 331 ? -4.657 -5.589 2.672 1.00 96.25 331 LYS A C 1
ATOM 2573 O O . LYS A 1 331 ? -5.584 -5.572 3.485 1.00 96.25 331 LYS A O 1
ATOM 2578 N N . ARG A 1 332 ? -4.534 -4.674 1.711 1.00 96.44 332 ARG A N 1
ATOM 2579 C CA . ARG A 1 332 ? -5.398 -3.495 1.571 1.00 96.44 332 ARG A CA 1
ATOM 2580 C C . ARG A 1 332 ? -5.595 -3.074 0.127 1.00 96.44 332 ARG A C 1
ATOM 2582 O O . ARG A 1 332 ? -4.738 -3.325 -0.711 1.00 96.44 332 ARG A O 1
ATOM 2589 N N . GLN A 1 333 ? -6.640 -2.301 -0.137 1.00 95.69 333 GLN A N 1
ATOM 2590 C CA . GLN A 1 333 ? -6.766 -1.516 -1.364 1.00 95.69 333 GLN A CA 1
ATOM 2591 C C . GLN A 1 333 ? -6.518 -0.031 -1.060 1.00 95.69 333 GLN A C 1
ATOM 2593 O O . GLN A 1 333 ? -7.073 0.485 -0.084 1.00 95.69 333 GLN A O 1
ATOM 2598 N N . PRO A 1 334 ? -5.668 0.660 -1.837 1.00 94.19 334 PRO A N 1
ATOM 2599 C CA . PRO A 1 334 ? -5.444 2.086 -1.659 1.00 94.19 334 PRO A CA 1
ATOM 2600 C C . PRO A 1 334 ? -6.582 2.885 -2.303 1.00 94.19 334 PRO A C 1
ATOM 2602 O O . PRO A 1 334 ? -7.017 2.579 -3.413 1.00 94.19 334 PRO A O 1
ATOM 2605 N N . ALA A 1 335 ? -7.053 3.918 -1.610 1.00 94.25 335 ALA A N 1
ATOM 2606 C CA . ALA A 1 335 ? -7.972 4.913 -2.141 1.00 94.25 335 ALA A CA 1
ATOM 2607 C C . ALA A 1 335 ? -7.229 6.250 -2.281 1.00 94.25 335 ALA A C 1
ATOM 2609 O O . ALA A 1 335 ? -7.097 7.031 -1.339 1.00 94.25 335 ALA A O 1
ATOM 2610 N N . GLU A 1 336 ? -6.704 6.454 -3.483 1.00 90.62 336 GLU A N 1
ATOM 2611 C CA . GLU A 1 336 ? -5.757 7.504 -3.876 1.00 90.62 336 GLU A CA 1
ATOM 2612 C C . GLU A 1 336 ? -6.341 8.408 -4.975 1.00 90.62 336 GLU A C 1
ATOM 2614 O O . GLU A 1 336 ? -7.473 8.203 -5.418 1.00 90.62 336 GLU A O 1
ATOM 2619 N N . VAL A 1 337 ? -5.564 9.380 -5.464 1.00 87.50 337 VAL A N 1
ATOM 2620 C CA . VAL A 1 337 ? -6.043 10.431 -6.388 1.00 87.50 337 VAL A CA 1
ATOM 2621 C C . VAL A 1 337 ? -6.705 9.907 -7.662 1.00 87.50 337 VAL A C 1
ATOM 2623 O O . VAL A 1 337 ? -7.665 10.497 -8.150 1.00 87.50 337 VAL A O 1
ATOM 2626 N N . ASN A 1 338 ? -6.230 8.775 -8.181 1.00 83.50 338 ASN A N 1
ATOM 2627 C CA . ASN A 1 338 ? -6.746 8.162 -9.407 1.00 83.50 338 ASN A CA 1
ATOM 2628 C C . ASN A 1 338 ? -7.791 7.068 -9.136 1.00 83.50 338 ASN A C 1
ATOM 2630 O O . ASN A 1 338 ? -8.261 6.408 -10.064 1.00 83.50 338 ASN A O 1
ATOM 2634 N N . THR A 1 339 ? -8.152 6.841 -7.872 1.00 89.19 339 THR A N 1
ATOM 2635 C CA . THR A 1 339 ? -9.150 5.834 -7.512 1.00 89.19 339 THR A CA 1
ATOM 2636 C C . THR A 1 339 ? -10.542 6.356 -7.837 1.00 89.19 339 THR A C 1
ATOM 2638 O O . THR A 1 339 ? -10.937 7.431 -7.399 1.00 89.19 339 THR A O 1
ATOM 2641 N N . THR A 1 340 ? -11.314 5.583 -8.597 1.00 90.75 340 THR A N 1
ATOM 2642 C CA . THR A 1 340 ? -12.693 5.942 -8.950 1.00 90.75 340 THR A CA 1
ATOM 2643 C C . THR A 1 340 ? -13.693 5.298 -7.995 1.00 90.75 340 THR A C 1
ATOM 2645 O O . THR A 1 340 ? -13.423 4.257 -7.391 1.00 90.75 340 THR A O 1
ATOM 2648 N N . PHE A 1 341 ? -14.901 5.861 -7.909 1.00 94.88 341 PHE A N 1
ATOM 2649 C CA . PHE A 1 341 ? -15.986 5.232 -7.152 1.00 94.88 341 PHE A CA 1
ATOM 2650 C C . PHE A 1 341 ? -16.307 3.823 -7.666 1.00 94.88 341 PHE A C 1
ATOM 2652 O O . PHE A 1 341 ? -16.501 2.912 -6.868 1.00 94.88 341 PHE A O 1
ATOM 2659 N N . ALA A 1 342 ? -16.318 3.624 -8.989 1.00 88.88 342 ALA A N 1
ATOM 2660 C CA . ALA A 1 342 ? -16.562 2.316 -9.594 1.00 88.88 342 ALA A CA 1
ATOM 2661 C C . ALA A 1 342 ? -15.533 1.272 -9.131 1.00 88.88 342 ALA A C 1
ATOM 2663 O O . ALA A 1 342 ? -15.898 0.136 -8.833 1.00 88.88 342 ALA A O 1
ATOM 2664 N N . GLN A 1 343 ? -14.267 1.679 -8.994 1.00 90.19 343 GLN A N 1
ATOM 2665 C CA . GLN A 1 343 ? -13.211 0.818 -8.479 1.00 90.19 343 GLN A CA 1
ATOM 2666 C C . GLN A 1 343 ? -13.459 0.417 -7.019 1.00 90.19 343 GLN A C 1
ATOM 2668 O O . GLN A 1 343 ? -13.424 -0.770 -6.697 1.00 90.19 343 GLN A O 1
ATOM 2673 N N . VAL A 1 344 ? -13.758 1.387 -6.146 1.00 96.44 344 VAL A N 1
ATOM 2674 C CA . VAL A 1 344 ? -14.041 1.110 -4.727 1.00 96.44 344 VAL A CA 1
ATOM 2675 C C . VAL A 1 344 ? -15.284 0.243 -4.577 1.00 96.44 344 VAL A C 1
ATOM 2677 O O . VAL A 1 344 ? -15.258 -0.738 -3.837 1.00 96.44 344 VAL A O 1
ATOM 2680 N N . LYS A 1 345 ? -16.348 0.555 -5.324 1.00 96.19 345 LYS A N 1
ATOM 2681 C CA . LYS A 1 345 ? -17.578 -0.237 -5.368 1.00 96.19 345 LYS A CA 1
ATOM 2682 C C . LYS A 1 345 ? -17.284 -1.689 -5.740 1.00 96.19 345 LYS A C 1
ATOM 2684 O O . LYS A 1 345 ? -17.724 -2.587 -5.034 1.00 96.19 345 LYS A O 1
ATOM 2689 N N . SER A 1 346 ? -16.494 -1.919 -6.790 1.00 93.75 346 SER A N 1
ATOM 2690 C CA . SER A 1 346 ? -16.100 -3.269 -7.209 1.00 93.75 346 SER A CA 1
ATOM 2691 C C . SER A 1 346 ? -15.394 -4.038 -6.091 1.00 93.75 346 SER A C 1
ATOM 2693 O O . SER A 1 346 ? -15.679 -5.217 -5.897 1.00 93.75 346 SER A O 1
ATOM 2695 N N . TRP A 1 347 ? -14.491 -3.396 -5.345 1.00 96.25 347 TRP A N 1
ATOM 2696 C CA . TRP A 1 347 ? -13.813 -4.050 -4.224 1.00 96.25 347 TRP A CA 1
ATOM 2697 C C . TRP A 1 347 ? -14.775 -4.381 -3.082 1.00 96.25 347 TRP A C 1
ATOM 2699 O O . TRP A 1 347 ? -14.719 -5.480 -2.534 1.00 96.25 347 TRP A O 1
ATOM 2709 N N . VAL A 1 348 ? -15.669 -3.455 -2.729 1.00 98.00 348 VAL A N 1
ATOM 2710 C CA . VAL A 1 348 ? -16.677 -3.674 -1.681 1.00 98.00 348 VAL A CA 1
ATOM 2711 C C . VAL A 1 348 ? -17.613 -4.823 -2.061 1.00 98.00 348 VAL A C 1
ATOM 2713 O O . VAL A 1 348 ? -17.838 -5.720 -1.250 1.00 98.00 348 VAL A O 1
ATOM 2716 N N . ASP A 1 349 ? -18.101 -4.838 -3.300 1.00 95.88 349 ASP A N 1
ATOM 2717 C CA . ASP A 1 349 ? -19.011 -5.870 -3.803 1.00 95.88 349 ASP A CA 1
ATOM 2718 C C . ASP A 1 349 ? -18.346 -7.244 -3.815 1.00 95.88 349 ASP A C 1
ATOM 2720 O O . ASP A 1 349 ? -18.955 -8.235 -3.414 1.00 95.88 349 ASP A O 1
ATOM 2724 N N . GLN A 1 350 ? -17.073 -7.309 -4.208 1.00 93.44 350 GLN A N 1
ATOM 2725 C CA . GLN A 1 350 ? -16.296 -8.541 -4.161 1.00 93.44 350 GLN A CA 1
ATOM 2726 C C . GLN A 1 350 ? -16.100 -9.029 -2.723 1.00 93.44 350 GLN A C 1
ATOM 2728 O O . GLN A 1 350 ? -16.272 -10.218 -2.459 1.00 93.44 350 GLN A O 1
ATOM 2733 N N . ALA A 1 351 ? -15.798 -8.131 -1.781 1.00 96.12 351 ALA A N 1
ATOM 2734 C CA . ALA A 1 351 ? -15.670 -8.490 -0.373 1.00 96.12 351 ALA A CA 1
ATOM 2735 C C . ALA A 1 351 ? -16.986 -9.037 0.198 1.00 96.12 351 ALA A C 1
ATOM 2737 O O . ALA A 1 351 ? -16.974 -10.062 0.876 1.00 96.12 351 ALA A O 1
ATOM 2738 N N . GLN A 1 352 ? -18.119 -8.403 -0.123 1.00 97.00 352 GLN A N 1
ATOM 2739 C CA . GLN A 1 352 ? -19.457 -8.876 0.246 1.00 97.00 352 GLN A CA 1
ATOM 2740 C C . GLN A 1 352 ? -19.755 -10.256 -0.353 1.00 97.00 352 GLN A C 1
ATOM 2742 O O . GLN A 1 352 ? -20.053 -11.196 0.384 1.00 97.00 352 GLN A O 1
ATOM 2747 N N . ALA A 1 353 ? -19.622 -10.397 -1.675 1.00 94.25 353 ALA A N 1
ATOM 2748 C CA . ALA A 1 353 ? -19.963 -11.620 -2.399 1.00 94.25 353 ALA A CA 1
ATOM 2749 C C . ALA A 1 353 ? -19.101 -12.817 -1.978 1.00 94.25 353 ALA A C 1
ATOM 2751 O O . ALA A 1 353 ? -19.599 -13.934 -1.861 1.00 94.25 353 ALA A O 1
ATOM 2752 N N . GLN A 1 354 ? -17.814 -12.578 -1.722 1.00 92.88 354 GLN A N 1
ATOM 2753 C CA . GLN A 1 354 ? -16.839 -13.612 -1.367 1.00 92.88 354 GLN A CA 1
ATOM 2754 C C . GLN A 1 354 ? -16.664 -13.761 0.148 1.00 92.88 354 GLN A C 1
ATOM 2756 O O . GLN A 1 354 ? -15.840 -14.549 0.599 1.00 92.88 354 GLN A O 1
ATOM 2761 N N . LYS A 1 355 ? -17.424 -13.005 0.952 1.00 96.50 355 LYS A N 1
ATOM 2762 C CA . LYS A 1 355 ? -17.338 -12.991 2.419 1.00 96.50 355 LYS A CA 1
ATOM 2763 C C . LYS A 1 355 ? -15.911 -12.767 2.936 1.00 96.50 355 LYS A C 1
ATOM 2765 O O . LYS A 1 355 ? -15.441 -13.441 3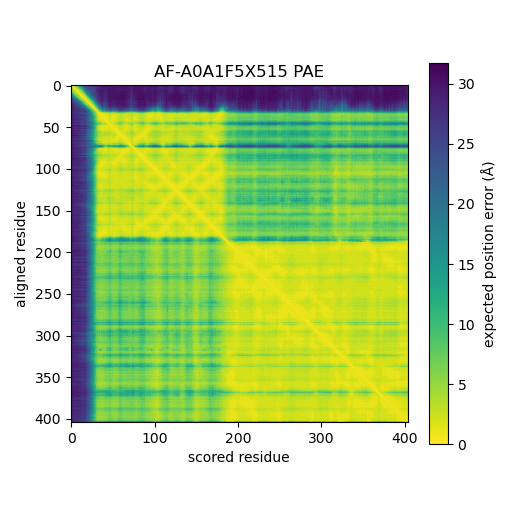.854 1.00 96.50 355 LYS A O 1
ATOM 2770 N N . LEU A 1 356 ? -15.214 -11.821 2.320 1.00 96.56 356 LEU A N 1
ATOM 2771 C CA . LEU A 1 356 ? -13.848 -11.439 2.659 1.00 96.56 356 LEU A CA 1
ATOM 2772 C C . LEU A 1 356 ? -13.824 -10.127 3.445 1.00 96.56 356 LEU A C 1
ATOM 2774 O O . LEU A 1 356 ? -14.776 -9.345 3.441 1.00 96.56 356 LEU A O 1
ATOM 2778 N N . TRP A 1 357 ? -12.692 -9.876 4.090 1.00 98.31 357 TRP A N 1
ATOM 2779 C CA . TRP A 1 357 ? -12.407 -8.611 4.743 1.00 98.31 357 TRP A CA 1
ATOM 2780 C C . TRP A 1 357 ? -11.613 -7.693 3.809 1.00 98.31 357 TRP A C 1
ATOM 2782 O O . TRP A 1 357 ? -10.452 -7.956 3.481 1.00 98.31 357 TRP A O 1
ATOM 2792 N N . LEU A 1 358 ? -12.242 -6.593 3.398 1.00 98.31 358 LEU A N 1
ATOM 2793 C CA . LEU A 1 358 ? -11.594 -5.510 2.668 1.00 98.31 358 LEU A CA 1
ATOM 2794 C C . LEU A 1 358 ? -11.081 -4.444 3.637 1.00 98.31 358 LEU A C 1
ATOM 2796 O O . LEU A 1 358 ? -11.841 -3.904 4.434 1.00 98.31 358 LEU A O 1
ATOM 2800 N N . ILE A 1 359 ? -9.813 -4.072 3.504 1.00 98.75 359 ILE A N 1
ATOM 2801 C CA . ILE A 1 359 ? -9.262 -2.875 4.139 1.00 98.75 359 ILE A CA 1
ATOM 2802 C C . ILE A 1 359 ? -9.086 -1.806 3.059 1.00 98.75 359 ILE A C 1
ATOM 2804 O O . ILE A 1 359 ? -8.310 -2.005 2.125 1.00 98.75 359 ILE A O 1
ATOM 2808 N N . LEU A 1 360 ? -9.790 -0.681 3.182 1.00 98.62 360 LEU A N 1
ATOM 2809 C CA . LEU A 1 360 ? -9.581 0.516 2.364 1.00 98.62 360 LEU A CA 1
ATOM 2810 C C . LEU A 1 360 ? -8.672 1.481 3.119 1.00 98.62 360 LEU A C 1
ATOM 2812 O O . LEU A 1 360 ? -8.982 1.852 4.251 1.00 98.62 360 LEU A O 1
ATOM 2816 N N . VAL A 1 361 ? -7.570 1.892 2.495 1.00 98.31 361 VAL A N 1
ATOM 2817 C CA . VAL A 1 361 ? -6.622 2.848 3.083 1.00 98.31 361 VAL A CA 1
ATOM 2818 C C . VAL A 1 361 ? -6.749 4.203 2.406 1.00 98.31 361 VAL A C 1
ATOM 2820 O O . VAL A 1 361 ? -6.655 4.305 1.185 1.00 98.31 361 VAL A O 1
ATOM 2823 N N . PHE A 1 362 ? -6.888 5.234 3.226 1.00 98.31 362 PHE A N 1
ATOM 2824 C CA . PHE A 1 362 ? -6.852 6.642 2.862 1.00 98.31 362 PHE A CA 1
ATOM 2825 C C . PHE A 1 362 ? -5.670 7.304 3.579 1.00 98.31 362 PHE A C 1
ATOM 2827 O O . PHE A 1 362 ? -5.233 6.829 4.625 1.00 98.31 362 PHE A O 1
ATOM 2834 N N . HIS A 1 363 ? -5.185 8.429 3.061 1.00 97.56 363 HIS A N 1
ATOM 2835 C CA . HIS A 1 363 ? -4.244 9.279 3.802 1.00 97.56 363 HIS A CA 1
ATOM 2836 C C . HIS A 1 363 ? -4.869 10.651 4.028 1.00 97.56 363 HIS A C 1
ATOM 2838 O O . HIS A 1 363 ? -5.011 11.094 5.165 1.00 97.56 363 HIS A O 1
ATOM 2844 N N . ARG A 1 364 ? -5.302 11.307 2.945 1.00 96.81 364 ARG A N 1
ATOM 2845 C CA . ARG A 1 364 ? -5.903 12.641 2.991 1.00 96.81 364 ARG A CA 1
ATOM 2846 C C . ARG A 1 364 ? -7.283 12.647 2.362 1.00 96.81 364 ARG A C 1
ATOM 2848 O O . ARG A 1 364 ? -7.471 12.102 1.279 1.00 96.81 364 ARG A O 1
ATOM 2855 N N . VAL A 1 365 ? -8.217 13.342 3.005 1.00 97.69 365 VAL A N 1
ATOM 2856 C CA . VAL A 1 365 ? -9.535 13.646 2.434 1.00 97.69 365 VAL A CA 1
ATOM 2857 C C . VAL A 1 365 ? -9.583 15.138 2.129 1.00 97.69 365 VAL A C 1
ATOM 2859 O O . VAL A 1 365 ? -9.939 15.941 2.987 1.00 97.69 365 VAL A O 1
ATOM 2862 N N . ASP A 1 366 ? -9.131 15.529 0.939 1.00 96.38 366 ASP A N 1
ATOM 2863 C CA . ASP A 1 366 ? -8.997 16.924 0.512 1.00 96.38 366 ASP A CA 1
ATOM 2864 C C . ASP A 1 366 ? -9.014 17.082 -1.019 1.00 96.38 366 ASP A C 1
ATOM 2866 O O . ASP A 1 366 ? -9.080 16.112 -1.770 1.00 96.38 366 ASP A O 1
ATOM 2870 N N . SER A 1 367 ? -8.959 18.329 -1.488 1.00 95.06 367 SER A N 1
ATOM 2871 C CA . SER A 1 367 ? -8.964 18.668 -2.918 1.00 95.06 367 SER A CA 1
ATOM 2872 C C . SER A 1 367 ? -7.577 19.043 -3.457 1.00 95.06 367 SER A C 1
ATOM 2874 O O . SER A 1 367 ? -7.488 19.702 -4.491 1.00 95.06 367 SER A O 1
ATOM 2876 N N . SER A 1 368 ? -6.490 18.666 -2.769 1.00 90.81 368 SER A N 1
ATOM 2877 C CA . SER A 1 368 ? -5.126 19.052 -3.173 1.00 90.81 368 SER A CA 1
ATOM 2878 C C . SER A 1 368 ? -4.612 18.301 -4.405 1.00 90.81 368 SER A C 1
ATOM 2880 O O . SER A 1 368 ? -3.620 18.721 -4.995 1.00 90.81 368 SER A O 1
ATOM 2882 N N . GLN A 1 369 ? -5.285 17.210 -4.801 1.00 86.69 369 GLN A N 1
ATOM 2883 C CA . GLN A 1 369 ? -4.930 16.361 -5.950 1.00 86.69 369 GLN A CA 1
ATOM 2884 C C . GLN A 1 369 ? -3.502 15.794 -5.883 1.00 86.69 369 GLN A C 1
ATOM 2886 O O . GLN A 1 369 ? -2.918 15.413 -6.896 1.00 86.69 369 GLN A O 1
ATOM 2891 N N . THR A 1 370 ? -2.927 15.710 -4.680 1.00 89.88 370 THR A N 1
ATOM 2892 C CA . THR A 1 370 ? -1.699 14.938 -4.468 1.00 89.88 370 THR A CA 1
ATOM 2893 C C . THR A 1 370 ? -2.001 13.452 -4.597 1.00 89.88 370 THR A C 1
ATOM 2895 O O . THR A 1 370 ? -3.135 13.045 -4.365 1.00 89.88 370 THR A O 1
ATOM 2898 N N . GLN A 1 371 ? -0.991 12.631 -4.903 1.00 85.31 371 GLN A N 1
ATOM 2899 C CA . GLN A 1 371 ? -1.171 11.189 -5.121 1.00 85.31 371 GLN A CA 1
ATOM 2900 C C . GLN A 1 371 ? -1.972 10.475 -4.014 1.00 85.31 371 GLN A C 1
ATOM 2902 O O . GLN A 1 371 ? -2.756 9.581 -4.308 1.00 85.31 371 GLN A O 1
ATOM 2907 N N . TYR A 1 372 ? -1.857 10.926 -2.760 1.00 91.19 372 TYR A N 1
ATOM 2908 C CA . TYR A 1 372 ? -2.506 10.317 -1.594 1.00 91.19 372 TYR A CA 1
ATOM 2909 C C . TYR A 1 372 ? -3.848 10.955 -1.191 1.00 91.19 372 TYR A C 1
ATOM 2911 O O . TYR A 1 372 ? -4.383 10.653 -0.118 1.00 91.19 372 TYR A O 1
ATOM 2919 N N . SER A 1 373 ? -4.379 11.865 -2.008 1.00 93.31 373 SER A N 1
ATOM 2920 C CA . SER A 1 373 ? -5.636 12.562 -1.737 1.00 93.31 373 SER A CA 1
ATOM 2921 C C . SER A 1 373 ? -6.829 11.843 -2.347 1.00 93.31 373 SER A C 1
ATOM 2923 O O . SER A 1 373 ? -6.808 11.484 -3.519 1.00 93.31 373 SER A O 1
ATOM 2925 N N . ILE A 1 374 ? -7.916 11.745 -1.586 1.00 96.62 374 ILE A N 1
ATOM 2926 C CA . ILE A 1 374 ? -9.263 11.516 -2.109 1.00 96.62 374 ILE A CA 1
ATOM 2927 C C . ILE A 1 374 ? -10.114 12.763 -1.866 1.00 96.62 374 ILE A C 1
ATOM 2929 O O . ILE A 1 374 ? -10.003 13.396 -0.815 1.00 96.62 374 ILE A O 1
ATOM 2933 N N . THR A 1 375 ? -10.984 13.128 -2.807 1.00 97.25 375 THR A N 1
ATOM 2934 C CA . THR A 1 375 ? -11.864 14.287 -2.608 1.00 97.25 375 THR A CA 1
ATOM 2935 C C . THR A 1 375 ? -12.916 13.998 -1.531 1.00 97.25 375 THR A C 1
ATOM 2937 O O . THR A 1 375 ? -13.399 12.863 -1.439 1.00 97.25 375 THR A O 1
ATOM 2940 N N . PRO A 1 376 ? -13.343 15.001 -0.739 1.00 97.62 376 PRO A N 1
ATOM 2941 C CA . PRO A 1 376 ? -14.442 14.830 0.212 1.00 97.62 376 PRO A CA 1
ATOM 2942 C C . PRO A 1 376 ? -15.728 14.307 -0.440 1.00 97.62 376 PRO A C 1
ATOM 2944 O O . PRO A 1 376 ? -16.435 13.506 0.159 1.00 97.62 376 PRO A O 1
ATOM 2947 N N . GLN A 1 377 ? -16.011 14.706 -1.685 1.00 97.69 377 GLN A N 1
ATOM 2948 C CA . GLN A 1 377 ? -17.182 14.256 -2.441 1.00 97.69 377 GLN A CA 1
ATOM 2949 C C . GLN A 1 377 ? -17.110 12.762 -2.767 1.00 97.69 377 GLN A C 1
ATOM 2951 O O . GLN A 1 377 ? -18.077 12.038 -2.537 1.00 97.69 377 GLN A O 1
ATOM 2956 N N . LEU A 1 378 ? -15.967 12.284 -3.268 1.00 97.62 378 LEU A N 1
ATOM 2957 C CA . LEU A 1 378 ? -15.788 10.861 -3.547 1.00 97.62 378 LEU A CA 1
ATOM 2958 C C . LEU A 1 378 ? -15.790 10.040 -2.250 1.00 97.62 378 LEU A C 1
ATOM 2960 O O . LEU A 1 378 ? -16.404 8.977 -2.196 1.00 97.62 378 LEU A O 1
ATOM 2964 N N . PHE A 1 379 ? -15.160 10.545 -1.187 1.00 98.56 379 PHE A N 1
ATOM 2965 C CA . PHE A 1 379 ? -15.192 9.896 0.122 1.00 98.56 379 PHE A CA 1
ATOM 2966 C C . PHE A 1 379 ? -16.623 9.782 0.677 1.00 98.56 379 PHE A C 1
ATOM 2968 O O . PHE A 1 379 ? -17.029 8.701 1.104 1.00 98.56 379 PHE A O 1
ATOM 2975 N N . GLN A 1 380 ? -17.416 10.855 0.597 1.00 98.62 380 GLN A N 1
ATOM 2976 C CA . GLN A 1 380 ? -18.839 10.854 0.954 1.00 98.62 380 GLN A CA 1
ATOM 2977 C C . GLN A 1 380 ? -19.613 9.803 0.150 1.00 98.62 380 GLN A C 1
ATOM 2979 O O . GLN A 1 380 ? -20.347 9.010 0.732 1.00 98.62 380 GLN A O 1
ATOM 2984 N N . GLN A 1 381 ? -19.388 9.730 -1.166 1.00 98.56 381 GLN A N 1
ATOM 2985 C CA . GLN A 1 381 ? -20.035 8.746 -2.035 1.00 98.56 381 GLN A CA 1
ATOM 2986 C C . GLN A 1 381 ? -19.719 7.299 -1.617 1.00 98.56 381 GLN A C 1
ATOM 2988 O O . GLN A 1 381 ? -20.607 6.446 -1.623 1.00 98.56 381 GLN A O 1
ATOM 2993 N N . ILE A 1 382 ? -18.474 7.015 -1.214 1.00 98.75 382 ILE A N 1
ATOM 2994 C CA . ILE A 1 382 ? -18.071 5.705 -0.677 1.00 98.75 382 ILE A CA 1
ATOM 2995 C C . ILE A 1 382 ? -18.813 5.411 0.632 1.00 98.75 382 ILE A C 1
ATOM 2997 O O . ILE A 1 382 ? -19.388 4.335 0.782 1.00 98.75 382 ILE A O 1
ATOM 3001 N N . VAL A 1 383 ? -18.837 6.359 1.570 1.00 98.81 383 VAL A N 1
ATOM 3002 C CA . VAL A 1 383 ? -19.507 6.189 2.869 1.00 98.81 383 VAL A CA 1
ATOM 3003 C C . VAL A 1 383 ? -21.019 5.991 2.706 1.00 98.81 383 VAL A C 1
ATOM 3005 O O . VAL A 1 383 ? -21.592 5.100 3.335 1.00 98.81 383 VAL A O 1
ATOM 3008 N N . ASP A 1 384 ? -21.665 6.756 1.826 1.00 98.75 384 ASP A N 1
ATOM 3009 C CA . ASP A 1 384 ? -23.088 6.597 1.519 1.00 98.75 384 ASP A CA 1
ATOM 3010 C C . ASP A 1 384 ? -23.389 5.251 0.866 1.00 98.75 384 ASP A C 1
ATOM 3012 O O . ASP A 1 384 ? -24.411 4.639 1.180 1.00 98.75 384 ASP A O 1
ATOM 3016 N N . TYR A 1 385 ? -22.496 4.754 0.006 1.00 98.75 385 TYR A N 1
ATOM 3017 C CA . TYR A 1 385 ? -22.632 3.426 -0.583 1.00 98.75 385 TYR A CA 1
ATOM 3018 C C . TYR A 1 385 ? -22.611 2.326 0.479 1.00 98.75 385 TYR A C 1
ATOM 3020 O O . TYR A 1 385 ? -23.502 1.475 0.492 1.00 98.75 385 TYR A O 1
ATOM 3028 N N . LEU A 1 386 ? -21.631 2.369 1.388 1.00 98.81 386 LEU A N 1
ATOM 3029 C CA . LEU A 1 386 ? -21.519 1.407 2.486 1.00 98.81 386 LEU A CA 1
ATOM 3030 C C . LEU A 1 386 ? -22.773 1.429 3.368 1.00 98.81 386 LEU A C 1
ATOM 3032 O O . LEU A 1 386 ? -23.324 0.374 3.671 1.00 98.81 386 LEU A O 1
ATOM 3036 N N . ALA A 1 387 ? -23.260 2.622 3.726 1.00 98.56 387 ALA A N 1
ATOM 3037 C CA . ALA A 1 387 ? -24.448 2.778 4.563 1.00 98.56 387 ALA A CA 1
ATOM 3038 C C . ALA A 1 387 ? -25.726 2.294 3.861 1.00 98.56 387 ALA A C 1
ATOM 3040 O O . ALA A 1 387 ? -26.492 1.527 4.435 1.00 98.56 387 ALA A O 1
ATOM 3041 N N . THR A 1 388 ? -25.941 2.695 2.606 1.00 98.31 388 THR A N 1
ATOM 3042 C CA . THR A 1 388 ? -27.149 2.345 1.836 1.00 98.31 388 THR A CA 1
ATOM 3043 C C . THR A 1 388 ? -27.262 0.840 1.601 1.00 98.31 388 THR A C 1
ATOM 3045 O O . THR A 1 388 ? -28.361 0.294 1.612 1.00 98.31 388 THR A O 1
ATOM 3048 N N . ASN A 1 389 ? -26.128 0.160 1.414 1.00 98.06 389 ASN A N 1
ATOM 3049 C CA . ASN A 1 389 ? -26.087 -1.283 1.175 1.00 98.06 389 ASN A CA 1
ATOM 3050 C C . ASN A 1 389 ? -25.888 -2.099 2.461 1.00 98.06 389 ASN A C 1
ATOM 3052 O O . ASN A 1 389 ? -25.683 -3.305 2.378 1.00 98.06 389 ASN A O 1
ATOM 3056 N N . ASN A 1 390 ? -25.954 -1.463 3.639 1.00 97.81 390 ASN A N 1
ATOM 3057 C CA . ASN A 1 390 ? -25.751 -2.098 4.946 1.00 97.81 390 ASN A CA 1
ATOM 3058 C C . ASN A 1 390 ? -24.454 -2.924 5.026 1.00 97.81 390 ASN A C 1
ATOM 3060 O O . ASN A 1 390 ? -24.417 -3.980 5.656 1.00 97.81 390 ASN A O 1
ATOM 3064 N N . VAL A 1 391 ? -23.384 -2.451 4.380 1.00 98.44 391 VAL A N 1
ATOM 3065 C CA . VAL A 1 391 ? -22.081 -3.121 4.413 1.00 98.44 391 VAL A CA 1
ATOM 3066 C C . VAL A 1 391 ? -21.516 -3.006 5.831 1.00 98.44 391 VAL A C 1
ATOM 3068 O O . VAL A 1 391 ? -21.359 -1.882 6.316 1.00 98.44 391 VAL A O 1
ATOM 3071 N N . PRO A 1 392 ? -21.162 -4.117 6.506 1.00 98.50 392 PRO A N 1
ATOM 3072 C CA . PRO A 1 392 ? -20.585 -4.045 7.841 1.00 98.50 392 PRO A CA 1
ATOM 3073 C C . PRO A 1 392 ? -19.252 -3.290 7.812 1.00 98.50 392 PRO A C 1
ATOM 3075 O O . PRO A 1 392 ? -18.307 -3.701 7.132 1.00 98.50 392 PRO A O 1
ATOM 3078 N N . VAL A 1 393 ? -19.170 -2.193 8.567 1.00 98.75 393 VAL A N 1
ATOM 3079 C CA . VAL A 1 393 ? -17.936 -1.420 8.756 1.00 98.75 393 VAL A CA 1
ATOM 3080 C C . VAL A 1 393 ? -17.365 -1.730 10.133 1.00 98.75 393 VAL A C 1
ATOM 3082 O O . VAL A 1 393 ? -18.046 -1.555 11.141 1.00 98.75 393 VAL A O 1
ATOM 3085 N N . ARG A 1 394 ? -16.120 -2.209 10.172 1.00 98.62 394 ARG A N 1
ATOM 3086 C CA . ARG A 1 394 ? -15.427 -2.645 11.393 1.00 98.62 394 ARG A CA 1
ATOM 3087 C C . ARG A 1 394 ? -14.049 -1.997 11.476 1.00 98.62 394 ARG A C 1
ATOM 3089 O O . ARG A 1 394 ? -13.378 -1.821 10.460 1.00 98.62 394 ARG A O 1
ATOM 3096 N N . THR A 1 395 ? -13.591 -1.681 12.677 1.00 98.75 395 THR A N 1
ATOM 3097 C CA . THR A 1 395 ? -12.192 -1.303 12.928 1.00 98.75 395 THR A CA 1
ATOM 3098 C C . THR A 1 395 ? -11.248 -2.470 12.607 1.00 98.75 395 THR A C 1
ATOM 3100 O O . THR A 1 395 ? -11.663 -3.633 12.594 1.00 98.75 395 THR A O 1
ATOM 3103 N N . THR A 1 396 ? -9.968 -2.195 12.351 1.00 98.69 396 THR A N 1
ATOM 3104 C CA . THR A 1 396 ? -8.969 -3.239 12.082 1.00 98.69 396 THR A CA 1
ATOM 3105 C C . THR A 1 396 ? -8.861 -4.226 13.241 1.00 98.69 396 THR A C 1
ATOM 3107 O O . THR A 1 396 ? -8.806 -5.434 13.012 1.00 98.69 396 THR A O 1
ATOM 3110 N N . ARG A 1 397 ? -8.899 -3.747 14.490 1.00 98.25 397 ARG A N 1
ATOM 3111 C CA . ARG A 1 397 ? -8.925 -4.613 15.678 1.00 98.25 397 ARG A CA 1
ATOM 3112 C C . ARG A 1 397 ? -10.118 -5.567 15.677 1.00 98.25 397 ARG A C 1
ATOM 3114 O O . ARG A 1 397 ? -9.951 -6.748 15.968 1.00 98.25 397 ARG A O 1
ATOM 3121 N N . GLU A 1 398 ? -11.313 -5.076 15.358 1.00 98.38 398 GLU A N 1
ATOM 3122 C CA . GLU A 1 398 ? -12.504 -5.927 15.256 1.00 98.38 398 GLU A CA 1
ATOM 3123 C C . GLU A 1 398 ? -12.364 -6.958 14.132 1.00 98.38 398 GLU A C 1
ATOM 3125 O O . GLU A 1 398 ? -12.720 -8.114 14.338 1.00 98.38 398 GLU A O 1
ATOM 3130 N N . GLY A 1 399 ? -11.790 -6.576 12.986 1.00 98.19 399 GLY A N 1
ATOM 3131 C CA . GLY A 1 399 ? -11.480 -7.503 11.894 1.00 98.19 399 GLY A CA 1
ATOM 3132 C C . GLY A 1 399 ? -10.511 -8.615 12.309 1.00 98.19 399 GLY A C 1
ATOM 3133 O O . GLY A 1 399 ? -10.792 -9.793 12.088 1.00 98.19 399 GLY A O 1
ATOM 3134 N N . ILE A 1 400 ? -9.418 -8.267 12.997 1.00 98.12 400 ILE A N 1
ATOM 3135 C CA . ILE A 1 400 ? -8.440 -9.234 13.529 1.00 98.12 400 ILE A CA 1
ATOM 3136 C C . ILE A 1 400 ? -9.090 -10.204 14.523 1.00 98.12 400 ILE A C 1
ATOM 3138 O O . ILE A 1 400 ? -8.776 -11.394 14.513 1.00 98.12 400 ILE A O 1
ATOM 3142 N N . ASN A 1 401 ? -10.011 -9.725 15.360 1.00 97.19 401 ASN A N 1
ATOM 3143 C CA . ASN A 1 401 ? -10.712 -10.565 16.335 1.00 97.19 401 ASN A CA 1
ATOM 3144 C C . ASN A 1 401 ? -11.668 -11.580 15.686 1.00 97.19 401 ASN A C 1
ATOM 3146 O O . ASN A 1 401 ? -12.023 -12.570 16.322 1.00 97.19 401 ASN A O 1
ATOM 3150 N N . LEU A 1 402 ? -12.084 -11.358 14.435 1.00 97.00 402 LEU A N 1
ATOM 3151 C CA . LEU A 1 402 ? -12.891 -12.314 13.669 1.00 97.00 402 LEU A CA 1
ATOM 3152 C C . LEU A 1 402 ? -12.045 -13.383 12.963 1.00 97.00 402 LEU A C 1
ATOM 3154 O O . LEU A 1 402 ? -12.591 -14.392 12.506 1.00 97.00 402 LEU A O 1
ATOM 3158 N N . MET A 1 403 ? -10.735 -13.162 12.841 1.00 95.81 403 MET A N 1
ATOM 3159 C CA . MET A 1 403 ? -9.814 -14.117 12.233 1.00 95.81 403 MET A CA 1
ATOM 3160 C C . MET A 1 403 ? -9.452 -15.246 13.209 1.00 95.81 403 MET A C 1
ATOM 3162 O O . MET A 1 403 ? -9.230 -15.005 14.399 1.00 95.81 403 MET A O 1
ATOM 3166 N N . GLN A 1 404 ? -9.322 -16.464 12.681 1.00 85.31 404 GLN A N 1
ATOM 3167 C CA . GLN A 1 404 ? -8.926 -17.669 13.419 1.00 85.31 404 GLN A CA 1
ATOM 3168 C C . GLN A 1 404 ? -7.410 -17.792 13.511 1.00 85.31 404 GLN A C 1
ATOM 3170 O O . GLN A 1 404 ? -6.738 -17.634 12.465 1.00 85.31 404 GLN A O 1
#

Sequence (404 aa):
MSNKHVLNFMVLSLIFGGLTYIYGLNYAIAAEGPNIIPNPSLESQSGANPTSWARGRWGTNTAVFKYPVSGINGARAVEVELTQRTSGDAKWYFAEVPVEAGATYTFSDQYQSDVSSFVTIQYKLSNGSLSWLDIGSPGPASSWSTFQKTFTVPSNATHLTIFHLINQVGFLRTDNYSLRKQDLPSNTFSEGFVSLNFDDGWKTTYQNAIPILQAKGFKTTQYIISGRFSFPAYVNQNEALDMYNKGHEIGAHTRTHRDLVTLSDSEKQSEIAGSRQDLINLGISLVNTFAYPFGSYNASTDAIVKQSGYIGARTSDGGFNAKTGNKYLLKRQPAEVNTTFAQVKSWVDQAQAQKLWLILVFHRVDSSQTQYSITPQLFQQIVDYLATNNVPVRTTREGINLMQ

Nearest PDB structures (foldseek):
  6dq3-assembly2_B  TM=8.103E-01  e=5.739E-09  Streptococcus pyogenes
  1v0a-assembly1_A  TM=6.134E-01  e=1.973E-08  Acetivibrio thermocellus
  2xon-assembly1_A  TM=6.262E-01  e=1.023E-07  Thermotoga maritima
  1gui-assembly1_A  TM=6.552E-01  e=6.028E-08  Thermotoga maritima
  8h3u-assembly1_A  TM=4.465E-01  e=4.362E-05  Homo sapiens

InterPro domains:
  IPR002509 NodB homology domain [PF01522] (188-310)
  IPR002509 NodB homology domain [PS51677] (192-404)
  IPR008979 Galactose-binding-like domain superfamily [SSF49785] (32-158)
  IPR011330 Glycoside hydrolase/deacetylase, beta/alpha-barrel [SSF88713] (160-398)

Secondary structure (DSSP, 8-state):
----------------------------PPPB----SSSTTS-SEETTEETTEEEEEESSEEEEEEEEE--SSSS-EEEEEEEEESS-EEEEEEPPEE--TT-EEEEEEEEEESS--EEEEEEEETTS-EEEEEEE-PPPEEEEEEEEEEEE--TTEEEEEEEEEE-SSEEEEEEEEEEEEBPPPSS--SS-EEEEEE-TTBHHIIIIIHHHHHTTT---EEEE-GGGTTSTTB--HHHHHHHHHTT-EEEE--SS---GGGS-HHHHHHHHHHHHHHHHHTT-S---EEE-GGG---HHHHHHHHHTT-SEEEEEEES-B-SSS-TTSEEEEE--TT--HHHHHHHHHHHHHTT-EEEEEESEESSS--TTEE-HHHHHHHHHHHHHTTPPB--HHHHHHH--

Radius of gyration: 24.97 Å; Cα contacts (8 Å, |Δi|>4): 946; chains: 1; bounding box: 84×90×60 Å